Protein AF-A0A498NYD7-F1 (afdb_monomer)

Nearest PDB structures (foldseek):
  9dqj-assembly1_A  TM=1.536E-01  e=1.660E+00  Homo sapiens

Solvent-accessible surface area (backbone atoms only — not comparable to full-atom values): 26035 Å² total; per-residue (Å²): 131,69,58,81,93,43,33,71,67,59,47,40,77,42,44,59,56,51,53,52,45,30,70,83,37,55,90,82,40,60,78,91,73,49,70,63,73,83,49,68,58,65,73,76,46,81,80,92,63,90,85,57,71,67,76,84,52,48,73,56,52,55,50,49,50,56,46,47,40,54,52,35,29,76,72,56,74,42,72,78,81,83,88,51,86,92,75,64,90,75,55,72,66,58,54,51,51,53,50,51,54,41,60,75,67,68,57,80,79,76,69,75,89,50,48,66,60,58,53,52,70,76,56,69,80,72,85,79,73,87,43,41,68,51,48,43,56,56,59,66,32,77,77,60,71,60,75,90,81,54,81,94,45,27,56,60,43,43,55,49,47,52,50,54,36,51,56,37,42,52,57,60,56,70,71,72,80,83,75,97,68,96,72,81,64,73,69,63,54,51,78,49,68,67,58,50,47,49,46,48,50,51,48,43,27,53,53,39,43,50,50,27,53,51,18,62,72,72,66,35,53,68,53,29,52,55,32,61,65,34,75,59,61,67,60,76,82,86,54,79,94,44,38,68,55,49,50,54,52,52,50,55,52,47,56,53,42,28,73,76,68,34,92,82,56,73,80,48,70,71,53,51,46,50,52,48,50,53,47,51,52,50,54,51,48,52,49,45,21,54,53,33,44,53,49,28,46,51,27,33,73,71,68,44,27,67,55,22,40,55,40,59,62,35,73,59,46,71,52,57,76,74,57,79,90,40,17,61,59,52,34,54,52,54,36,53,50,44,70,70,43,90,52,95,85,51,67,50,69,68,57,46,33,55,50,43,43,44,51,40,52,40,46,52,49,48,57,40,40,73,69,64,42,52,65,59,33,36,51,50,68,73,74,44,91,68,74,66,79,87,77,48,85,92,45,39,70,61,47,26,56,49,48,35,49,50,49,56,54,38,46,75,72,70,42,93,71,70,50,70,67,55,53,47,52,50,46,53,52,52,51,53,51,53,50,52,55,54,58,63,71,77,110

Secondary structure (DSSP, 8-state):
---HHHHHHHHTTSHHHHHHHHHH-TTT--GGGSTTTT--STTT-----S-S--GGGHHHHHHHHHHHHHHHHHTTSSPPPPP-TTTS---HHHHHHHHHHHHHTTPPPP-GGGHHHHHHHH----SS--SHHHHHHHHT-GGG---S--GGGHHHHHHHHHHHHHHHHHHHHHT-SS-------TTSSSPPHHHHHHHHHHHHHHHHHHHHHHHHHTT-HHHHHHHHT-GGG------GGGHHHHHHHHHHHHHHHHHHH-TT-PPPHHHHHHHHHHHHHHHHHHHHHHHHHHHHHHHHHHT-HHHHHHHHT-GGG--S---GGGHHHHHHHHHHHHHH-SSTT---HHHHHHHHHHHHHHHHHHHHHHHT-HHHHHHHHHHSTT--TT--GGGHHHHHHHHHHHHHHHHHTT-----HHHHHHHHHHHHHHHHHHHHHT--

Mean predicted aligned error: 16.2 Å

Foldseek 3Di:
DDPPLCVLVVCLLVLVVLVVCCQQPVPVHDPVPRPCNVCPVCVPDVDPDDDSDDSLCSLVVVLVVQLVQVVCVVVLSHDHDDDCVVVDDDDPVSVVVVVVVCVVNVRDHDDSQCSVVVCVVVPPPPDDCPDLVNQLVVQPPVSLVAPDADPVCSVVLVVLLVVLLVVQVVVVVVVPDDDPDDHPPVVSNDDDSVNSNVSRLVSLLVVLLVQLVVCLVVLPLVSNLVSQPRVSLVAPQRDPVLSVLLSVLVNVVVVVCCVVPNDPDGDHSVNSNVSNVVSVVVVVLVVLLVVLQQQLQVQLVVLDLQSNLVSVPPVSVVAPDGDNLCSNQCSVVLNVVQVVDPDPSGDDSVRRNVSRLLSVLQVVLLVQLVVVDLVSNLVSVVVGPNPAPPDDPVCSSVLSNQVSVVSVVCVVVVHPGDDSVNSNVSNVVSVVVVVVVVVVVVD

Structure (mmCIF, N/CA/C/O backbone):
data_AF-A0A498NYD7-F1
#
_entry.id   AF-A0A498NYD7-F1
#
loop_
_atom_site.group_PDB
_atom_site.id
_atom_site.type_symbol
_atom_site.label_atom_id
_atom_site.label_alt_id
_atom_site.label_comp_id
_atom_site.label_asym_id
_atom_site.label_entity_id
_atom_site.label_seq_id
_atom_site.pdbx_PDB_ins_code
_atom_site.Cartn_x
_atom_site.Cartn_y
_atom_site.Cartn_z
_atom_site.occupancy
_atom_site.B_iso_or_equiv
_atom_site.auth_seq_id
_atom_site.auth_comp_id
_atom_site.auth_asym_id
_atom_site.auth_atom_id
_atom_site.pdbx_PDB_model_num
ATOM 1 N N . MET A 1 1 ? 30.790 -24.670 -44.087 1.00 66.44 1 MET A N 1
ATOM 2 C CA . MET A 1 1 ? 32.115 -24.109 -44.421 1.00 66.44 1 MET A CA 1
ATOM 3 C C . MET A 1 1 ? 33.121 -25.248 -44.375 1.00 66.44 1 MET A C 1
ATOM 5 O O . MET A 1 1 ? 32.882 -26.163 -43.594 1.00 66.44 1 MET A O 1
ATOM 9 N N . PRO A 1 2 ? 34.159 -25.248 -45.223 1.00 77.50 2 PRO A N 1
ATOM 10 C CA . PRO A 1 2 ? 35.254 -26.218 -45.126 1.00 77.50 2 PRO A CA 1
ATOM 11 C C . PRO A 1 2 ? 36.060 -26.026 -43.822 1.00 77.50 2 PRO A C 1
ATOM 13 O O . PRO A 1 2 ? 35.958 -24.952 -43.216 1.00 77.50 2 PRO A O 1
ATOM 16 N N . PRO A 1 3 ? 36.856 -27.025 -43.396 1.00 81.00 3 PRO A N 1
ATOM 17 C CA . PRO A 1 3 ? 37.833 -26.876 -42.313 1.00 81.00 3 PRO A CA 1
ATOM 18 C C . PRO A 1 3 ? 38.822 -25.728 -42.570 1.00 81.00 3 PRO A C 1
ATOM 20 O O . PRO A 1 3 ? 39.082 -25.387 -43.724 1.00 81.00 3 PRO A O 1
ATOM 23 N N . THR A 1 4 ? 39.413 -25.152 -41.517 1.00 81.81 4 THR A N 1
ATOM 24 C CA . THR A 1 4 ? 40.335 -23.999 -41.615 1.00 81.81 4 THR A CA 1
ATOM 25 C C . THR A 1 4 ? 41.512 -24.252 -42.563 1.00 81.81 4 THR A C 1
ATOM 27 O O . THR A 1 4 ? 41.863 -23.374 -43.347 1.00 81.81 4 THR A O 1
ATOM 30 N N . THR A 1 5 ? 42.066 -25.466 -42.566 1.00 79.94 5 THR A N 1
ATOM 31 C CA . THR A 1 5 ? 43.173 -25.888 -43.445 1.00 79.94 5 THR A CA 1
ATOM 32 C C . THR A 1 5 ? 42.789 -25.994 -44.924 1.00 79.94 5 THR A C 1
ATOM 34 O O . THR A 1 5 ? 43.644 -25.897 -45.801 1.00 79.94 5 THR A O 1
ATOM 37 N N . GLU A 1 6 ? 41.497 -26.132 -45.223 1.00 78.69 6 GLU A N 1
ATOM 38 C CA . GLU A 1 6 ? 40.952 -26.219 -46.582 1.00 78.69 6 GLU A CA 1
ATOM 39 C C . GLU A 1 6 ? 40.206 -24.944 -47.003 1.00 78.69 6 GLU A C 1
ATOM 41 O O . GLU A 1 6 ? 39.764 -24.824 -48.150 1.00 78.69 6 GLU A O 1
ATOM 46 N N . LEU A 1 7 ? 40.066 -23.973 -46.095 1.00 81.31 7 LEU A N 1
ATOM 47 C CA . LEU A 1 7 ? 39.272 -22.765 -46.299 1.00 81.31 7 LEU A CA 1
ATOM 48 C C . LEU A 1 7 ? 39.763 -21.948 -47.488 1.00 81.31 7 LEU A C 1
ATOM 50 O O . LEU A 1 7 ? 38.960 -21.557 -48.333 1.00 81.31 7 LEU A O 1
ATOM 54 N N . GLU A 1 8 ? 41.075 -21.763 -47.601 1.00 76.44 8 GLU A N 1
ATOM 55 C CA . GLU A 1 8 ? 41.697 -21.091 -48.740 1.00 76.44 8 GLU A CA 1
ATOM 56 C C . GLU A 1 8 ? 41.290 -21.723 -50.073 1.00 76.44 8 GLU A C 1
ATOM 58 O O . GLU A 1 8 ? 40.949 -21.022 -51.022 1.00 76.44 8 GLU A O 1
ATOM 63 N N . ASN A 1 9 ? 41.277 -23.056 -50.143 1.00 74.88 9 ASN A N 1
ATOM 64 C CA . ASN A 1 9 ? 40.891 -23.790 -51.344 1.00 74.88 9 ASN A CA 1
ATOM 65 C C . ASN A 1 9 ? 39.391 -23.650 -51.620 1.00 74.88 9 ASN A C 1
ATOM 67 O O . ASN A 1 9 ? 38.998 -23.446 -52.768 1.00 74.88 9 ASN A O 1
ATOM 71 N N . GLY A 1 10 ? 38.564 -23.676 -50.573 1.00 74.88 10 GLY A N 1
ATOM 72 C CA . GLY A 1 10 ? 37.123 -23.465 -50.678 1.00 74.88 10 GLY A CA 1
ATOM 73 C C . GLY A 1 10 ? 36.734 -22.062 -51.150 1.00 74.88 10 GLY A C 1
ATOM 74 O O . GLY A 1 10 ? 35.711 -21.914 -51.811 1.00 74.88 10 GLY A O 1
ATOM 75 N N . LEU A 1 11 ? 37.540 -21.034 -50.861 1.00 76.50 11 LEU A N 1
ATOM 76 C CA . LEU A 1 11 ? 37.292 -19.661 -51.316 1.00 76.50 11 LEU A CA 1
ATOM 77 C C . LEU A 1 11 ? 37.622 -19.440 -52.803 1.00 76.50 11 LEU A C 1
ATOM 79 O O . LEU A 1 11 ? 37.082 -18.508 -53.402 1.00 76.50 11 LEU A O 1
ATOM 83 N N . ARG A 1 12 ? 38.456 -20.292 -53.421 1.00 74.12 12 ARG A N 1
ATOM 84 C CA . ARG A 1 12 ? 38.936 -20.102 -54.807 1.00 74.12 12 ARG A CA 1
ATOM 85 C C . ARG A 1 12 ? 37.834 -20.127 -55.851 1.00 74.12 12 ARG A C 1
ATOM 87 O O . ARG A 1 12 ? 37.909 -19.407 -56.833 1.00 74.12 12 ARG A O 1
ATOM 94 N N . ASN A 1 13 ? 36.790 -20.923 -55.641 1.00 71.00 13 ASN A N 1
ATOM 95 C CA . ASN A 1 13 ? 35.677 -20.995 -56.588 1.00 71.00 13 ASN A CA 1
ATOM 96 C C . ASN A 1 13 ? 34.757 -19.758 -56.544 1.00 71.00 13 ASN A C 1
ATOM 98 O O . ASN A 1 13 ? 33.788 -19.692 -57.296 1.00 71.00 13 ASN A O 1
ATOM 102 N N . GLY A 1 14 ? 35.019 -18.792 -55.652 1.00 73.56 14 GLY A N 1
ATOM 103 C CA . GLY A 1 14 ? 34.272 -17.539 -55.542 1.00 73.56 14 GLY A CA 1
ATOM 104 C C . GLY A 1 14 ? 32.844 -17.683 -55.006 1.00 73.56 14 GLY A C 1
ATOM 105 O O . GLY A 1 14 ? 32.184 -16.672 -54.764 1.00 73.56 14 GLY A O 1
ATOM 106 N N . VAL A 1 15 ? 32.356 -18.903 -54.755 1.00 80.00 15 VAL A N 1
ATOM 107 C CA . VAL A 1 15 ? 30.970 -19.155 -54.331 1.00 80.00 15 VAL A CA 1
ATOM 108 C C . VAL A 1 15 ? 30.703 -18.557 -52.950 1.00 80.00 15 VAL A C 1
ATOM 110 O O . VAL A 1 15 ? 29.685 -17.895 -52.749 1.00 80.00 15 VAL A O 1
ATOM 113 N N . TYR A 1 16 ? 31.618 -18.743 -51.993 1.00 81.88 16 TYR A N 1
ATOM 114 C CA . TYR A 1 16 ? 31.479 -18.167 -50.650 1.00 81.88 16 TYR A CA 1
ATOM 115 C C . TYR A 1 16 ? 31.574 -16.637 -50.654 1.00 81.88 16 TYR A C 1
ATOM 117 O O . TYR A 1 16 ? 30.798 -15.988 -49.957 1.00 81.88 16 TYR A O 1
ATOM 125 N N . LEU A 1 17 ? 32.450 -16.057 -51.481 1.00 80.06 17 LEU A N 1
ATOM 126 C CA . LEU A 1 17 ? 32.551 -14.603 -51.646 1.00 80.06 17 LEU A CA 1
ATOM 127 C C . LEU A 1 17 ? 31.280 -14.023 -52.282 1.00 80.06 17 LEU A C 1
ATOM 129 O O . LEU A 1 17 ? 30.781 -12.998 -51.827 1.00 80.06 17 LEU A O 1
ATOM 133 N N . GLY A 1 18 ? 30.697 -14.711 -53.268 1.00 78.19 18 GLY A N 1
ATOM 134 C CA . GLY A 1 18 ? 29.413 -14.335 -53.864 1.00 78.19 18 GLY A CA 1
ATOM 135 C C . GLY A 1 18 ? 28.249 -14.406 -52.870 1.00 78.19 18 GLY A C 1
ATOM 136 O O . GLY A 1 18 ? 27.398 -13.515 -52.851 1.00 78.19 18 GLY A O 1
ATOM 137 N N . LYS A 1 19 ? 28.229 -15.423 -51.997 1.00 81.81 19 LYS A N 1
ATOM 138 C CA . LYS A 1 19 ? 27.251 -15.529 -50.898 1.00 81.81 19 LYS A CA 1
ATOM 139 C C . LYS A 1 19 ? 27.431 -14.415 -49.863 1.00 81.81 19 LYS A C 1
ATOM 141 O O . LYS A 1 19 ? 26.439 -13.835 -49.432 1.00 81.81 19 LYS A O 1
ATOM 146 N N . LEU A 1 20 ? 28.672 -14.074 -49.512 1.00 82.25 20 LEU A N 1
ATOM 147 C CA . LEU A 1 20 ? 28.972 -12.953 -48.619 1.00 82.25 20 LEU A CA 1
ATOM 148 C C . LEU A 1 20 ? 28.537 -11.613 -49.235 1.00 82.25 20 LEU A C 1
ATOM 150 O O . LEU A 1 20 ? 27.878 -10.824 -48.569 1.00 82.25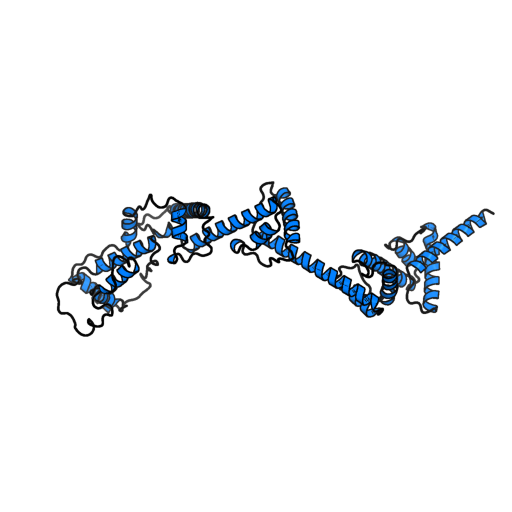 20 LEU A O 1
ATOM 154 N N . ALA A 1 21 ? 28.810 -11.383 -50.521 1.00 78.94 21 ALA A N 1
ATOM 155 C CA . ALA A 1 21 ? 28.357 -10.189 -51.237 1.00 78.94 21 ALA A CA 1
ATOM 156 C C . ALA A 1 21 ? 26.824 -10.083 -51.299 1.00 78.94 21 ALA A C 1
ATOM 158 O O . ALA A 1 21 ? 26.266 -9.001 -51.128 1.00 78.94 21 ALA A O 1
ATOM 159 N N . LYS A 1 22 ? 26.124 -11.213 -51.470 1.00 79.94 22 LYS A N 1
ATOM 160 C CA . LYS A 1 22 ? 24.659 -11.263 -51.389 1.00 79.94 22 LYS A CA 1
ATOM 161 C C . LYS A 1 22 ? 24.136 -10.874 -50.002 1.00 79.94 22 LYS A C 1
ATOM 163 O O . LYS A 1 22 ? 23.091 -10.234 -49.933 1.00 79.94 22 LYS A O 1
ATOM 168 N N . PHE A 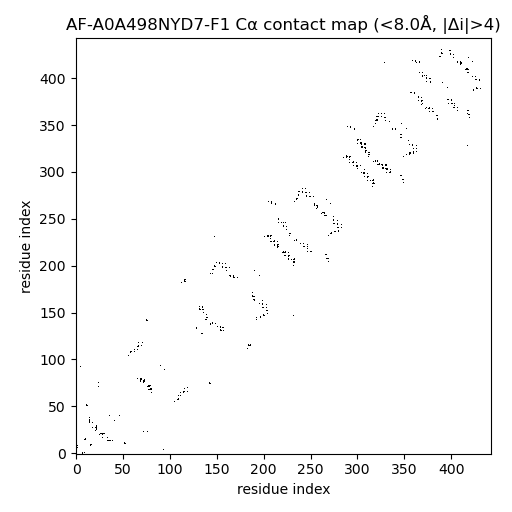1 23 ? 24.837 -11.258 -48.935 1.00 81.62 23 PHE A N 1
ATOM 169 C CA . PHE A 1 23 ? 24.434 -10.979 -47.556 1.00 81.62 23 PHE A CA 1
ATOM 170 C C . PHE A 1 23 ? 24.388 -9.474 -47.256 1.00 81.62 23 PHE A C 1
ATOM 172 O O . PHE A 1 23 ? 23.372 -9.001 -46.758 1.00 81.62 23 PHE A O 1
ATOM 179 N N . PHE A 1 24 ? 25.433 -8.713 -47.598 1.00 74.50 24 PHE A N 1
ATOM 180 C CA . PHE A 1 24 ? 25.478 -7.276 -47.279 1.00 74.50 24 PHE A CA 1
ATOM 181 C C . PHE A 1 24 ? 25.011 -6.352 -48.418 1.00 74.50 24 PHE A C 1
ATOM 183 O O . PHE A 1 24 ? 24.702 -5.191 -48.165 1.00 74.50 24 PHE A O 1
ATOM 190 N N . ALA A 1 25 ? 24.940 -6.834 -49.665 1.00 74.19 25 ALA A N 1
ATOM 191 C CA . ALA A 1 25 ? 24.497 -6.050 -50.822 1.00 74.19 25 ALA A CA 1
ATOM 192 C C . ALA A 1 25 ? 23.564 -6.852 -51.760 1.00 74.19 25 ALA A C 1
ATOM 194 O O . ALA A 1 25 ? 23.886 -7.092 -52.934 1.00 74.19 25 ALA A O 1
ATOM 195 N N . PRO A 1 26 ? 22.373 -7.264 -51.283 1.00 78.44 26 PRO A N 1
ATOM 196 C CA . PRO A 1 26 ? 21.473 -8.148 -52.021 1.00 78.44 26 PRO A CA 1
ATOM 197 C C . PRO A 1 26 ? 20.947 -7.574 -53.343 1.00 78.44 26 PRO A C 1
ATOM 199 O O . PRO A 1 26 ? 20.507 -8.355 -54.190 1.00 78.44 26 PRO A O 1
ATOM 202 N N . GLN A 1 27 ? 20.995 -6.253 -53.524 1.00 74.94 27 GLN A N 1
ATOM 203 C CA . GLN A 1 27 ? 20.608 -5.533 -54.740 1.00 74.94 27 GLN A CA 1
ATOM 204 C C . GLN A 1 27 ? 21.676 -5.558 -55.847 1.00 74.94 27 GLN A C 1
ATOM 206 O O . GLN A 1 27 ? 21.335 -5.442 -57.021 1.00 74.94 27 GLN A O 1
ATOM 211 N N . LEU A 1 28 ? 22.956 -5.740 -55.497 1.00 71.62 28 LEU A N 1
ATOM 212 C CA . LEU A 1 28 ? 24.067 -5.776 -56.460 1.00 71.62 28 LEU A CA 1
ATOM 213 C C . LEU A 1 28 ? 24.330 -7.193 -56.987 1.00 71.62 28 LEU A C 1
ATOM 215 O O . LEU A 1 28 ? 24.789 -7.364 -58.117 1.00 71.62 28 LEU A O 1
ATOM 219 N N . VAL A 1 29 ? 24.006 -8.221 -56.193 1.00 74.19 29 VAL A N 1
ATOM 220 C CA . VAL A 1 29 ? 24.267 -9.627 -56.528 1.00 74.19 29 VAL A CA 1
ATOM 221 C C . VAL A 1 29 ? 22.962 -10.424 -56.593 1.00 74.19 29 VAL A C 1
ATOM 223 O O . VAL A 1 29 ? 22.251 -10.604 -55.603 1.00 74.19 29 VAL A O 1
ATOM 226 N N . SER A 1 30 ? 22.648 -10.947 -57.781 1.00 73.75 30 SER A N 1
ATOM 227 C CA . SER A 1 30 ? 21.518 -11.861 -57.983 1.00 73.75 30 SER A CA 1
ATOM 228 C C . SER A 1 30 ? 21.935 -13.300 -57.691 1.00 73.75 30 SER A C 1
ATOM 230 O O . SER A 1 30 ? 22.936 -13.774 -58.223 1.00 73.75 30 SER A O 1
ATOM 232 N N . GLU A 1 31 ? 21.129 -14.029 -56.917 1.00 66.38 31 GLU A N 1
ATOM 233 C CA . GLU A 1 31 ? 21.402 -15.433 -56.572 1.00 66.38 31 GLU A CA 1
ATOM 234 C C . GLU A 1 31 ? 21.508 -16.344 -57.797 1.00 66.38 31 GLU A C 1
ATOM 236 O O . GLU A 1 31 ? 22.276 -17.301 -57.790 1.00 66.38 31 GLU A O 1
ATOM 241 N N . LYS A 1 32 ? 20.791 -16.013 -58.878 1.00 69.25 32 LYS A N 1
ATOM 242 C CA . LYS A 1 32 ? 20.821 -16.764 -60.143 1.00 69.25 32 LYS A CA 1
ATOM 243 C C . LYS A 1 32 ? 22.129 -16.586 -60.924 1.00 69.25 32 LYS A C 1
ATOM 245 O O . LYS A 1 32 ? 22.359 -17.321 -61.876 1.00 69.25 32 LYS A O 1
ATOM 250 N N . LYS A 1 33 ? 22.962 -15.606 -60.551 1.00 71.56 33 LYS A N 1
ATOM 251 C CA . LYS A 1 33 ? 24.253 -15.315 -61.196 1.00 71.56 33 LYS A CA 1
ATOM 252 C C . LYS A 1 33 ? 25.446 -15.959 -60.478 1.00 71.56 33 LYS A C 1
ATOM 254 O O . LYS A 1 33 ? 26.561 -15.856 -60.977 1.00 71.56 33 LYS A O 1
ATOM 259 N N . ILE A 1 34 ? 25.235 -16.624 -59.337 1.00 73.50 34 ILE A N 1
ATOM 260 C CA . ILE A 1 34 ? 26.288 -17.383 -58.649 1.00 73.50 34 ILE A CA 1
ATOM 261 C C . ILE A 1 34 ? 26.374 -18.770 -59.295 1.00 73.50 34 ILE A C 1
ATOM 263 O O . ILE A 1 34 ? 25.475 -19.596 -59.135 1.00 73.50 34 ILE A O 1
ATOM 267 N N . TYR A 1 35 ? 27.450 -19.014 -60.042 1.00 68.75 35 TYR A N 1
ATOM 268 C CA . TYR A 1 35 ? 27.706 -20.305 -60.680 1.00 68.75 35 TYR A CA 1
ATOM 269 C C . TYR A 1 35 ? 27.913 -21.413 -59.634 1.00 68.75 35 TYR A C 1
ATOM 271 O O . TYR A 1 35 ? 28.592 -21.196 -58.635 1.00 68.75 35 TYR A O 1
ATOM 279 N N . ASP A 1 36 ? 27.299 -22.583 -59.857 1.00 68.00 36 ASP A N 1
ATOM 280 C CA . ASP A 1 36 ? 27.328 -23.761 -58.968 1.00 68.00 36 ASP A CA 1
ATOM 281 C C . ASP A 1 36 ? 27.202 -23.422 -57.466 1.00 68.00 36 ASP A C 1
ATOM 283 O O . ASP A 1 36 ? 28.006 -23.832 -56.630 1.00 68.00 36 ASP A O 1
ATOM 287 N N . ARG A 1 37 ? 26.161 -22.651 -57.118 1.00 67.31 37 ARG A N 1
ATOM 288 C CA . ARG A 1 37 ? 25.872 -22.158 -55.755 1.00 67.31 37 ARG A CA 1
ATOM 289 C C . ARG A 1 37 ? 25.937 -23.238 -54.668 1.00 67.31 37 ARG A C 1
ATOM 291 O O . ARG A 1 37 ? 26.371 -22.965 -53.542 1.00 67.31 37 ARG A O 1
ATOM 298 N N . ASP A 1 38 ? 25.480 -24.440 -54.997 1.00 71.00 38 ASP A N 1
ATOM 299 C CA . ASP A 1 38 ? 25.387 -25.569 -54.069 1.00 71.00 38 ASP A CA 1
ATOM 300 C C . ASP A 1 38 ? 26.640 -26.468 -54.133 1.00 71.00 38 ASP A C 1
ATOM 302 O O . ASP A 1 38 ? 26.719 -27.478 -53.438 1.00 71.00 38 ASP A O 1
ATOM 306 N N . GLN A 1 39 ? 27.646 -26.066 -54.925 1.00 66.19 39 GLN A N 1
ATOM 307 C CA . GLN A 1 39 ? 28.927 -26.754 -55.134 1.00 66.19 39 GLN A CA 1
ATOM 308 C C . GLN A 1 39 ? 28.747 -28.230 -55.529 1.00 66.19 39 GLN A C 1
ATOM 310 O O . GLN A 1 39 ? 29.537 -29.103 -55.170 1.00 66.19 39 GLN A O 1
ATOM 315 N N . SER A 1 40 ? 27.659 -28.512 -56.247 1.00 64.88 40 SER A N 1
ATOM 316 C CA . SER A 1 40 ? 27.235 -29.856 -56.645 1.00 64.88 40 SER A CA 1
ATOM 317 C C . SER A 1 40 ? 27.996 -30.365 -57.869 1.00 64.88 40 SER A C 1
ATOM 319 O O . SER A 1 40 ? 28.219 -31.566 -57.998 1.00 64.88 40 SER A O 1
ATOM 321 N N . ARG A 1 41 ? 28.436 -29.453 -58.746 1.00 57.62 41 ARG A N 1
ATOM 322 C CA . ARG A 1 41 ? 29.173 -29.762 -59.978 1.00 57.62 41 ARG A CA 1
ATOM 323 C C . ARG A 1 41 ? 30.682 -29.788 -59.736 1.00 57.62 41 ARG A C 1
ATOM 325 O O . ARG A 1 41 ? 31.353 -30.667 -60.270 1.00 57.62 41 ARG A O 1
ATOM 332 N N . TYR A 1 42 ? 31.193 -28.925 -58.854 1.00 56.78 42 TYR A N 1
ATOM 333 C CA . TYR A 1 42 ? 32.591 -28.937 -58.396 1.00 56.78 42 TYR A CA 1
ATOM 334 C C . TYR A 1 42 ? 32.986 -30.215 -57.636 1.00 56.78 42 TYR A C 1
ATOM 336 O O . TYR A 1 42 ? 34.166 -30.544 -57.576 1.00 56.78 42 TYR A O 1
ATOM 344 N N . LYS A 1 43 ? 32.021 -30.961 -57.077 1.00 51.56 43 LYS A N 1
ATOM 345 C CA . LYS A 1 43 ? 32.269 -32.267 -56.438 1.00 51.56 43 LYS A CA 1
ATOM 346 C C . LYS A 1 43 ? 32.489 -33.422 -57.426 1.00 51.56 43 LYS A C 1
ATOM 348 O O . LYS A 1 43 ? 32.982 -34.462 -57.006 1.00 51.56 43 LYS A O 1
ATOM 353 N N . ILE A 1 44 ? 32.088 -33.273 -58.693 1.00 45.88 44 ILE A N 1
ATOM 354 C CA . ILE A 1 44 ? 32.054 -34.369 -59.685 1.00 45.88 44 ILE A CA 1
ATOM 355 C C . ILE A 1 44 ? 33.130 -34.190 -60.765 1.00 45.88 44 ILE A C 1
ATOM 357 O O . ILE A 1 44 ? 33.688 -35.174 -61.239 1.00 45.88 44 ILE A O 1
ATOM 361 N N . PHE A 1 45 ? 33.463 -32.950 -61.124 1.00 39.56 45 PHE A N 1
ATOM 362 C CA . PHE A 1 45 ? 34.557 -32.635 -62.039 1.00 39.56 45 PHE A CA 1
ATOM 363 C C . PHE A 1 45 ? 35.522 -31.670 -61.352 1.00 39.56 45 PHE A C 1
ATOM 365 O O . PHE A 1 45 ? 35.138 -30.544 -61.036 1.00 39.56 45 PHE A O 1
ATOM 372 N N . TYR A 1 46 ? 36.770 -32.099 -61.143 1.00 42.84 46 TYR A N 1
ATOM 373 C CA . TYR A 1 46 ? 37.867 -31.183 -60.834 1.00 42.84 46 TYR A CA 1
ATOM 374 C C . TYR A 1 46 ? 38.143 -30.367 -62.102 1.00 42.84 46 TYR A C 1
ATOM 376 O O . TYR A 1 46 ? 38.557 -30.953 -63.103 1.00 42.84 46 TYR A O 1
ATOM 384 N N . PRO A 1 47 ? 37.885 -29.050 -62.131 1.00 42.41 47 PRO A N 1
ATOM 385 C CA . PRO A 1 47 ? 38.178 -28.267 -63.316 1.00 42.41 47 PRO A CA 1
ATOM 386 C C . PRO A 1 47 ? 39.694 -28.111 -63.446 1.00 42.41 47 PRO A C 1
ATOM 388 O O . PRO A 1 47 ? 40.328 -27.423 -62.647 1.00 42.41 47 PRO A O 1
ATOM 391 N N . GLU A 1 48 ? 40.268 -28.711 -64.484 1.00 44.12 48 GLU A N 1
ATOM 392 C CA . GLU A 1 48 ? 41.534 -28.270 -65.068 1.00 44.12 48 GLU A CA 1
ATOM 393 C C . GLU A 1 48 ? 41.256 -27.047 -65.954 1.00 44.12 48 GLU A C 1
ATOM 395 O O . GLU A 1 48 ? 41.196 -27.140 -67.175 1.00 44.12 48 GLU A O 1
ATOM 400 N N . THR A 1 49 ? 41.025 -25.884 -65.347 1.00 40.25 49 THR A N 1
ATOM 401 C CA . THR A 1 49 ? 40.962 -24.612 -66.083 1.00 40.25 49 THR A CA 1
ATOM 402 C C . THR A 1 49 ? 41.564 -23.499 -65.239 1.00 40.25 49 THR A C 1
ATOM 404 O O . THR A 1 49 ? 40.957 -23.007 -64.290 1.00 40.25 49 THR A O 1
ATOM 407 N N . THR A 1 50 ? 42.808 -23.191 -65.587 1.00 46.34 50 THR A N 1
ATOM 408 C CA . THR A 1 50 ? 43.431 -21.866 -65.690 1.00 46.34 50 THR A CA 1
ATOM 409 C C . THR A 1 50 ? 42.573 -20.671 -65.227 1.00 46.34 50 THR A C 1
ATOM 411 O O . THR A 1 50 ? 41.509 -20.403 -65.777 1.00 46.34 50 THR A O 1
ATOM 414 N N . ASP A 1 51 ? 43.117 -19.932 -64.251 1.00 46.59 51 ASP A N 1
ATOM 415 C CA . ASP A 1 51 ? 42.764 -18.570 -63.806 1.00 46.59 51 ASP A CA 1
ATOM 416 C C . ASP A 1 51 ? 41.444 -18.313 -63.053 1.00 46.59 51 ASP A C 1
ATOM 418 O O . ASP A 1 51 ? 40.645 -17.457 -63.429 1.00 46.59 51 ASP A O 1
ATOM 422 N N . VAL A 1 52 ? 41.280 -18.921 -61.869 1.00 50.12 52 VAL A N 1
ATOM 423 C CA . VAL A 1 52 ? 40.315 -18.440 -60.850 1.00 50.12 52 VAL A CA 1
ATOM 424 C C . VAL A 1 52 ? 40.992 -18.284 -59.476 1.00 50.12 52 VAL A C 1
ATOM 426 O O . VAL A 1 52 ? 40.634 -18.918 -58.496 1.00 50.12 52 VAL A O 1
ATOM 429 N N . TYR A 1 53 ? 41.993 -17.399 -59.415 1.00 54.66 53 TYR A N 1
ATOM 430 C CA . TYR A 1 53 ? 42.912 -17.124 -58.293 1.00 54.66 53 TYR A CA 1
ATOM 431 C C . TYR A 1 53 ? 44.029 -18.156 -58.094 1.00 54.66 53 TYR A C 1
ATOM 433 O O . TYR A 1 53 ? 43.944 -19.093 -57.298 1.00 54.66 53 TYR A O 1
ATOM 441 N N . ASP A 1 54 ? 45.153 -17.892 -58.763 1.00 57.94 54 ASP A N 1
ATOM 442 C CA . ASP A 1 54 ? 46.470 -18.382 -58.365 1.00 57.94 54 ASP A CA 1
ATOM 443 C C . ASP A 1 54 ? 46.640 -18.194 -56.842 1.00 57.94 54 ASP A C 1
ATOM 445 O O . ASP A 1 54 ? 46.534 -17.072 -56.332 1.00 57.94 54 ASP A O 1
ATOM 449 N N . ARG A 1 55 ? 46.924 -19.280 -56.103 1.00 61.56 55 ARG A N 1
ATOM 450 C CA . ARG A 1 55 ? 47.087 -19.308 -54.624 1.00 61.56 55 ARG A CA 1
ATOM 451 C C . ARG A 1 55 ? 48.052 -18.235 -54.085 1.00 61.56 55 ARG A C 1
ATOM 453 O O . ARG A 1 55 ? 48.026 -17.903 -52.907 1.00 61.56 55 ARG A O 1
ATOM 460 N N . LYS A 1 56 ? 48.852 -17.646 -54.977 1.00 61.50 56 LYS A N 1
ATOM 461 C CA . LYS A 1 56 ? 49.779 -16.525 -54.778 1.00 61.50 56 LYS A CA 1
ATOM 462 C C . LYS A 1 56 ? 49.181 -15.312 -54.050 1.00 61.50 56 LYS A C 1
ATOM 464 O O . LYS A 1 56 ? 49.923 -14.612 -53.376 1.00 61.50 56 LYS A O 1
ATOM 469 N N . ASN A 1 57 ? 47.874 -15.046 -54.170 1.00 63.25 57 ASN A N 1
ATOM 470 C CA . ASN A 1 57 ? 47.232 -13.868 -53.558 1.00 63.25 57 ASN A CA 1
ATOM 471 C C . ASN A 1 57 ? 46.256 -14.192 -52.412 1.00 63.25 57 ASN A C 1
ATOM 473 O O . ASN A 1 57 ? 45.562 -13.291 -51.939 1.00 63.25 57 ASN A O 1
ATOM 477 N N . MET A 1 58 ? 46.193 -15.440 -51.940 1.00 73.12 58 MET A N 1
ATOM 478 C CA . MET A 1 58 ? 45.219 -15.832 -50.914 1.00 73.12 58 MET A CA 1
ATOM 479 C C . MET A 1 58 ? 45.361 -15.055 -49.589 1.00 73.12 58 MET A C 1
ATOM 481 O O . MET A 1 58 ? 44.341 -14.571 -49.096 1.00 73.12 58 MET A O 1
ATOM 485 N N . PRO A 1 59 ? 46.576 -14.775 -49.068 1.00 73.19 59 PRO A N 1
ATOM 486 C CA . PRO A 1 59 ? 46.721 -13.951 -47.864 1.00 73.19 59 PRO A CA 1
ATOM 487 C C . PRO A 1 59 ? 46.125 -12.541 -48.002 1.00 73.19 59 PRO A C 1
ATOM 489 O O . PRO A 1 59 ? 45.604 -11.992 -47.034 1.00 73.19 59 PRO A O 1
ATOM 492 N N . LYS A 1 60 ? 46.128 -11.961 -49.214 1.00 69.06 60 LYS A N 1
ATOM 493 C CA . LYS A 1 60 ? 45.470 -10.671 -49.488 1.00 69.06 60 LYS A CA 1
ATOM 494 C C . LYS A 1 60 ? 43.946 -10.789 -49.496 1.00 69.06 60 LYS A C 1
ATOM 496 O O . LYS A 1 60 ? 43.276 -9.873 -49.040 1.00 69.06 60 LYS A O 1
ATOM 501 N N . VAL A 1 61 ? 43.393 -11.902 -49.981 1.00 73.25 61 VAL A N 1
ATOM 502 C CA . VAL A 1 61 ? 41.942 -12.156 -49.940 1.00 73.25 61 VAL A CA 1
ATOM 503 C C . VAL A 1 61 ? 41.471 -12.285 -48.494 1.00 73.25 61 VAL A C 1
ATOM 505 O O . VAL A 1 61 ? 40.498 -11.635 -48.120 1.00 73.25 61 VAL A O 1
ATOM 508 N N . ILE A 1 62 ? 42.196 -13.041 -47.663 1.00 77.06 62 ILE A N 1
ATOM 509 C CA . ILE A 1 62 ? 41.914 -13.135 -46.224 1.00 77.06 62 ILE A CA 1
ATOM 510 C C . ILE A 1 62 ? 42.011 -11.747 -45.574 1.00 77.06 62 ILE A C 1
ATOM 512 O O . ILE A 1 62 ? 41.080 -11.327 -44.892 1.00 77.06 62 ILE A O 1
ATOM 516 N N . TYR A 1 63 ? 43.054 -10.971 -45.876 1.00 71.19 63 TYR A N 1
ATOM 517 C CA . TYR A 1 63 ? 43.182 -9.582 -45.419 1.00 71.19 63 TYR A CA 1
ATOM 518 C C . TYR A 1 63 ? 41.985 -8.696 -45.811 1.00 71.19 63 TYR A C 1
ATOM 520 O O . TYR A 1 63 ? 41.438 -7.984 -44.969 1.00 71.19 63 TYR A O 1
ATOM 528 N N . CYS A 1 64 ? 41.513 -8.776 -47.058 1.00 70.69 64 CYS A N 1
ATOM 529 C CA . CYS A 1 64 ? 40.326 -8.050 -47.516 1.00 70.69 64 CYS A CA 1
ATOM 530 C C . CYS A 1 64 ? 39.040 -8.502 -46.809 1.00 70.69 64 CYS A C 1
ATOM 532 O O . CYS A 1 64 ? 38.181 -7.666 -46.546 1.00 70.69 64 CYS A O 1
ATOM 534 N N . ILE A 1 65 ? 38.899 -9.788 -46.470 1.00 79.81 65 ILE A N 1
ATOM 535 C CA . ILE A 1 65 ? 37.758 -10.289 -45.687 1.00 79.81 65 ILE A CA 1
ATOM 536 C C . ILE A 1 65 ? 37.791 -9.714 -44.266 1.00 79.81 65 ILE A C 1
ATOM 538 O O . ILE A 1 65 ? 36.756 -9.269 -43.776 1.00 79.81 65 ILE A O 1
ATOM 542 N N . HIS A 1 66 ? 38.963 -9.649 -43.625 1.00 74.00 66 HIS A N 1
ATOM 543 C CA . HIS A 1 66 ? 39.118 -9.004 -42.315 1.00 74.00 66 HIS A CA 1
ATOM 544 C C . HIS A 1 66 ? 38.772 -7.504 -42.373 1.00 74.00 66 HIS A C 1
ATOM 546 O O . HIS A 1 66 ? 38.024 -7.008 -41.529 1.00 74.00 66 HIS A O 1
ATOM 552 N N . ALA A 1 67 ? 39.244 -6.791 -43.401 1.00 69.75 67 ALA A N 1
ATOM 553 C CA . ALA A 1 67 ? 38.909 -5.385 -43.638 1.00 69.75 67 ALA A CA 1
ATOM 554 C C . ALA A 1 67 ? 37.405 -5.166 -43.883 1.00 69.75 67 ALA A C 1
ATOM 556 O O . ALA A 1 67 ? 36.797 -4.272 -43.292 1.00 69.75 67 ALA A O 1
ATOM 557 N N . LEU A 1 68 ? 36.785 -6.018 -44.703 1.00 73.44 68 LEU A N 1
ATOM 558 C CA . LEU A 1 68 ? 35.349 -5.990 -44.972 1.00 73.44 68 LEU A CA 1
ATOM 559 C C . LEU A 1 68 ? 34.533 -6.293 -43.711 1.00 73.44 68 LEU A C 1
ATOM 561 O O . LEU A 1 68 ? 33.532 -5.628 -43.464 1.00 73.44 68 LEU A O 1
ATOM 565 N N . SER A 1 69 ? 34.964 -7.253 -42.892 1.00 75.88 69 SER A N 1
ATOM 566 C CA . SER A 1 69 ? 34.306 -7.562 -41.621 1.00 75.88 69 SER A CA 1
ATOM 567 C C . SER A 1 69 ? 34.292 -6.351 -40.692 1.00 75.88 69 SER A C 1
ATOM 569 O O . SER A 1 69 ? 33.258 -6.064 -40.093 1.00 75.88 69 SER A O 1
ATOM 571 N N . LEU A 1 70 ? 35.406 -5.616 -40.601 1.00 68.12 70 LEU A N 1
ATOM 572 C CA . LEU A 1 70 ? 35.480 -4.388 -39.809 1.00 68.12 70 LEU A CA 1
ATOM 573 C C . LEU A 1 70 ? 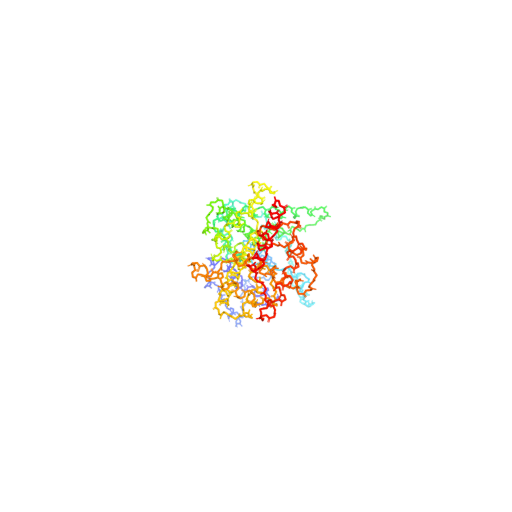34.540 -3.305 -40.357 1.00 68.12 70 LEU A C 1
ATOM 575 O O . LEU A 1 70 ? 33.840 -2.643 -39.592 1.00 68.12 70 LEU A O 1
ATOM 579 N N . TYR A 1 71 ? 34.508 -3.132 -41.679 1.00 67.75 71 TYR A N 1
ATOM 580 C CA . TYR A 1 71 ? 33.628 -2.168 -42.337 1.00 67.75 71 TYR A CA 1
ATOM 581 C C . TYR A 1 71 ? 32.144 -2.468 -42.080 1.00 67.75 71 TYR A C 1
ATOM 583 O O . TYR A 1 71 ? 31.393 -1.592 -41.654 1.00 67.75 71 TYR A O 1
ATOM 591 N N . LEU A 1 72 ? 31.726 -3.721 -42.272 1.00 69.25 72 LEU A N 1
ATOM 592 C CA . LEU A 1 72 ? 30.342 -4.148 -42.054 1.00 69.25 72 LEU A CA 1
ATOM 593 C C . LEU A 1 72 ? 29.932 -4.080 -40.580 1.00 69.25 72 LEU A C 1
ATOM 595 O O . LEU A 1 72 ? 28.775 -3.774 -40.290 1.00 69.25 72 LEU A O 1
ATOM 599 N N . TYR A 1 73 ? 30.868 -4.317 -39.659 1.00 71.75 73 TYR A N 1
ATOM 600 C CA . TYR A 1 73 ? 30.641 -4.111 -38.232 1.00 71.75 73 TYR A CA 1
ATOM 601 C C . TYR A 1 73 ? 30.414 -2.634 -37.892 1.00 71.75 73 TYR A C 1
ATOM 603 O O . TYR A 1 73 ? 29.435 -2.311 -37.224 1.00 71.75 73 TYR A O 1
ATOM 611 N N . LYS A 1 74 ? 31.247 -1.719 -38.414 1.00 59.31 74 LYS A N 1
ATOM 612 C CA . LYS A 1 74 ? 31.064 -0.267 -38.214 1.00 59.31 74 LYS A CA 1
ATOM 613 C C . LYS A 1 74 ? 29.712 0.242 -38.722 1.00 59.31 74 LYS A C 1
ATOM 615 O O . LYS A 1 74 ? 29.158 1.167 -38.141 1.00 59.31 74 LYS A O 1
ATOM 620 N N . LEU A 1 75 ? 29.176 -0.364 -39.782 1.00 60.56 75 LEU A N 1
ATOM 621 C CA . LEU A 1 75 ? 27.850 -0.041 -40.317 1.00 60.56 75 LEU A CA 1
ATOM 622 C C . LEU A 1 75 ? 26.688 -0.742 -39.583 1.00 60.56 75 LEU A C 1
ATOM 624 O O . LEU A 1 75 ? 25.532 -0.528 -39.941 1.00 60.56 75 LEU A O 1
ATOM 628 N N . GLY A 1 76 ? 26.961 -1.598 -38.591 1.00 65.56 76 GLY A N 1
ATOM 629 C CA . GLY A 1 76 ? 25.934 -2.365 -37.874 1.00 65.56 76 GLY A CA 1
ATOM 630 C C . GLY A 1 76 ? 25.248 -3.445 -38.724 1.00 65.56 76 GLY A C 1
ATOM 631 O O . GLY A 1 76 ? 24.111 -3.827 -38.444 1.00 65.56 76 GLY A O 1
ATOM 632 N N . ILE A 1 77 ? 25.906 -3.911 -39.791 1.00 71.12 77 ILE A N 1
ATOM 633 C CA . ILE A 1 77 ? 25.377 -4.915 -40.731 1.00 71.12 77 ILE A CA 1
ATOM 634 C C . ILE A 1 77 ? 25.813 -6.333 -40.333 1.00 71.12 77 ILE A C 1
ATOM 636 O O . ILE A 1 77 ? 25.069 -7.288 -40.552 1.00 71.12 77 ILE A O 1
ATOM 640 N N . ALA A 1 78 ? 27.007 -6.486 -39.752 1.00 73.00 78 ALA A N 1
ATOM 641 C CA . ALA A 1 78 ? 27.584 -7.778 -39.376 1.00 73.00 78 ALA A CA 1
ATOM 642 C C . ALA A 1 78 ? 28.187 -7.745 -37.956 1.00 73.00 78 ALA A C 1
ATOM 644 O O . ALA A 1 78 ? 28.613 -6.682 -37.508 1.00 73.00 78 ALA A O 1
ATOM 645 N N . PRO A 1 79 ? 28.253 -8.887 -37.244 1.00 74.00 79 PRO A N 1
ATOM 646 C CA . PRO A 1 79 ? 28.917 -8.974 -35.943 1.00 74.00 79 PRO A CA 1
ATOM 647 C C . PRO A 1 79 ? 30.444 -8.813 -36.055 1.00 74.00 79 PRO A C 1
ATOM 649 O O . PRO A 1 79 ? 31.027 -8.975 -37.128 1.00 74.00 79 PRO A O 1
ATOM 652 N N . GLN A 1 80 ? 31.096 -8.520 -34.927 1.00 74.06 80 GLN A N 1
ATOM 653 C CA . GLN A 1 80 ? 32.552 -8.386 -34.845 1.00 74.06 80 GLN A CA 1
ATOM 654 C C . GLN A 1 80 ? 33.241 -9.744 -35.054 1.00 74.06 80 GLN A C 1
ATOM 656 O O . GLN A 1 80 ? 32.831 -10.754 -34.476 1.00 74.06 80 GLN A O 1
ATOM 661 N N . ILE A 1 81 ? 34.311 -9.767 -35.853 1.00 78.12 81 ILE A N 1
ATOM 662 C CA . ILE A 1 81 ? 35.175 -10.945 -35.988 1.00 78.12 81 ILE A CA 1
ATOM 663 C C . ILE A 1 81 ? 35.962 -11.176 -34.692 1.00 78.12 81 ILE A C 1
ATOM 665 O O . ILE A 1 81 ? 36.460 -10.230 -34.085 1.00 78.12 81 ILE A O 1
ATOM 669 N N . GLN A 1 82 ? 36.060 -12.431 -34.258 1.00 74.38 82 GLN A N 1
ATOM 670 C CA . GLN A 1 82 ? 36.767 -12.796 -33.030 1.00 74.38 82 GLN A CA 1
ATOM 671 C C . GLN A 1 82 ? 38.280 -12.857 -33.257 1.00 74.38 82 GLN A C 1
ATOM 673 O O . GLN A 1 82 ? 38.731 -13.358 -34.288 1.00 74.38 82 GLN A O 1
ATOM 678 N N . ASP A 1 83 ? 39.053 -12.422 -32.261 1.00 76.00 83 ASP A N 1
ATOM 679 C CA . ASP A 1 83 ? 40.490 -12.686 -32.203 1.00 76.00 83 ASP A CA 1
ATOM 680 C C . ASP A 1 83 ? 40.759 -14.041 -31.534 1.00 76.00 83 ASP A C 1
ATOM 682 O O . ASP A 1 83 ? 40.421 -14.266 -30.360 1.00 76.00 83 ASP A O 1
ATOM 686 N N . LEU A 1 84 ? 41.344 -14.946 -32.317 1.00 78.31 84 LEU A N 1
ATOM 687 C CA . LEU A 1 84 ? 41.652 -16.325 -31.949 1.00 78.31 84 LEU A CA 1
ATOM 688 C C . LEU A 1 84 ? 43.161 -16.582 -31.808 1.00 78.31 84 LEU A C 1
ATOM 690 O O . LEU A 1 84 ? 43.560 -17.735 -31.635 1.00 78.31 84 LEU A O 1
ATOM 694 N N . LEU A 1 85 ? 44.003 -15.541 -31.855 1.00 72.75 85 LEU A N 1
ATOM 695 C CA . LEU A 1 85 ? 45.442 -15.682 -31.645 1.00 72.75 85 LEU A CA 1
ATOM 696 C C . LEU A 1 85 ? 45.720 -16.303 -30.263 1.00 72.75 85 LEU A C 1
ATOM 698 O O . LEU A 1 85 ? 45.285 -15.783 -29.237 1.00 72.75 85 LEU A O 1
ATOM 702 N N . GLY A 1 86 ? 46.404 -17.452 -30.239 1.00 69.50 86 GLY A N 1
ATOM 703 C CA . GLY A 1 86 ? 46.722 -18.187 -29.005 1.00 69.50 86 GLY A CA 1
ATOM 704 C C . GLY A 1 86 ? 45.539 -18.897 -28.330 1.00 69.50 86 GLY A C 1
ATOM 705 O O . GLY A 1 86 ? 45.700 -19.409 -27.227 1.00 69.50 86 GLY A O 1
ATOM 706 N N . LYS A 1 87 ? 44.356 -18.925 -28.961 1.00 75.81 87 LYS A N 1
ATOM 707 C CA . LYS A 1 87 ? 43.157 -19.641 -28.473 1.00 75.81 87 LYS A CA 1
ATOM 708 C C . LYS A 1 87 ? 42.823 -20.890 -29.293 1.00 75.81 87 LYS A C 1
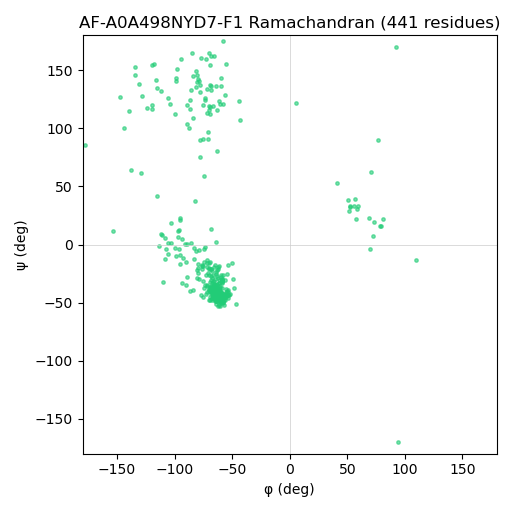ATOM 710 O O . LYS A 1 87 ? 41.952 -21.660 -28.898 1.00 75.81 87 LYS A O 1
ATOM 715 N N . VAL A 1 88 ? 43.461 -21.048 -30.452 1.00 82.00 88 VAL A N 1
ATOM 716 C CA . VAL A 1 88 ? 43.297 -22.180 -31.368 1.00 82.00 88 VAL A CA 1
ATOM 717 C C . VAL A 1 88 ? 44.674 -22.742 -31.683 1.00 82.00 88 VAL A C 1
ATOM 719 O O . VAL A 1 88 ? 45.557 -21.998 -32.113 1.00 82.00 88 VAL A O 1
ATOM 722 N N . ASP A 1 89 ? 44.819 -24.051 -31.504 1.00 78.81 89 ASP A N 1
ATOM 723 C CA . ASP A 1 89 ? 46.045 -24.786 -31.797 1.00 78.81 89 ASP A CA 1
ATOM 724 C C . ASP A 1 89 ? 45.953 -25.473 -33.167 1.00 78.81 89 ASP A C 1
ATOM 726 O O . ASP A 1 89 ? 44.895 -25.969 -33.563 1.00 78.81 89 ASP A O 1
ATOM 730 N N . PHE A 1 90 ? 47.077 -25.512 -33.882 1.00 84.44 90 PHE A N 1
ATOM 731 C CA . PHE A 1 90 ? 47.262 -26.240 -35.142 1.00 84.44 90 PHE A CA 1
ATOM 732 C C . PHE A 1 90 ? 48.370 -27.276 -34.962 1.00 84.44 90 PHE A C 1
ATOM 734 O O . PHE A 1 90 ? 49.254 -27.087 -34.121 1.00 84.44 90 PHE A O 1
ATOM 741 N N . THR A 1 91 ? 48.362 -28.357 -35.745 1.00 86.62 91 THR A N 1
ATOM 742 C CA . THR A 1 91 ? 49.445 -29.347 -35.650 1.00 86.62 91 THR A CA 1
ATOM 743 C C . THR A 1 91 ? 50.761 -28.776 -36.183 1.00 86.62 91 THR A C 1
ATOM 745 O O . THR A 1 91 ? 50.786 -27.882 -37.037 1.00 86.62 91 THR A O 1
ATOM 748 N N . GLU A 1 92 ? 51.891 -29.307 -35.709 1.00 80.75 92 GLU A N 1
ATOM 749 C CA . GLU A 1 92 ? 53.208 -28.899 -36.214 1.00 80.75 92 GLU A CA 1
ATOM 750 C C . GLU A 1 92 ? 53.345 -29.147 -37.725 1.00 80.75 92 GLU A C 1
ATOM 752 O O . GLU A 1 92 ? 53.981 -28.355 -38.428 1.00 80.75 92 GLU A O 1
ATOM 757 N N . GLU A 1 93 ? 52.708 -30.200 -38.254 1.00 81.44 93 GLU A N 1
ATOM 758 C CA . GLU A 1 93 ? 52.693 -30.466 -39.693 1.00 81.44 93 GLU A CA 1
ATOM 759 C C . GLU A 1 93 ? 51.905 -29.406 -40.470 1.00 81.44 93 GLU A C 1
ATOM 761 O O . GLU A 1 93 ? 52.366 -28.963 -41.522 1.00 81.44 93 GLU A O 1
ATOM 766 N N . GLU A 1 94 ? 50.754 -28.957 -39.965 1.00 81.25 94 GLU A N 1
ATOM 767 C CA . GLU A 1 94 ? 49.937 -27.908 -40.591 1.00 81.25 94 GLU A CA 1
ATOM 768 C C . GLU A 1 94 ? 50.688 -26.572 -40.650 1.00 81.25 94 GLU A C 1
ATOM 770 O O . GLU A 1 94 ? 50.748 -25.932 -41.706 1.00 81.25 94 GLU A O 1
ATOM 775 N N . ILE A 1 95 ? 51.335 -26.187 -39.546 1.00 81.38 95 ILE A N 1
ATOM 776 C CA . ILE A 1 95 ? 52.141 -24.963 -39.453 1.00 81.38 95 ILE A CA 1
ATOM 777 C C . ILE A 1 95 ? 53.360 -25.046 -40.385 1.00 81.38 95 ILE A C 1
ATOM 779 O O . ILE A 1 95 ? 53.657 -24.097 -41.118 1.00 81.38 95 ILE A O 1
ATOM 783 N N . SER A 1 96 ? 54.058 -26.186 -40.393 1.00 79.06 96 SER A N 1
ATOM 784 C CA . SER A 1 96 ? 55.226 -26.428 -41.250 1.00 79.06 96 SER A CA 1
ATOM 785 C C . SER A 1 96 ? 54.861 -26.400 -42.735 1.00 79.06 96 SER A C 1
ATOM 787 O O . SER A 1 96 ? 55.566 -25.782 -43.538 1.00 79.06 96 SER A O 1
ATOM 789 N N . ASN A 1 97 ? 53.733 -27.010 -43.107 1.00 80.88 97 ASN A N 1
ATOM 790 C CA . ASN A 1 97 ? 53.230 -27.003 -44.477 1.00 80.88 97 ASN A CA 1
ATOM 791 C C . ASN A 1 97 ? 52.841 -25.589 -44.922 1.00 80.88 97 ASN A C 1
ATOM 793 O O . ASN A 1 97 ? 53.276 -25.157 -45.988 1.00 80.88 97 ASN A O 1
ATOM 797 N N . MET A 1 98 ? 52.114 -24.835 -44.092 1.00 78.19 98 MET A N 1
ATOM 798 C CA . MET A 1 98 ? 51.734 -23.454 -44.403 1.00 78.19 98 MET A CA 1
ATOM 799 C C . MET A 1 98 ? 52.960 -22.541 -44.559 1.00 78.19 98 MET A C 1
ATOM 801 O O . MET A 1 98 ? 53.048 -21.769 -45.514 1.00 78.19 98 MET A O 1
ATOM 805 N N . ARG A 1 99 ? 53.961 -22.668 -43.676 1.00 76.75 99 ARG A N 1
ATOM 806 C CA . ARG A 1 99 ? 55.216 -21.901 -43.761 1.00 76.75 99 ARG A CA 1
ATOM 807 C C . ARG A 1 99 ? 55.983 -22.206 -45.052 1.00 76.75 99 ARG A C 1
ATOM 809 O O . ARG A 1 99 ? 56.368 -21.279 -45.758 1.00 76.75 99 ARG A O 1
ATOM 816 N N . LYS A 1 100 ? 56.129 -23.487 -45.413 1.00 77.44 100 LYS A N 1
ATOM 817 C CA . LYS A 1 100 ? 56.759 -23.900 -46.682 1.00 77.44 100 LYS A CA 1
ATOM 818 C C . LYS A 1 100 ? 56.017 -23.363 -47.904 1.00 77.44 100 LYS A C 1
ATOM 820 O O . LYS A 1 100 ? 56.657 -23.017 -48.895 1.00 77.44 100 LYS A O 1
ATOM 825 N N . GLU A 1 101 ? 54.687 -23.301 -47.862 1.00 74.75 101 GLU A N 1
ATOM 826 C CA . GLU A 1 101 ? 53.896 -22.732 -48.956 1.00 74.75 101 GLU A CA 1
ATOM 827 C C . GLU A 1 101 ? 54.095 -21.220 -49.088 1.00 74.75 101 GLU A C 1
ATOM 829 O O . GLU A 1 101 ? 54.290 -20.739 -50.204 1.00 74.75 101 GLU A O 1
ATOM 834 N N . LEU A 1 102 ? 54.130 -20.477 -47.981 1.00 73.44 102 LEU A N 1
ATOM 835 C CA . LEU A 1 102 ? 54.425 -19.039 -47.993 1.00 73.44 102 LEU A CA 1
ATOM 836 C C . LEU A 1 102 ? 55.836 -18.749 -48.537 1.00 73.44 102 LEU A C 1
ATOM 838 O O . LEU A 1 102 ? 55.995 -17.865 -49.386 1.00 73.44 102 LEU A O 1
ATOM 842 N N . ASP A 1 103 ? 56.828 -19.544 -48.121 1.00 74.12 103 ASP A N 1
ATOM 843 C CA . ASP A 1 103 ? 58.225 -19.421 -48.555 1.00 74.12 103 ASP A CA 1
ATOM 844 C C . ASP A 1 103 ? 58.398 -19.763 -50.047 1.00 74.12 103 ASP A C 1
ATOM 846 O O . ASP A 1 103 ? 59.093 -19.053 -50.776 1.00 74.12 103 ASP A O 1
ATOM 850 N N . LYS A 1 104 ? 57.709 -20.804 -50.544 1.00 71.56 104 LYS A N 1
ATOM 851 C CA . LYS A 1 104 ? 57.756 -21.245 -51.954 1.00 71.56 104 LYS A CA 1
ATOM 852 C C . LYS A 1 104 ? 57.328 -20.157 -52.942 1.00 71.56 104 LYS A C 1
ATOM 854 O O . LYS A 1 104 ? 57.806 -20.139 -54.075 1.00 71.56 104 LYS A O 1
ATOM 859 N N . TYR A 1 105 ? 56.413 -19.280 -52.536 1.00 66.69 105 TYR A N 1
ATOM 860 C CA . TYR A 1 105 ? 55.872 -18.217 -53.384 1.00 66.69 105 TYR A CA 1
ATOM 861 C C . TYR A 1 105 ? 56.411 -16.820 -53.031 1.00 66.69 105 TYR A C 1
ATOM 863 O O . TYR A 1 105 ? 56.008 -15.851 -53.673 1.00 66.69 105 TYR A O 1
ATOM 871 N N . GLY A 1 106 ? 57.315 -16.701 -52.047 1.00 63.59 106 GLY A N 1
ATOM 872 C CA . GLY A 1 106 ? 57.906 -15.424 -51.631 1.00 63.59 106 GLY A CA 1
ATOM 873 C C . GLY A 1 106 ? 56.873 -14.384 -51.179 1.00 63.59 106 GLY A C 1
ATOM 874 O O . GLY A 1 106 ? 57.064 -13.185 -51.393 1.00 63.59 106 GLY A O 1
ATOM 875 N N . ILE A 1 107 ? 55.743 -14.829 -50.618 1.00 63.91 107 ILE A N 1
ATOM 876 C CA . ILE A 1 107 ? 54.598 -13.959 -50.328 1.00 63.91 107 ILE A CA 1
ATOM 877 C C . ILE A 1 107 ? 54.902 -13.107 -49.092 1.00 63.91 107 ILE A C 1
ATOM 879 O O . ILE A 1 107 ? 55.102 -13.627 -47.998 1.00 63.91 107 ILE A O 1
ATOM 883 N N . GLN A 1 108 ? 54.889 -11.782 -49.251 1.00 58.81 108 GLN A N 1
ATOM 884 C CA . GLN A 1 108 ? 54.946 -10.851 -48.123 1.00 58.81 108 GLN A CA 1
ATOM 885 C C . GLN A 1 108 ? 53.603 -10.840 -47.388 1.00 58.81 108 GLN A C 1
ATOM 887 O O . GLN A 1 108 ? 52.552 -10.628 -48.001 1.00 58.81 108 GLN A O 1
ATOM 892 N N . MET A 1 109 ? 53.638 -11.068 -46.076 1.00 62.03 109 MET A N 1
ATOM 893 C CA . MET A 1 109 ? 52.438 -11.136 -45.247 1.00 62.03 109 MET A CA 1
ATOM 894 C C . MET A 1 109 ? 51.856 -9.724 -45.042 1.00 62.03 109 MET A C 1
ATOM 896 O O . MET A 1 109 ? 52.577 -8.837 -44.578 1.00 62.03 109 MET A O 1
ATOM 900 N N . PRO A 1 110 ? 50.576 -9.475 -45.383 1.00 62.81 110 PRO A N 1
ATOM 901 C CA . PRO A 1 110 ? 49.925 -8.205 -45.078 1.00 62.81 110 PRO A CA 1
ATOM 902 C C . PRO A 1 110 ? 49.905 -7.945 -43.567 1.00 62.81 110 PRO A C 1
ATOM 904 O O . PRO A 1 110 ? 49.708 -8.866 -42.778 1.00 62.81 110 PRO A O 1
ATOM 907 N N . ALA A 1 111 ? 50.069 -6.691 -43.147 1.00 60.78 111 ALA A N 1
ATOM 908 C CA . ALA A 1 111 ? 50.009 -6.330 -41.732 1.00 60.78 111 ALA A CA 1
ATOM 909 C C . ALA A 1 111 ? 48.551 -6.265 -41.244 1.00 60.78 111 ALA A C 1
ATOM 911 O O . ALA A 1 111 ? 47.917 -5.212 -41.300 1.00 60.78 111 ALA A O 1
ATOM 912 N N . PHE A 1 112 ? 48.015 -7.385 -40.752 1.00 57.50 112 PHE A N 1
ATOM 913 C CA . PHE A 1 112 ? 46.637 -7.484 -40.243 1.00 57.50 112 PHE A CA 1
ATOM 914 C C . PHE A 1 112 ? 46.345 -6.532 -39.068 1.00 57.50 112 PHE A C 1
ATOM 916 O O . PHE A 1 112 ? 45.213 -6.078 -38.919 1.00 57.50 112 PHE A O 1
ATOM 923 N N . SER A 1 113 ? 47.369 -6.141 -38.303 1.00 53.56 113 SER A N 1
ATOM 924 C CA . SER A 1 113 ? 47.269 -5.186 -37.190 1.00 53.56 113 SER A CA 1
ATOM 925 C C . SER A 1 113 ? 46.983 -3.736 -37.616 1.00 53.56 113 SER A C 1
ATOM 927 O O . SER A 1 113 ? 46.568 -2.926 -36.794 1.00 53.56 113 SER A O 1
ATOM 929 N N . LYS A 1 114 ? 47.155 -3.378 -38.900 1.00 52.41 114 LYS A N 1
ATOM 930 C CA . LYS A 1 114 ? 46.983 -1.994 -39.401 1.00 52.41 114 LYS A CA 1
ATOM 931 C C . LYS A 1 114 ? 45.638 -1.729 -40.090 1.00 52.41 114 LYS A C 1
ATOM 933 O O . LYS A 1 114 ? 45.358 -0.588 -40.461 1.00 52.41 114 LYS A O 1
ATOM 938 N N . ILE A 1 115 ? 44.787 -2.751 -40.229 1.00 54.75 115 ILE A N 1
ATOM 939 C CA . ILE A 1 115 ? 43.497 -2.675 -40.942 1.00 54.75 115 ILE A CA 1
ATOM 940 C C . ILE A 1 115 ? 42.577 -1.605 -40.333 1.00 54.75 115 ILE A C 1
ATOM 942 O O . ILE A 1 115 ? 41.970 -0.819 -41.061 1.00 54.75 115 ILE A O 1
ATOM 946 N N . GLY A 1 116 ? 42.510 -1.534 -39.000 1.00 50.47 116 GLY A N 1
ATOM 947 C CA . GLY A 1 116 ? 41.632 -0.602 -38.289 1.00 50.47 116 GLY A CA 1
ATOM 948 C C . GLY A 1 116 ? 41.977 0.873 -38.487 1.00 50.47 116 GLY A C 1
ATOM 949 O O . GLY A 1 116 ? 41.074 1.693 -38.655 1.00 50.47 116 GLY A O 1
ATOM 950 N N . GLY A 1 117 ? 43.272 1.201 -38.526 1.00 50.94 117 GLY A N 1
ATOM 951 C CA . GLY A 1 117 ? 43.757 2.576 -38.677 1.00 50.94 117 GLY A CA 1
ATOM 952 C C . GLY A 1 117 ? 43.609 3.126 -40.097 1.00 50.94 117 GLY A C 1
ATOM 953 O O . GLY A 1 117 ? 43.254 4.289 -40.265 1.00 50.94 117 GLY A O 1
ATOM 954 N N . ILE A 1 118 ? 43.818 2.287 -41.117 1.00 49.59 118 ILE A N 1
ATOM 955 C CA . ILE A 1 118 ? 43.687 2.689 -42.528 1.00 49.59 118 ILE A CA 1
ATOM 956 C C . ILE A 1 118 ? 42.213 2.948 -42.871 1.00 49.59 118 ILE A C 1
ATOM 958 O O . ILE A 1 118 ? 41.880 3.989 -43.431 1.00 49.59 118 ILE A O 1
ATOM 962 N N . LEU A 1 119 ? 41.311 2.058 -42.442 1.00 45.75 119 LEU A N 1
ATOM 963 C CA . LEU A 1 119 ? 39.870 2.226 -42.648 1.00 45.75 119 LEU A CA 1
ATOM 964 C C . LEU A 1 119 ? 39.283 3.397 -41.849 1.00 45.75 119 LEU A C 1
ATOM 966 O O . LEU A 1 119 ? 38.287 3.966 -42.268 1.00 45.75 119 LEU A O 1
ATOM 970 N N . ALA A 1 120 ? 39.852 3.765 -40.697 1.00 48.50 120 ALA A N 1
ATOM 971 C CA . ALA A 1 120 ? 39.392 4.927 -39.932 1.00 48.50 120 ALA A CA 1
ATOM 972 C C . ALA A 1 120 ? 39.749 6.268 -40.600 1.00 48.50 120 ALA A C 1
ATOM 974 O O . ALA A 1 120 ? 38.951 7.195 -40.527 1.00 48.50 120 ALA A O 1
ATOM 975 N N . ASN A 1 121 ? 40.903 6.356 -41.272 1.00 43.78 121 ASN A N 1
ATOM 976 C CA . ASN A 1 121 ? 41.339 7.581 -41.950 1.00 43.78 121 ASN A CA 1
ATOM 977 C C . ASN A 1 121 ? 40.649 7.813 -43.309 1.00 43.78 121 ASN A C 1
ATOM 979 O O . ASN A 1 121 ? 40.478 8.963 -43.693 1.00 43.78 121 ASN A O 1
ATOM 983 N N . GLU A 1 122 ? 40.249 6.761 -44.037 1.00 45.81 122 GLU A N 1
ATOM 984 C CA . GLU A 1 122 ? 39.556 6.899 -45.338 1.00 45.81 122 GLU A CA 1
ATOM 985 C C . GLU A 1 122 ? 38.020 6.963 -45.231 1.00 45.81 122 GLU A C 1
ATOM 987 O O . GLU A 1 122 ? 37.350 7.366 -46.178 1.00 45.81 122 GLU A O 1
ATOM 992 N N . LEU A 1 123 ? 37.450 6.586 -44.082 1.00 40.97 123 LEU A N 1
ATOM 993 C CA . LEU A 1 123 ? 36.007 6.609 -43.812 1.00 40.97 123 LEU A CA 1
ATOM 994 C C . LEU A 1 123 ? 35.660 7.612 -42.710 1.00 40.97 123 LEU A C 1
ATOM 996 O O . LEU A 1 123 ? 34.833 7.298 -41.851 1.00 40.97 123 LEU A O 1
ATOM 1000 N N . SER A 1 124 ? 36.254 8.810 -42.702 1.00 42.81 124 SER A N 1
ATOM 1001 C CA . SER A 1 124 ? 35.659 9.924 -41.957 1.00 42.81 124 SER A CA 1
ATOM 1002 C C . SER A 1 124 ? 34.300 10.237 -42.592 1.00 42.81 124 SER A C 1
ATOM 1004 O O . SER A 1 124 ? 34.165 11.125 -43.430 1.00 42.81 124 SER A O 1
ATOM 1006 N N . VAL A 1 125 ? 33.284 9.449 -42.233 1.00 42.66 125 VAL A N 1
ATOM 1007 C CA . VAL A 1 125 ? 31.872 9.724 -42.485 1.00 42.66 125 VAL A CA 1
ATOM 1008 C C . VAL A 1 125 ? 31.467 10.811 -41.492 1.00 42.66 125 VAL A C 1
ATOM 1010 O O . VAL A 1 125 ? 30.630 10.611 -40.616 1.00 42.66 125 VAL A O 1
ATOM 1013 N N . ASP A 1 126 ? 32.150 11.945 -41.586 1.00 43.25 126 ASP A N 1
ATOM 1014 C CA . ASP A 1 126 ? 31.666 13.199 -41.053 1.00 43.25 126 ASP A CA 1
ATOM 1015 C C . ASP A 1 126 ? 30.672 13.763 -42.075 1.00 43.25 126 ASP A C 1
ATOM 1017 O O . ASP A 1 126 ? 30.879 13.659 -43.281 1.00 43.25 126 ASP A O 1
ATOM 1021 N N . GLU A 1 127 ? 29.580 14.321 -41.548 1.00 38.69 127 GLU A N 1
ATOM 1022 C CA . GLU A 1 127 ? 28.578 15.198 -42.188 1.00 38.69 127 GLU A CA 1
ATOM 1023 C C . GLU A 1 127 ? 27.158 14.670 -42.470 1.00 38.69 127 GLU A C 1
ATOM 1025 O O . GLU A 1 127 ? 26.268 15.501 -42.622 1.00 38.69 127 GLU A O 1
ATOM 1030 N N . ALA A 1 128 ? 26.840 13.368 -42.407 1.00 37.06 128 ALA A N 1
ATOM 1031 C CA . ALA A 1 128 ? 25.446 12.915 -42.649 1.00 37.06 128 ALA A CA 1
ATOM 1032 C C . ALA A 1 128 ? 24.640 12.472 -41.405 1.00 37.06 128 ALA A C 1
ATOM 1034 O O . ALA A 1 128 ? 23.434 12.251 -41.502 1.00 37.06 128 ALA A O 1
ATOM 1035 N N . ALA A 1 129 ? 25.256 12.356 -40.223 1.00 39.09 129 ALA A N 1
ATOM 1036 C CA . ALA A 1 129 ? 24.615 11.797 -39.020 1.00 39.09 129 ALA A CA 1
ATOM 1037 C C . ALA A 1 129 ? 24.166 12.848 -37.978 1.00 39.09 129 ALA A C 1
ATOM 1039 O O . ALA A 1 129 ? 23.955 12.518 -36.812 1.00 39.09 129 ALA A O 1
ATOM 1040 N N . CYS A 1 130 ? 24.028 14.119 -38.372 1.00 43.41 130 CYS A N 1
ATOM 1041 C CA . CYS A 1 130 ? 23.757 15.236 -37.454 1.00 43.41 130 CYS A CA 1
ATOM 1042 C C . CYS A 1 130 ? 22.260 15.602 -37.320 1.00 43.41 130 CYS A C 1
ATOM 1044 O O . CYS A 1 130 ? 21.916 16.724 -36.955 1.00 43.41 130 CYS A O 1
ATOM 1046 N N . HIS A 1 131 ? 21.346 14.673 -37.618 1.00 51.75 131 HIS A N 1
ATOM 1047 C CA . HIS A 1 131 ? 19.902 14.891 -37.482 1.00 51.75 131 HIS A CA 1
ATOM 1048 C C . HIS A 1 131 ? 19.249 13.734 -36.717 1.00 51.75 131 HIS A C 1
ATOM 1050 O O . HIS A 1 131 ? 19.553 12.571 -36.978 1.00 51.75 131 HIS A O 1
ATOM 1056 N N . ALA A 1 132 ? 18.320 14.049 -35.803 1.00 53.03 132 ALA A N 1
ATOM 1057 C CA . ALA A 1 132 ? 17.603 13.071 -34.971 1.00 53.03 132 ALA A CA 1
ATOM 1058 C C . ALA A 1 132 ? 16.898 11.964 -35.780 1.00 53.03 132 ALA A C 1
ATOM 1060 O O . ALA A 1 132 ? 16.700 10.851 -35.291 1.00 53.03 132 ALA A O 1
ATOM 1061 N N . GLU A 1 133 ? 16.547 12.251 -37.034 1.00 53.91 133 GLU A N 1
ATOM 1062 C CA . GLU A 1 133 ? 15.962 11.285 -37.963 1.00 53.91 133 GLU A CA 1
ATOM 1063 C C . GLU A 1 133 ? 16.947 10.157 -38.323 1.00 53.91 133 GLU A C 1
ATOM 1065 O O . GLU A 1 133 ? 16.570 8.985 -38.307 1.00 53.91 133 GLU A O 1
ATOM 1070 N N . GLY A 1 134 ? 18.232 10.476 -38.522 1.00 64.62 134 GLY A N 1
ATOM 1071 C CA . GLY A 1 134 ? 19.283 9.482 -38.766 1.00 64.62 134 GLY A CA 1
ATOM 1072 C C . GLY A 1 134 ? 19.528 8.577 -37.555 1.00 64.62 134 GLY A C 1
ATOM 1073 O O . GLY A 1 134 ? 19.693 7.364 -37.698 1.00 64.62 134 GLY A O 1
ATOM 1074 N N . THR A 1 135 ? 19.458 9.143 -36.348 1.00 74.69 135 THR A N 1
ATOM 1075 C CA . THR A 1 135 ? 19.568 8.400 -35.084 1.00 74.69 135 THR A CA 1
ATOM 1076 C C . THR A 1 135 ? 18.454 7.376 -34.943 1.00 74.69 135 THR A C 1
ATOM 1078 O O . THR A 1 135 ? 18.707 6.225 -34.595 1.00 74.69 135 THR A O 1
ATOM 1081 N N . MET A 1 136 ? 17.214 7.761 -35.248 1.00 80.44 136 MET A N 1
ATOM 1082 C CA . MET A 1 136 ? 16.078 6.847 -35.140 1.00 80.44 136 MET A CA 1
ATOM 1083 C C . MET A 1 136 ? 16.134 5.710 -36.148 1.00 80.44 136 MET A C 1
ATOM 1085 O O . MET A 1 136 ? 15.798 4.584 -35.789 1.00 80.44 136 MET A O 1
ATOM 1089 N N . VAL A 1 137 ? 16.587 5.971 -37.376 1.00 73.19 137 VAL A N 1
ATOM 1090 C CA . VAL A 1 137 ? 16.794 4.917 -38.379 1.00 73.19 137 VAL A CA 1
ATOM 1091 C C . VAL A 1 137 ? 17.810 3.886 -37.875 1.00 73.19 137 VAL A C 1
ATOM 1093 O O . VAL A 1 137 ? 17.570 2.685 -37.989 1.00 73.19 137 VAL A O 1
ATOM 1096 N N . ALA A 1 138 ? 18.898 4.335 -37.243 1.00 73.69 138 ALA A N 1
ATOM 1097 C CA . ALA A 1 138 ? 19.886 3.443 -36.640 1.00 73.69 138 ALA A CA 1
ATOM 1098 C C . ALA A 1 138 ? 19.322 2.666 -35.435 1.00 73.69 138 ALA A C 1
ATOM 1100 O O . ALA A 1 138 ? 19.536 1.459 -35.327 1.00 73.69 138 ALA A O 1
ATOM 1101 N N . LEU A 1 139 ? 18.557 3.324 -34.556 1.00 79.88 139 LEU A N 1
ATOM 1102 C CA . LEU A 1 139 ? 17.949 2.693 -33.378 1.00 79.88 139 LEU A CA 1
ATOM 1103 C C . LEU A 1 139 ? 16.839 1.688 -33.727 1.00 79.88 139 LEU A C 1
ATOM 1105 O O . LEU A 1 139 ? 16.589 0.760 -32.961 1.00 79.88 139 LEU A O 1
ATOM 1109 N N . GLN A 1 140 ? 16.165 1.864 -34.865 1.00 77.69 140 GLN A N 1
ATOM 1110 C CA . GLN A 1 140 ? 15.130 0.952 -35.366 1.00 77.69 140 GLN A CA 1
ATOM 1111 C C . GLN A 1 140 ? 15.686 -0.163 -36.259 1.00 77.69 140 GLN A C 1
ATOM 1113 O O . GLN A 1 140 ? 14.915 -0.999 -36.731 1.00 77.69 140 GLN A O 1
ATOM 1118 N N . ASN A 1 141 ? 17.004 -0.207 -36.483 1.00 72.81 141 ASN A N 1
ATOM 1119 C CA . ASN A 1 141 ? 17.636 -1.270 -37.251 1.00 72.81 141 ASN A CA 1
ATOM 1120 C C . ASN A 1 141 ? 17.393 -2.633 -36.565 1.00 72.81 141 ASN A C 1
ATOM 1122 O O . ASN A 1 141 ? 17.841 -2.827 -35.431 1.00 72.81 141 ASN A O 1
ATOM 1126 N N . PRO A 1 142 ? 16.748 -3.609 -37.237 1.00 66.81 142 PRO A N 1
ATOM 1127 C CA . PRO A 1 142 ? 16.498 -4.936 -36.671 1.00 66.81 142 PRO A CA 1
ATOM 1128 C C . PRO A 1 142 ? 17.773 -5.650 -36.200 1.00 66.81 142 PRO A C 1
ATOM 1130 O O . PRO A 1 142 ? 17.739 -6.393 -35.221 1.00 66.81 142 PRO A O 1
ATOM 1133 N N . ASN A 1 143 ? 18.908 -5.380 -36.850 1.00 59.22 143 ASN A N 1
ATOM 1134 C CA . ASN A 1 143 ? 20.202 -5.969 -36.505 1.00 59.22 143 ASN A CA 1
ATOM 1135 C C . ASN A 1 143 ? 20.835 -5.339 -35.255 1.00 59.22 143 ASN A C 1
ATOM 1137 O O . ASN A 1 143 ? 21.715 -5.947 -34.653 1.00 59.22 143 ASN A O 1
ATOM 1141 N N . ALA A 1 144 ? 20.378 -4.152 -34.833 1.00 67.31 144 ALA A N 1
ATOM 1142 C CA . ALA A 1 144 ? 20.813 -3.531 -33.583 1.00 67.31 144 ALA A CA 1
ATOM 1143 C C . ALA A 1 144 ? 20.191 -4.212 -32.350 1.00 67.31 144 ALA A C 1
ATOM 1145 O O . ALA A 1 144 ? 20.671 -4.012 -31.234 1.00 67.31 144 ALA A O 1
ATOM 1146 N N . LEU A 1 145 ? 19.137 -5.026 -32.541 1.00 72.62 145 LEU A N 1
ATOM 1147 C CA . LEU A 1 145 ? 18.470 -5.815 -31.495 1.00 72.62 145 LEU A CA 1
ATOM 1148 C C . LEU A 1 145 ? 18.060 -4.974 -30.264 1.00 72.62 145 LEU A C 1
ATOM 1150 O O . LEU A 1 145 ? 17.995 -5.480 -29.141 1.00 72.62 145 LEU A O 1
ATOM 1154 N N . LEU A 1 146 ? 17.795 -3.683 -30.476 1.00 78.94 146 LEU A N 1
ATOM 1155 C CA . LEU A 1 146 ? 17.377 -2.744 -29.441 1.00 78.94 146 LEU A CA 1
ATOM 1156 C C . LEU A 1 146 ? 15.877 -2.879 -29.166 1.00 78.94 146 LEU A C 1
ATOM 1158 O O . LEU A 1 146 ? 15.082 -3.202 -30.049 1.00 78.94 146 LEU A O 1
ATOM 1162 N N . ARG A 1 147 ? 15.481 -2.618 -27.922 1.00 82.19 147 ARG A N 1
ATOM 1163 C CA . ARG A 1 147 ? 14.098 -2.715 -27.442 1.00 82.19 147 ARG A CA 1
ATOM 1164 C C . ARG A 1 147 ? 13.593 -1.358 -26.966 1.00 82.19 147 ARG A C 1
ATOM 1166 O O . ARG A 1 147 ? 14.374 -0.518 -26.522 1.00 82.19 147 ARG A O 1
ATOM 1173 N N . ASN A 1 148 ? 12.271 -1.187 -26.996 1.00 83.31 148 ASN A N 1
ATOM 1174 C CA . ASN A 1 148 ? 11.560 -0.034 -26.431 1.00 83.31 148 ASN A CA 1
ATOM 1175 C C . ASN A 1 148 ? 11.964 1.327 -27.031 1.00 83.31 148 ASN A C 1
ATOM 1177 O O . ASN A 1 148 ? 11.965 2.336 -26.331 1.00 83.31 148 ASN A O 1
ATOM 1181 N N . THR A 1 149 ? 12.313 1.385 -28.317 1.00 85.25 149 THR A N 1
ATOM 1182 C CA . THR A 1 149 ? 12.637 2.650 -28.993 1.00 85.25 149 THR A CA 1
ATOM 1183 C C . THR A 1 149 ? 11.361 3.421 -29.347 1.00 85.25 149 THR A C 1
ATOM 1185 O O . THR A 1 149 ? 10.420 2.868 -29.917 1.00 85.25 149 THR A O 1
ATOM 1188 N N . GLN A 1 150 ? 11.310 4.714 -29.015 1.00 85.88 150 GLN A N 1
ATOM 1189 C CA . GLN A 1 150 ? 10.128 5.562 -29.205 1.00 85.88 150 GLN A CA 1
ATOM 1190 C C . GLN A 1 150 ? 10.437 6.739 -30.135 1.00 85.88 150 GLN A C 1
ATOM 1192 O O . GLN A 1 150 ? 11.272 7.585 -29.824 1.00 85.88 150 GLN A O 1
ATOM 1197 N N . LYS A 1 151 ? 9.729 6.841 -31.268 1.00 86.44 151 LYS A N 1
ATOM 1198 C CA . LYS A 1 151 ? 9.932 7.928 -32.250 1.00 86.44 151 LYS A CA 1
ATOM 1199 C C . LYS A 1 151 ? 9.834 9.347 -31.660 1.00 86.44 151 LYS A C 1
ATOM 1201 O O . LYS A 1 151 ? 10.666 10.167 -32.034 1.00 86.44 151 LYS A O 1
ATOM 1206 N N . PRO A 1 152 ? 8.898 9.657 -30.738 1.00 88.88 152 PRO A N 1
ATOM 1207 C CA . PRO A 1 152 ? 8.803 11.000 -30.160 1.00 88.88 152 PRO A CA 1
ATOM 1208 C C . PRO A 1 152 ? 10.044 11.438 -29.366 1.00 88.88 152 PRO A C 1
ATOM 1210 O O . PRO A 1 152 ? 10.266 12.630 -29.196 1.00 88.88 152 PRO A O 1
ATOM 1213 N N . LEU A 1 153 ? 10.868 10.491 -28.902 1.00 89.06 153 LEU A N 1
ATOM 1214 C CA . LEU A 1 153 ? 12.052 10.752 -28.075 1.00 89.06 15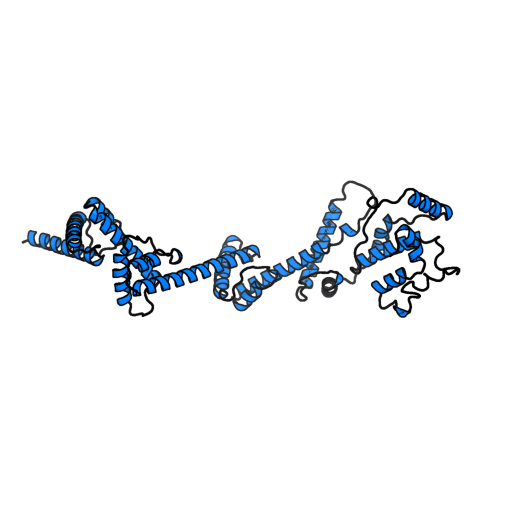3 LEU A CA 1
ATOM 1215 C C . LEU A 1 153 ? 13.358 10.796 -28.887 1.00 89.06 153 LEU A C 1
ATOM 1217 O O . LEU A 1 153 ? 14.441 10.827 -28.308 1.00 89.06 153 LEU A O 1
ATOM 1221 N N . ALA A 1 154 ? 13.266 10.838 -30.221 1.00 86.94 154 ALA A N 1
ATOM 1222 C CA . ALA A 1 154 ? 14.396 10.827 -31.151 1.00 86.94 154 ALA A CA 1
ATOM 1223 C C . ALA A 1 154 ? 15.528 11.793 -30.773 1.00 86.94 154 ALA A C 1
ATOM 1225 O O . ALA A 1 154 ? 16.690 11.395 -30.682 1.00 86.94 154 ALA A O 1
ATOM 1226 N N . GLN A 1 155 ? 15.178 13.057 -30.520 1.00 87.12 155 GLN A N 1
ATOM 1227 C CA . GLN A 1 155 ? 16.150 14.090 -30.169 1.00 87.12 155 GLN A CA 1
ATOM 1228 C C . GLN A 1 155 ? 16.810 13.804 -28.814 1.00 87.12 155 GLN A C 1
ATOM 1230 O O . GLN A 1 155 ? 18.029 13.876 -28.690 1.00 87.12 155 GLN A O 1
ATOM 1235 N N . ALA A 1 156 ? 16.024 13.395 -27.815 1.00 88.12 156 ALA A N 1
ATOM 1236 C CA . ALA A 1 156 ? 16.534 13.083 -26.483 1.00 88.12 156 ALA A CA 1
ATOM 1237 C C . ALA A 1 156 ? 17.469 11.860 -26.484 1.00 88.12 156 ALA A C 1
ATOM 1239 O O . ALA A 1 156 ? 18.468 11.840 -25.756 1.00 88.12 156 ALA A O 1
ATOM 1240 N N . TYR A 1 157 ? 17.198 10.857 -27.330 1.00 88.88 157 TYR A N 1
ATOM 1241 C CA . TYR A 1 157 ? 18.137 9.757 -27.552 1.00 88.88 157 TYR A CA 1
ATOM 1242 C C . TYR A 1 157 ? 19.429 10.250 -28.188 1.00 88.88 157 TYR A C 1
ATOM 1244 O O . TYR A 1 157 ? 20.500 9.896 -27.703 1.00 88.88 157 TYR A O 1
ATOM 1252 N N . GLN A 1 158 ? 19.343 11.076 -29.234 1.00 87.06 158 GLN A N 1
ATOM 1253 C CA . GLN A 1 158 ? 20.521 11.611 -29.913 1.00 87.06 158 GLN A CA 1
ATOM 1254 C C . GLN A 1 158 ? 21.420 12.391 -28.951 1.00 87.06 158 GLN A C 1
ATOM 1256 O O . GLN A 1 158 ? 22.629 12.156 -28.913 1.00 87.06 158 GLN A O 1
ATOM 1261 N N . ASP A 1 159 ? 20.839 13.264 -28.132 1.00 87.19 159 ASP A N 1
ATOM 1262 C CA . ASP A 1 159 ? 21.585 14.080 -27.176 1.00 87.19 159 ASP A CA 1
ATOM 1263 C C . ASP A 1 159 ? 22.263 13.210 -26.107 1.00 87.19 159 ASP A C 1
ATOM 1265 O O . ASP A 1 159 ? 23.442 13.397 -25.790 1.00 87.19 159 ASP A O 1
ATOM 1269 N N . THR A 1 160 ? 21.540 12.221 -25.573 1.00 89.62 160 THR A N 1
ATOM 1270 C CA . THR A 1 160 ? 22.057 11.296 -24.550 1.00 89.62 160 THR A CA 1
ATOM 1271 C C . THR A 1 160 ? 23.156 10.391 -25.099 1.00 89.62 160 THR A C 1
ATOM 1273 O O . THR A 1 160 ? 24.211 10.264 -24.479 1.00 89.62 160 THR A O 1
ATOM 1276 N N . LEU A 1 161 ? 22.954 9.805 -26.281 1.00 86.75 161 LEU A N 1
ATOM 1277 C CA . LEU A 1 161 ? 23.940 8.946 -26.941 1.00 86.75 161 LEU A CA 1
ATOM 1278 C C . LEU A 1 161 ? 25.198 9.729 -27.324 1.00 86.75 161 LEU A C 1
ATOM 1280 O O . LEU A 1 161 ? 26.306 9.233 -27.131 1.00 86.75 161 LEU A O 1
ATOM 1284 N N . SER A 1 162 ? 25.049 10.974 -27.782 1.00 84.50 162 SER A N 1
ATOM 1285 C CA . SER A 1 162 ? 26.183 11.857 -28.082 1.00 84.50 162 SER A CA 1
ATOM 1286 C C . SER A 1 162 ? 27.011 12.160 -26.830 1.00 84.50 162 SER A C 1
ATOM 1288 O O . SER A 1 162 ? 28.241 12.115 -26.872 1.00 84.50 162 SER A O 1
ATOM 1290 N N . LYS A 1 163 ? 26.354 12.420 -25.691 1.00 86.50 163 LYS A N 1
ATOM 1291 C CA . LYS A 1 163 ? 27.029 12.606 -24.395 1.00 86.50 163 LYS A CA 1
ATOM 1292 C C . LYS A 1 163 ? 27.720 11.326 -23.924 1.00 86.50 163 LYS A C 1
ATOM 1294 O O . LYS A 1 163 ? 28.862 11.390 -23.478 1.00 86.50 163 LYS A O 1
ATOM 1299 N N . ALA A 1 164 ? 27.057 10.174 -24.040 1.00 85.50 164 ALA A N 1
ATOM 1300 C CA . ALA A 1 164 ? 27.626 8.881 -23.664 1.00 85.50 164 ALA A CA 1
ATOM 1301 C C . ALA A 1 164 ? 28.869 8.547 -24.502 1.00 85.50 164 ALA A C 1
ATOM 1303 O O . ALA A 1 164 ? 29.878 8.110 -23.950 1.00 85.50 164 ALA A O 1
ATOM 1304 N N . LYS A 1 165 ? 28.820 8.827 -25.812 1.00 83.12 165 LYS A N 1
ATOM 1305 C CA . LYS A 1 165 ? 29.945 8.651 -26.732 1.00 83.12 165 LYS A CA 1
ATOM 1306 C C . LYS A 1 165 ? 31.143 9.515 -26.327 1.00 83.12 165 LYS A C 1
ATOM 1308 O O . LYS A 1 165 ? 32.209 8.967 -26.078 1.00 83.12 165 LYS A O 1
ATOM 1313 N N . ARG A 1 166 ? 30.945 10.828 -26.140 1.00 83.38 166 ARG A N 1
ATOM 1314 C CA . ARG A 1 166 ? 32.010 11.747 -25.681 1.00 83.38 166 ARG A CA 1
ATOM 1315 C C . ARG A 1 166 ? 32.629 11.295 -24.360 1.00 83.38 166 ARG A C 1
ATOM 1317 O O . ARG A 1 166 ? 33.840 11.207 -24.230 1.00 83.38 166 ARG A O 1
ATOM 1324 N N . LYS A 1 167 ? 31.790 10.905 -23.395 1.00 84.50 167 LYS A N 1
ATOM 1325 C CA . LYS A 1 167 ? 32.249 10.418 -22.088 1.00 84.50 167 LYS A CA 1
ATOM 1326 C C . LYS A 1 167 ? 33.111 9.150 -22.200 1.00 84.50 167 LYS A C 1
ATOM 1328 O O . LYS A 1 167 ? 33.972 8.928 -21.347 1.00 84.50 167 LYS A O 1
ATOM 1333 N N . LYS A 1 168 ? 32.870 8.304 -23.204 1.00 81.50 168 LYS A N 1
ATOM 1334 C CA . LYS A 1 168 ? 33.668 7.102 -23.477 1.00 81.50 168 LYS A CA 1
ATOM 1335 C C . LYS A 1 168 ? 34.995 7.449 -24.158 1.00 81.50 168 LYS A C 1
ATOM 1337 O O . LYS A 1 168 ? 36.035 6.964 -23.720 1.00 81.50 168 LYS A O 1
ATOM 1342 N N . GLU A 1 169 ? 34.965 8.350 -25.138 1.00 76.56 169 GLU A N 1
ATOM 1343 C CA . GLU A 1 169 ? 36.157 8.905 -25.803 1.00 76.56 169 GLU A CA 1
ATOM 1344 C C . GLU A 1 169 ? 37.113 9.575 -24.791 1.00 76.56 169 GLU A C 1
ATOM 1346 O O . GLU A 1 169 ? 38.326 9.344 -24.820 1.00 76.56 169 GLU A O 1
ATOM 1351 N N . ASP A 1 170 ? 36.570 10.331 -23.832 1.00 79.44 170 ASP A N 1
ATOM 1352 C CA . ASP A 1 170 ? 37.339 10.983 -22.764 1.00 79.44 170 ASP A CA 1
ATOM 1353 C C . ASP A 1 170 ? 37.995 9.963 -21.813 1.00 79.44 170 ASP A C 1
ATOM 1355 O O . ASP A 1 170 ? 39.161 10.105 -21.435 1.00 79.44 170 ASP A O 1
ATOM 1359 N N . GLN A 1 171 ? 37.277 8.893 -21.451 1.00 77.06 171 GLN A N 1
ATOM 1360 C CA . GLN A 1 171 ? 37.801 7.818 -20.595 1.00 77.06 171 GLN A CA 1
ATOM 1361 C C . GLN A 1 171 ? 38.910 7.010 -21.277 1.00 77.06 171 GLN A C 1
ATOM 1363 O O . GLN A 1 171 ? 39.897 6.658 -20.627 1.00 77.06 171 GLN A O 1
ATOM 1368 N N . ALA A 1 172 ? 38.770 6.746 -22.578 1.00 68.69 172 ALA A N 1
ATOM 1369 C CA . ALA A 1 172 ? 39.808 6.107 -23.384 1.00 68.69 172 ALA A CA 1
ATOM 1370 C C . ALA A 1 172 ? 41.051 7.009 -23.513 1.00 68.69 172 ALA A C 1
ATOM 1372 O O . ALA A 1 172 ? 42.188 6.540 -23.457 1.00 68.69 172 ALA A O 1
ATOM 1373 N N . SER A 1 173 ? 40.851 8.327 -23.596 1.00 66.88 173 SER A N 1
ATOM 1374 C CA . SER A 1 173 ? 41.937 9.307 -23.701 1.00 66.88 173 SER A CA 1
ATOM 1375 C C . SER A 1 173 ? 42.698 9.519 -22.383 1.00 66.88 173 SER A C 1
ATOM 1377 O O . SER A 1 173 ? 43.916 9.682 -22.408 1.00 66.88 173 SER A O 1
ATOM 1379 N N . GLY A 1 174 ? 42.025 9.461 -21.227 1.00 61.62 174 GLY A N 1
ATOM 1380 C CA . GLY A 1 174 ? 42.634 9.662 -19.901 1.00 61.62 174 GLY A CA 1
ATOM 1381 C C . GLY A 1 174 ? 43.573 8.541 -19.425 1.00 61.62 174 GLY A C 1
ATOM 1382 O O . GLY A 1 174 ? 44.436 8.780 -18.583 1.00 61.62 174 GLY A O 1
ATOM 1383 N N . ARG A 1 175 ? 43.468 7.327 -19.983 1.00 57.28 175 ARG A N 1
ATOM 1384 C CA . ARG A 1 175 ? 44.377 6.197 -19.687 1.00 57.28 175 ARG A CA 1
ATOM 1385 C C . ARG A 1 175 ? 45.735 6.283 -20.415 1.00 57.28 175 ARG A C 1
ATOM 1387 O O . ARG A 1 175 ? 46.617 5.470 -20.151 1.00 57.28 175 ARG A O 1
ATOM 1394 N N . ARG A 1 176 ? 45.946 7.276 -21.293 1.00 53.66 176 ARG A N 1
ATOM 1395 C CA . ARG A 1 176 ? 47.103 7.412 -22.212 1.00 53.66 176 ARG A CA 1
ATOM 1396 C C . ARG A 1 176 ? 48.386 8.019 -21.601 1.00 53.66 176 ARG A C 1
ATOM 1398 O O . ARG A 1 176 ? 49.075 8.773 -22.282 1.00 53.66 176 ARG A O 1
ATOM 1405 N N . SER A 1 177 ? 48.750 7.726 -20.346 1.00 48.94 177 SER A N 1
ATOM 1406 C CA . SER A 1 177 ? 49.918 8.386 -19.717 1.00 48.94 177 SER A CA 1
ATOM 1407 C C . SER A 1 177 ? 51.265 7.643 -19.776 1.00 48.94 177 SER A C 1
ATOM 1409 O O . SER A 1 177 ? 52.255 8.269 -19.397 1.00 48.94 177 SER A O 1
ATOM 1411 N N . SER A 1 178 ? 51.402 6.374 -20.194 1.00 48.84 178 SER A N 1
ATOM 1412 C CA . SER A 1 178 ? 52.719 5.726 -19.975 1.00 48.84 178 SER A CA 1
ATOM 1413 C C . SER A 1 178 ? 53.207 4.591 -20.874 1.00 48.84 178 SER A C 1
ATOM 1415 O O . SER A 1 178 ? 54.247 4.028 -20.542 1.00 48.84 178 SER A O 1
ATOM 1417 N N . VAL A 1 179 ? 52.605 4.276 -22.026 1.00 40.47 179 VAL A N 1
ATOM 1418 C CA . VAL A 1 179 ? 53.281 3.368 -22.975 1.00 40.47 179 VAL A CA 1
ATOM 1419 C C . VAL A 1 179 ? 53.090 3.832 -24.413 1.00 40.47 179 VAL A C 1
ATOM 1421 O O . VAL A 1 179 ? 51.985 3.861 -24.947 1.00 40.47 179 VAL A O 1
ATOM 1424 N N . ALA A 1 180 ? 54.207 4.201 -25.034 1.00 49.06 180 ALA A N 1
ATOM 1425 C CA . ALA A 1 180 ? 54.330 4.318 -26.472 1.00 49.06 180 ALA A CA 1
ATOM 1426 C C . ALA A 1 180 ? 54.316 2.911 -27.079 1.00 49.06 180 ALA A C 1
ATOM 1428 O O . ALA A 1 180 ? 55.371 2.305 -27.216 1.00 49.06 180 ALA A O 1
ATOM 1429 N N . THR A 1 181 ? 53.146 2.395 -27.443 1.00 39.19 181 THR A N 1
ATOM 1430 C CA . THR A 1 181 ? 53.041 1.304 -28.417 1.00 39.19 181 THR A CA 1
ATOM 1431 C C . THR A 1 181 ? 51.754 1.435 -29.215 1.00 39.19 181 THR A C 1
ATOM 1433 O O . THR A 1 181 ? 50.660 1.611 -28.687 1.00 39.19 181 THR A O 1
ATOM 1436 N N . GLU A 1 182 ? 51.960 1.412 -30.521 1.00 49.47 182 GLU A N 1
ATOM 1437 C CA . GLU A 1 182 ? 51.006 1.315 -31.609 1.00 49.47 182 GLU A CA 1
ATOM 1438 C C . GLU A 1 182 ? 49.918 0.272 -31.327 1.00 49.47 182 GLU A C 1
ATOM 1440 O O . GLU A 1 182 ? 50.210 -0.907 -31.392 1.00 49.47 182 GLU A O 1
ATOM 1445 N N . GLU A 1 183 ? 48.685 0.693 -31.040 1.00 47.66 183 GLU A N 1
ATOM 1446 C CA . GLU A 1 183 ? 47.461 -0.119 -31.160 1.00 47.66 183 GLU A CA 1
ATOM 1447 C C . GLU A 1 183 ? 46.266 0.775 -30.790 1.00 47.66 183 GLU A C 1
ATOM 1449 O O . GLU A 1 183 ? 45.837 0.875 -29.645 1.00 47.66 183 GLU A O 1
ATOM 1454 N N . ARG A 1 184 ? 45.751 1.529 -31.770 1.00 49.47 184 ARG A N 1
ATOM 1455 C CA . ARG A 1 184 ? 44.443 2.184 -31.629 1.00 49.47 184 ARG A CA 1
ATOM 1456 C C . ARG A 1 184 ? 43.383 1.090 -31.691 1.00 49.47 184 ARG A C 1
ATOM 1458 O O . ARG A 1 184 ? 43.005 0.693 -32.794 1.00 49.47 184 ARG A O 1
ATOM 1465 N N . ASP A 1 185 ? 42.913 0.604 -30.550 1.00 49.84 185 ASP A N 1
ATOM 1466 C CA . ASP A 1 185 ? 41.783 -0.315 -30.533 1.00 49.84 185 ASP A CA 1
ATOM 1467 C C . ASP A 1 185 ? 40.496 0.486 -30.792 1.00 49.84 185 ASP A C 1
ATOM 1469 O O . ASP A 1 185 ? 39.890 1.069 -29.898 1.00 49.84 185 ASP A O 1
ATOM 1473 N N . VAL A 1 186 ? 40.115 0.599 -32.070 1.00 46.88 186 VAL A N 1
ATOM 1474 C CA . VAL A 1 186 ? 38.981 1.409 -32.575 1.00 46.88 186 VAL A CA 1
ATOM 1475 C C . VAL A 1 186 ? 37.656 1.078 -31.862 1.00 46.88 186 VAL A C 1
ATOM 1477 O O . VAL A 1 186 ? 36.704 1.857 -31.902 1.00 46.88 186 VAL A O 1
ATOM 1480 N N . TYR A 1 187 ? 37.586 -0.073 -31.197 1.00 47.84 187 TYR A N 1
ATOM 1481 C CA . TYR A 1 187 ? 36.435 -0.532 -30.431 1.00 47.84 187 TYR A CA 1
ATOM 1482 C C . TYR A 1 187 ? 36.316 0.105 -29.033 1.00 47.84 187 TYR A C 1
ATOM 1484 O O . TYR A 1 187 ? 35.223 0.082 -28.468 1.00 47.84 187 TYR A O 1
ATOM 1492 N N . GLU A 1 188 ? 37.372 0.724 -28.490 1.00 55.88 188 GLU A N 1
ATOM 1493 C CA . GLU A 1 188 ? 37.300 1.454 -27.214 1.00 55.88 188 GLU A CA 1
ATOM 1494 C C . GLU A 1 188 ? 36.512 2.770 -27.329 1.00 55.88 188 GLU A C 1
ATOM 1496 O O . GLU A 1 188 ? 35.924 3.226 -26.350 1.00 55.88 188 GLU A O 1
ATOM 1501 N N . GLU A 1 189 ? 36.437 3.355 -28.527 1.00 59.25 189 GLU A N 1
ATOM 1502 C CA . GLU A 1 189 ? 35.806 4.662 -28.776 1.00 59.25 189 GLU A CA 1
ATOM 1503 C C . GLU A 1 189 ? 34.319 4.549 -29.189 1.00 59.25 189 GLU A C 1
ATOM 1505 O O . GLU A 1 189 ? 33.588 5.540 -29.201 1.00 59.25 189 GLU A O 1
ATOM 1510 N N . LEU A 1 190 ? 33.827 3.341 -29.499 1.00 66.06 190 LEU A N 1
ATOM 1511 C CA . LEU A 1 190 ? 32.442 3.103 -29.927 1.00 66.06 190 LEU A CA 1
ATOM 1512 C C . LEU A 1 190 ? 31.563 2.608 -28.774 1.00 66.06 190 LEU A C 1
ATOM 1514 O O . LEU A 1 190 ? 31.972 1.772 -27.970 1.00 66.06 190 LEU A O 1
ATOM 1518 N N . LEU A 1 191 ? 30.315 3.082 -28.710 1.00 72.44 191 LEU A N 1
ATOM 1519 C CA . LEU A 1 191 ? 29.329 2.555 -27.764 1.00 72.44 191 LEU A CA 1
ATOM 1520 C C . LEU A 1 191 ? 28.944 1.119 -28.139 1.00 72.44 191 LEU A C 1
ATOM 1522 O O . LEU A 1 191 ? 28.632 0.815 -29.289 1.00 72.44 191 LEU A O 1
ATO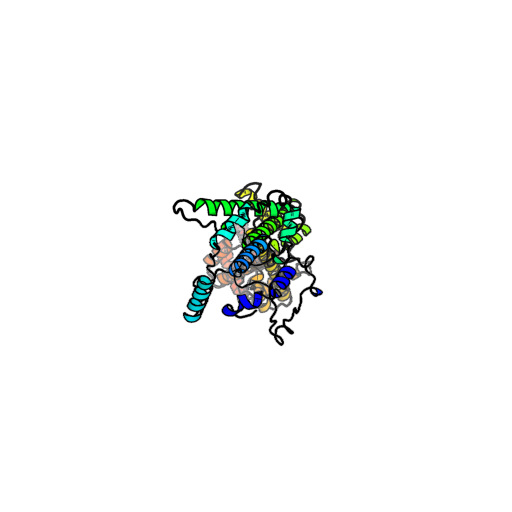M 1526 N N . THR A 1 192 ? 28.935 0.244 -27.144 1.00 76.12 192 THR A N 1
ATOM 1527 C CA . THR A 1 192 ? 28.419 -1.119 -27.252 1.00 76.12 192 THR A CA 1
ATOM 1528 C C . THR A 1 192 ? 26.895 -1.103 -27.322 1.00 76.12 192 THR A C 1
ATOM 1530 O O . THR A 1 192 ? 26.232 -0.174 -26.856 1.00 76.12 192 THR A O 1
ATOM 1533 N N . GLN A 1 193 ? 26.312 -2.184 -27.837 1.00 76.62 193 GLN A N 1
ATOM 1534 C CA . GLN A 1 193 ? 24.861 -2.366 -27.856 1.00 76.62 193 GLN A CA 1
ATOM 1535 C C . GLN A 1 193 ? 24.230 -2.214 -26.458 1.00 76.62 193 GLN A C 1
ATOM 1537 O O . GLN A 1 193 ? 23.166 -1.611 -26.323 1.00 76.62 193 GLN A O 1
ATOM 1542 N N . GLN A 1 194 ? 24.890 -2.721 -25.411 1.00 75.75 194 GLN A N 1
ATOM 1543 C CA . GLN A 1 194 ? 24.406 -2.619 -24.033 1.00 75.75 194 GLN A CA 1
ATOM 1544 C C . GLN A 1 194 ? 24.387 -1.166 -23.538 1.00 75.75 194 GLN A C 1
ATOM 1546 O O . GLN A 1 194 ? 23.418 -0.745 -22.908 1.00 75.75 194 GLN A O 1
ATOM 1551 N N . GLU A 1 195 ? 25.420 -0.380 -23.851 1.00 81.88 195 GLU A N 1
ATOM 1552 C CA . GLU A 1 195 ? 25.486 1.049 -23.511 1.00 81.88 195 GLU A CA 1
ATOM 1553 C C . GLU A 1 195 ? 24.423 1.863 -24.264 1.00 81.88 195 GLU A C 1
ATOM 1555 O O . GLU A 1 195 ? 23.785 2.744 -23.680 1.00 81.88 195 GLU A O 1
ATOM 1560 N N . ILE A 1 196 ? 24.173 1.534 -25.536 1.00 81.44 196 ILE A N 1
ATOM 1561 C CA . ILE A 1 196 ? 23.098 2.146 -26.329 1.00 81.44 196 ILE A CA 1
ATOM 1562 C C . ILE A 1 196 ? 21.731 1.800 -25.726 1.00 81.44 196 ILE A C 1
ATOM 1564 O O . ILE A 1 196 ? 20.927 2.699 -25.482 1.00 81.44 196 ILE A O 1
ATOM 1568 N N . GLN A 1 197 ? 21.473 0.527 -25.412 1.00 84.50 197 GLN A N 1
ATOM 1569 C CA . GLN A 1 197 ? 20.212 0.106 -24.795 1.00 84.50 197 GLN A CA 1
ATOM 1570 C C . GLN A 1 197 ? 19.998 0.750 -23.420 1.00 84.50 197 GLN A C 1
ATOM 1572 O O . GLN A 1 197 ? 18.883 1.163 -23.106 1.00 84.50 197 GLN A O 1
ATOM 1577 N N . SER A 1 198 ? 21.054 0.866 -22.611 1.00 87.19 198 SER A N 1
ATOM 1578 C CA . SER A 1 198 ? 21.009 1.555 -21.317 1.00 87.19 198 SER A CA 1
ATOM 1579 C C . SER A 1 198 ? 20.651 3.034 -21.482 1.00 87.19 198 SER A C 1
ATOM 1581 O O . SER A 1 198 ? 19.773 3.540 -20.787 1.00 87.19 198 SER A O 1
ATOM 1583 N N . SER A 1 199 ? 21.243 3.706 -22.473 1.00 88.00 199 SER A N 1
ATOM 1584 C CA . SER A 1 199 ? 20.940 5.107 -22.795 1.00 88.00 199 SER A CA 1
ATOM 1585 C C . SER A 1 199 ? 19.487 5.295 -23.246 1.00 88.00 199 SER A C 1
ATOM 1587 O O . SER A 1 199 ? 18.811 6.216 -22.790 1.00 88.00 199 SER A O 1
ATOM 1589 N N . VAL A 1 200 ? 18.976 4.400 -24.099 1.00 89.12 200 VAL A N 1
ATOM 1590 C CA . VAL A 1 200 ? 17.568 4.404 -24.536 1.00 89.12 200 VAL A CA 1
ATOM 1591 C C . VAL A 1 200 ? 16.632 4.191 -23.347 1.00 89.12 200 VAL A C 1
ATOM 1593 O O . VAL A 1 200 ? 15.667 4.938 -23.187 1.00 89.12 200 VAL A O 1
ATOM 1596 N N . ASN A 1 201 ? 16.925 3.211 -22.488 1.00 90.06 201 ASN A N 1
ATOM 1597 C CA . ASN A 1 201 ? 16.135 2.954 -21.286 1.00 90.06 201 ASN A CA 1
ATOM 1598 C C . ASN A 1 201 ? 16.130 4.172 -20.358 1.00 90.06 201 ASN A C 1
ATOM 1600 O O . ASN A 1 201 ? 15.065 4.572 -19.903 1.00 90.06 201 ASN A O 1
ATOM 1604 N N . HIS A 1 202 ? 17.285 4.803 -20.139 1.00 90.69 202 HIS A N 1
ATOM 1605 C CA . HIS A 1 202 ? 17.397 5.995 -19.304 1.00 90.69 202 HIS A CA 1
ATOM 1606 C C . HIS A 1 202 ? 16.533 7.153 -19.822 1.00 90.69 202 HIS A C 1
ATOM 1608 O O . HIS A 1 202 ? 15.769 7.738 -19.054 1.00 90.69 202 HIS A O 1
ATOM 1614 N N . VAL A 1 203 ? 16.587 7.445 -21.126 1.00 92.62 203 VAL A N 1
ATOM 1615 C CA . VAL A 1 203 ? 15.747 8.487 -21.741 1.00 92.62 203 VAL A CA 1
ATOM 1616 C C . VAL A 1 203 ? 14.264 8.143 -21.627 1.00 92.62 203 VAL A C 1
ATOM 1618 O O . VAL A 1 203 ? 13.461 9.009 -21.291 1.00 92.62 203 VAL A O 1
ATOM 1621 N N . ASN A 1 204 ? 13.892 6.880 -21.848 1.00 92.75 204 ASN A N 1
ATOM 1622 C CA . ASN A 1 204 ? 12.511 6.428 -21.693 1.00 92.75 204 ASN A CA 1
ATOM 1623 C C . ASN A 1 204 ? 11.997 6.608 -20.264 1.00 92.75 204 ASN A C 1
ATOM 1625 O O . ASN A 1 204 ? 10.889 7.104 -20.073 1.00 92.75 204 ASN A O 1
ATOM 1629 N N . THR A 1 205 ? 12.785 6.199 -19.268 1.00 91.50 205 THR A N 1
ATOM 1630 C CA . THR A 1 205 ? 12.421 6.333 -17.856 1.00 91.50 205 THR A CA 1
ATOM 1631 C C . THR A 1 205 ? 12.311 7.805 -17.471 1.00 91.50 205 THR A C 1
ATOM 1633 O O . THR A 1 205 ? 11.321 8.191 -16.861 1.00 91.50 205 THR A O 1
ATOM 1636 N N . SER A 1 206 ? 13.259 8.647 -17.893 1.00 91.12 206 SER A N 1
ATOM 1637 C CA . SER A 1 206 ? 13.219 10.090 -17.632 1.00 91.12 206 SER A CA 1
ATOM 1638 C C . SER A 1 206 ? 11.991 10.758 -18.262 1.00 91.12 206 SER A C 1
ATOM 1640 O O . SER A 1 206 ? 11.283 11.498 -17.582 1.00 91.12 206 SER A O 1
ATOM 1642 N N . ALA A 1 207 ? 11.668 10.433 -19.517 1.00 92.69 207 ALA A N 1
ATOM 1643 C CA . ALA A 1 207 ? 10.481 10.959 -20.187 1.00 92.69 207 ALA A CA 1
ATOM 1644 C C . ALA A 1 207 ? 9.176 10.506 -19.512 1.00 92.69 207 ALA A C 1
ATOM 1646 O O . ALA A 1 207 ? 8.242 11.296 -19.387 1.00 92.69 207 ALA A O 1
ATOM 1647 N N . ALA A 1 208 ? 9.106 9.254 -19.054 1.00 93.56 208 ALA A N 1
ATOM 1648 C CA . ALA A 1 208 ? 7.939 8.732 -18.351 1.00 93.56 208 ALA A CA 1
ATOM 1649 C C . ALA A 1 208 ? 7.754 9.379 -16.966 1.00 93.56 208 ALA A C 1
ATOM 1651 O O . ALA A 1 208 ? 6.636 9.738 -16.602 1.00 93.56 208 ALA A O 1
ATOM 1652 N N . ILE A 1 209 ? 8.845 9.598 -16.224 1.00 90.94 209 ILE A N 1
ATOM 1653 C CA . ILE A 1 209 ? 8.831 10.351 -14.960 1.00 90.94 209 ILE A CA 1
ATOM 1654 C C . ILE A 1 209 ? 8.359 11.788 -15.202 1.00 90.94 209 ILE A C 1
ATOM 1656 O O . ILE A 1 209 ? 7.559 12.318 -14.433 1.00 90.94 209 ILE A O 1
ATOM 1660 N N . GLN A 1 210 ? 8.819 12.430 -16.276 1.00 90.69 210 GLN A N 1
ATOM 1661 C CA . GLN A 1 210 ? 8.393 13.783 -16.615 1.00 90.69 210 GLN A CA 1
ATOM 1662 C C . GLN A 1 210 ? 6.891 13.845 -16.935 1.00 90.69 210 GLN A C 1
ATOM 1664 O O . GLN A 1 210 ? 6.212 14.732 -16.427 1.00 90.69 210 GLN A O 1
ATOM 1669 N N . GLN A 1 211 ? 6.364 12.899 -17.722 1.00 91.75 211 GLN A N 1
ATOM 1670 C CA . GLN A 1 211 ? 4.922 12.804 -18.003 1.00 91.75 211 GLN A CA 1
ATOM 1671 C C . GLN A 1 211 ? 4.105 12.613 -16.723 1.00 91.75 211 GLN A C 1
ATOM 1673 O O . GLN A 1 211 ? 3.083 13.269 -16.540 1.00 91.75 211 GLN A O 1
ATOM 1678 N N . LEU A 1 212 ? 4.593 11.775 -15.807 1.00 93.12 212 LEU A N 1
ATOM 1679 C CA . LEU A 1 212 ? 3.952 11.556 -14.517 1.00 93.12 212 LEU A CA 1
ATOM 1680 C C . LEU A 1 212 ? 3.921 12.833 -13.671 1.00 93.12 212 LEU A C 1
ATOM 1682 O O . LEU A 1 212 ? 2.867 13.197 -13.157 1.00 93.12 212 LEU A O 1
ATOM 1686 N N . ASN A 1 213 ? 5.049 13.538 -13.547 1.00 89.06 213 ASN A N 1
ATOM 1687 C CA . ASN A 1 213 ? 5.101 14.791 -12.790 1.00 89.06 213 ASN A CA 1
ATOM 1688 C C . ASN A 1 213 ? 4.186 15.862 -13.409 1.00 89.06 213 ASN A C 1
ATOM 1690 O O . ASN A 1 213 ? 3.493 16.556 -12.674 1.00 89.06 213 ASN A O 1
ATOM 1694 N N . GLN A 1 214 ? 4.108 15.939 -14.742 1.00 90.38 214 GLN A N 1
ATOM 1695 C CA . GLN A 1 214 ? 3.171 16.831 -15.431 1.00 90.38 214 GLN A CA 1
ATOM 1696 C C . GLN A 1 214 ? 1.712 16.474 -15.132 1.00 90.38 214 GLN A C 1
ATOM 1698 O O . GLN A 1 214 ? 0.916 17.369 -14.870 1.00 90.38 214 GLN A O 1
ATOM 1703 N N . ALA A 1 215 ? 1.361 15.184 -15.126 1.00 92.06 215 ALA A N 1
ATOM 1704 C CA . ALA A 1 215 ? 0.022 14.734 -14.748 1.00 92.06 215 ALA A CA 1
ATOM 1705 C C . ALA A 1 215 ? -0.323 15.105 -13.294 1.00 92.06 215 ALA A C 1
ATOM 1707 O O . ALA A 1 215 ? -1.454 15.497 -13.017 1.00 92.06 215 ALA A O 1
ATOM 1708 N N . LEU A 1 216 ? 0.655 15.050 -12.382 1.00 89.62 216 LEU A N 1
ATOM 1709 C CA . LEU A 1 216 ? 0.498 15.513 -10.999 1.00 89.62 216 LEU A CA 1
ATOM 1710 C C . LEU A 1 216 ? 0.359 17.038 -10.884 1.00 89.62 216 LEU A C 1
ATOM 1712 O O . LEU A 1 216 ? -0.313 17.511 -9.971 1.00 89.62 216 LEU A O 1
ATOM 1716 N N . ASP A 1 217 ? 0.988 17.818 -11.765 1.00 87.31 217 ASP A N 1
ATOM 1717 C CA . ASP A 1 217 ? 0.848 19.283 -11.790 1.00 87.31 217 ASP A CA 1
ATOM 1718 C C . ASP A 1 217 ? -0.560 19.718 -12.205 1.00 87.31 217 ASP A C 1
ATOM 1720 O O . ASP A 1 217 ? -1.108 20.656 -11.631 1.00 87.31 217 ASP A O 1
ATOM 1724 N N . VAL A 1 218 ? -1.150 19.033 -13.189 1.00 91.00 218 VAL A N 1
ATOM 1725 C CA . VAL A 1 218 ? -2.507 19.330 -13.687 1.00 91.00 218 VAL A CA 1
ATOM 1726 C C . VAL A 1 218 ? -3.608 18.545 -12.969 1.00 91.00 218 VAL A C 1
ATOM 1728 O O . VAL A 1 218 ? -4.779 18.695 -13.304 1.00 91.00 218 VAL A O 1
ATOM 1731 N N . GLU A 1 219 ? -3.230 17.716 -11.996 1.00 90.88 219 GLU A N 1
ATOM 1732 C CA . GLU A 1 219 ? -4.120 16.859 -11.208 1.00 90.88 219 GLU A CA 1
ATOM 1733 C C . GLU A 1 219 ? -4.990 15.903 -12.047 1.00 90.88 219 GLU A C 1
ATOM 1735 O O . GLU A 1 219 ? -6.118 15.571 -11.681 1.00 90.88 219 GLU A O 1
ATOM 1740 N N . ASP A 1 220 ? -4.462 15.438 -13.180 1.00 92.12 220 ASP A N 1
ATOM 1741 C CA . ASP A 1 220 ? -5.171 14.527 -14.079 1.00 92.12 220 ASP A CA 1
ATOM 1742 C C . ASP A 1 220 ? -4.946 13.071 -13.652 1.00 92.12 220 ASP A C 1
ATOM 1744 O O . ASP A 1 220 ? -3.927 12.448 -13.961 1.00 92.12 220 ASP A O 1
ATOM 1748 N N . GLU A 1 221 ? -5.940 12.517 -12.960 1.00 91.94 221 GLU A N 1
ATOM 1749 C CA . GLU A 1 221 ? -5.968 11.129 -12.491 1.00 91.94 221 GLU A CA 1
ATOM 1750 C C . GLU A 1 221 ? -5.765 10.107 -13.623 1.00 91.94 221 GLU A C 1
ATOM 1752 O O . GLU A 1 221 ? -5.030 9.126 -13.472 1.00 91.94 221 GLU A O 1
ATOM 1757 N N . LYS A 1 222 ? -6.375 10.336 -14.793 1.00 92.06 222 LYS A N 1
ATOM 1758 C CA . LYS A 1 222 ? -6.298 9.398 -15.922 1.00 92.06 222 LYS A CA 1
ATOM 1759 C C . LYS A 1 222 ? -4.918 9.434 -16.560 1.00 92.06 222 LYS A C 1
ATOM 1761 O O . LYS A 1 222 ? -4.367 8.378 -16.881 1.00 92.06 222 LYS A O 1
ATOM 1766 N N . ALA A 1 223 ? -4.353 10.628 -16.735 1.00 92.50 223 ALA A N 1
ATOM 1767 C CA . ALA A 1 223 ? -2.998 10.794 -17.250 1.00 92.50 223 ALA A CA 1
ATOM 1768 C C . ALA A 1 223 ? -1.943 10.261 -16.268 1.00 92.50 223 ALA A C 1
ATOM 1770 O O . ALA A 1 223 ? -0.963 9.646 -16.700 1.00 92.50 223 ALA A O 1
ATOM 1771 N N . LEU A 1 224 ? -2.161 10.425 -14.958 1.00 93.56 224 LEU A N 1
ATOM 1772 C CA . LEU A 1 224 ? -1.303 9.864 -13.916 1.00 93.56 224 LEU A CA 1
ATOM 1773 C C . LEU A 1 224 ? -1.281 8.336 -14.004 1.00 93.56 224 LEU A C 1
ATOM 1775 O O . LEU A 1 224 ? -0.211 7.738 -14.117 1.00 93.56 224 LEU A O 1
ATOM 1779 N N . LEU A 1 225 ? -2.456 7.706 -14.033 1.00 93.12 225 LEU A N 1
ATOM 1780 C CA . LEU A 1 225 ? -2.576 6.253 -14.127 1.00 93.12 225 LEU A CA 1
ATOM 1781 C C . LEU A 1 225 ? -1.982 5.707 -15.433 1.00 93.12 225 LEU A C 1
ATOM 1783 O O . LEU A 1 225 ? -1.279 4.695 -15.426 1.00 93.12 225 LEU A O 1
ATOM 1787 N N . ALA A 1 226 ? -2.204 6.394 -16.558 1.00 92.94 226 ALA A N 1
ATOM 1788 C CA . ALA A 1 226 ? -1.578 6.045 -17.831 1.00 92.94 226 ALA A CA 1
ATOM 1789 C C . ALA A 1 226 ? -0.043 6.115 -17.754 1.00 92.94 226 ALA A C 1
ATOM 1791 O O . ALA A 1 226 ? 0.635 5.217 -18.257 1.00 92.94 226 ALA A O 1
ATOM 1792 N N . SER A 1 227 ? 0.496 7.133 -17.077 1.00 93.12 227 SER A N 1
ATOM 1793 C CA . SER A 1 227 ? 1.938 7.305 -16.877 1.00 93.12 227 SER A CA 1
ATOM 1794 C C . SER A 1 227 ? 2.524 6.205 -15.989 1.00 93.12 227 SER A C 1
ATOM 1796 O O . SER A 1 227 ? 3.541 5.618 -16.348 1.00 93.12 227 SER A O 1
ATOM 1798 N N . LEU A 1 228 ? 1.856 5.853 -14.883 1.00 93.31 228 LEU A N 1
ATOM 1799 C CA . LEU A 1 228 ? 2.266 4.774 -13.970 1.00 93.31 228 LEU A CA 1
ATOM 1800 C C . LEU A 1 228 ? 2.366 3.405 -14.664 1.00 93.31 228 LEU A C 1
ATOM 1802 O O . LEU A 1 228 ? 3.199 2.579 -14.295 1.00 93.31 228 LEU A O 1
ATOM 1806 N N . ARG A 1 229 ? 1.553 3.170 -15.701 1.00 92.62 229 ARG A N 1
ATOM 1807 C CA . ARG A 1 229 ? 1.560 1.930 -16.497 1.00 92.62 229 ARG A CA 1
ATOM 1808 C C . ARG A 1 229 ? 2.638 1.878 -17.574 1.00 92.62 229 ARG A C 1
ATOM 1810 O O . ARG A 1 229 ? 2.774 0.847 -18.236 1.00 92.62 229 ARG A O 1
ATOM 1817 N N . LEU A 1 230 ? 3.388 2.958 -17.797 1.00 92.31 230 LEU A N 1
ATOM 1818 C CA . LEU A 1 230 ? 4.412 2.975 -18.836 1.00 92.31 230 LEU A CA 1
ATOM 1819 C C . LEU A 1 230 ? 5.474 1.899 -18.543 1.00 92.31 230 LEU A C 1
ATOM 1821 O O . LEU A 1 230 ? 6.136 1.963 -17.504 1.00 92.31 230 LEU A O 1
ATOM 1825 N N . PRO A 1 231 ? 5.734 0.953 -19.472 1.00 88.69 231 PRO A N 1
ATOM 1826 C CA . PRO A 1 231 ? 6.715 -0.115 -19.254 1.00 88.69 231 PRO A CA 1
ATOM 1827 C C . PRO A 1 231 ? 8.125 0.405 -18.943 1.00 88.69 231 PRO A C 1
ATOM 1829 O O . PRO A 1 231 ? 8.904 -0.264 -18.272 1.00 88.69 231 PRO A O 1
ATOM 1832 N N . ALA A 1 232 ? 8.441 1.618 -19.407 1.00 90.00 232 ALA A N 1
ATOM 1833 C CA . ALA A 1 232 ? 9.690 2.322 -19.136 1.00 90.00 232 ALA A CA 1
ATOM 1834 C C . ALA A 1 232 ? 9.922 2.632 -17.650 1.00 90.00 232 ALA A C 1
ATOM 1836 O O . ALA A 1 232 ? 11.074 2.735 -17.225 1.00 90.00 232 ALA A O 1
ATOM 1837 N N . LEU A 1 233 ? 8.848 2.796 -16.871 1.00 90.06 233 LEU A N 1
ATOM 1838 C CA . LEU A 1 233 ? 8.945 2.984 -15.429 1.00 90.06 233 LEU A CA 1
ATOM 1839 C C . LEU A 1 233 ? 9.127 1.667 -14.700 1.00 90.06 233 LEU A C 1
ATOM 1841 O O . LEU A 1 233 ? 9.626 1.715 -13.587 1.00 90.06 233 LEU A O 1
ATOM 1845 N N . GLY A 1 234 ? 8.756 0.524 -15.295 1.00 89.56 234 GLY A N 1
ATOM 1846 C CA . GLY A 1 234 ? 8.919 -0.811 -14.713 1.00 89.56 234 GLY A CA 1
ATOM 1847 C C . GLY A 1 234 ? 8.369 -0.925 -13.289 1.00 89.56 234 GLY A C 1
ATOM 1848 O O . GLY A 1 234 ? 9.041 -1.513 -12.436 1.00 89.56 234 GLY A O 1
ATOM 1849 N N . LEU A 1 235 ? 7.237 -0.269 -13.024 1.00 92.38 235 LEU A N 1
ATOM 1850 C CA . LEU A 1 235 ? 6.563 -0.259 -11.729 1.00 92.38 235 LEU A CA 1
ATOM 1851 C C . LEU A 1 235 ? 5.736 -1.534 -11.570 1.00 92.38 235 LEU A C 1
ATOM 1853 O O . LEU A 1 235 ? 5.184 -2.058 -12.539 1.00 92.38 235 LEU A O 1
ATOM 1857 N N . VAL A 1 236 ? 5.660 -2.032 -10.343 1.00 91.44 236 VAL A N 1
ATOM 1858 C CA . VAL A 1 236 ? 4.932 -3.254 -9.993 1.00 91.44 236 VAL A CA 1
ATOM 1859 C C . VAL A 1 236 ? 3.783 -2.902 -9.057 1.00 91.44 236 VAL A C 1
ATOM 1861 O O . VAL A 1 236 ? 3.936 -2.058 -8.176 1.00 91.44 236 VAL A O 1
ATOM 1864 N N . GLY A 1 237 ? 2.641 -3.569 -9.240 1.00 91.12 237 GLY A N 1
ATOM 1865 C CA . GLY A 1 237 ? 1.487 -3.436 -8.351 1.00 91.12 237 GLY A CA 1
ATOM 1866 C C . GLY A 1 237 ? 0.614 -2.209 -8.610 1.00 91.12 237 GLY A C 1
ATOM 1867 O O . GLY A 1 237 ? -0.093 -1.789 -7.713 1.00 91.12 237 GLY A O 1
ATOM 1868 N N . VAL A 1 238 ? 0.639 -1.614 -9.802 1.00 93.06 238 VAL A N 1
ATOM 1869 C CA . VAL A 1 238 ? -0.303 -0.532 -10.137 1.00 93.06 238 VAL A CA 1
ATOM 1870 C C . VAL A 1 238 ? -1.712 -1.121 -10.281 1.00 93.06 238 VAL A C 1
ATOM 1872 O O . VAL A 1 238 ? -1.923 -1.977 -11.140 1.00 93.06 238 VAL A O 1
ATOM 1875 N N . LEU A 1 239 ? -2.648 -0.669 -9.443 1.00 92.50 239 LEU A N 1
ATOM 1876 C CA . LEU A 1 239 ? -4.044 -1.112 -9.400 1.00 92.50 239 LEU A CA 1
ATOM 1877 C C . LEU A 1 239 ? -4.986 -0.000 -9.863 1.00 92.50 239 LEU A C 1
ATOM 1879 O O . LEU A 1 239 ? -4.903 1.134 -9.401 1.00 92.50 239 LEU A O 1
ATOM 1883 N N . ASP A 1 240 ? -5.905 -0.345 -10.759 1.00 90.44 240 ASP A N 1
ATOM 1884 C CA . ASP A 1 240 ? -6.848 0.594 -11.376 1.00 90.44 240 ASP A CA 1
ATOM 1885 C C . ASP A 1 240 ? -7.806 1.205 -10.356 1.00 90.44 240 ASP A C 1
ATOM 1887 O O . ASP A 1 240 ? -8.043 2.408 -10.382 1.00 90.44 240 ASP A O 1
ATOM 1891 N N . ASP A 1 241 ? -8.299 0.380 -9.434 1.00 89.12 241 ASP A N 1
ATOM 1892 C CA . ASP A 1 241 ? -9.268 0.781 -8.412 1.00 89.12 241 ASP A CA 1
ATOM 1893 C C . ASP A 1 241 ? -8.681 1.796 -7.411 1.00 89.12 241 ASP A C 1
ATOM 1895 O O . ASP A 1 241 ? -9.426 2.528 -6.763 1.00 89.12 241 ASP A O 1
ATOM 1899 N N . ASN A 1 242 ? -7.347 1.886 -7.324 1.00 90.56 242 ASN A N 1
ATOM 1900 C CA . ASN A 1 242 ? -6.627 2.786 -6.418 1.00 90.56 242 ASN A CA 1
ATOM 1901 C C . ASN A 1 242 ? -6.208 4.106 -7.092 1.00 90.56 242 ASN A C 1
ATOM 1903 O O . ASN A 1 242 ? -5.397 4.849 -6.538 1.00 90.56 242 ASN A O 1
ATOM 1907 N N . SER A 1 243 ? -6.725 4.420 -8.284 1.00 88.44 243 SER A N 1
ATOM 1908 C CA . SER A 1 243 ? -6.316 5.596 -9.063 1.00 88.44 243 SER A CA 1
ATOM 1909 C C . SER A 1 243 ? -6.468 6.919 -8.305 1.00 88.44 243 SER A C 1
ATOM 1911 O O . SER A 1 243 ? -5.548 7.741 -8.316 1.00 88.44 243 SER A O 1
ATOM 1913 N N . CYS A 1 244 ? -7.582 7.097 -7.592 1.00 86.56 244 CYS A N 1
ATOM 1914 C CA . CYS A 1 244 ? -7.839 8.283 -6.779 1.00 86.56 244 CYS A CA 1
ATOM 1915 C C . CYS A 1 244 ? -6.883 8.379 -5.576 1.00 86.56 244 CYS A C 1
ATOM 1917 O O . CYS A 1 244 ? -6.315 9.444 -5.333 1.00 86.56 244 CYS A O 1
ATOM 1919 N N . PHE A 1 245 ? -6.623 7.256 -4.894 1.00 88.44 245 PHE A N 1
ATOM 1920 C CA . PHE A 1 245 ? -5.661 7.171 -3.791 1.00 88.44 245 PHE A CA 1
ATOM 1921 C C . PHE A 1 245 ? -4.249 7.534 -4.253 1.00 88.44 245 PHE A C 1
ATOM 1923 O O . PHE A 1 245 ? -3.563 8.316 -3.596 1.00 88.44 245 PHE A O 1
ATOM 1930 N N . TYR A 1 246 ? -3.813 7.029 -5.411 1.00 92.88 246 TYR A N 1
ATOM 1931 C CA . TYR A 1 246 ? -2.496 7.377 -5.938 1.00 92.88 246 TYR A CA 1
ATOM 1932 C C . TYR A 1 246 ? -2.348 8.883 -6.131 1.00 92.88 246 TYR A C 1
ATOM 1934 O O . TYR A 1 246 ? -1.335 9.440 -5.715 1.00 92.88 246 TYR A O 1
ATOM 1942 N N . LEU A 1 247 ? -3.337 9.556 -6.725 1.00 90.75 247 LEU A N 1
ATOM 1943 C CA . LEU A 1 247 ? -3.259 10.997 -6.961 1.00 90.75 247 LEU A CA 1
ATOM 1944 C C . LEU A 1 247 ? -3.076 11.783 -5.654 1.00 90.75 247 LEU A C 1
ATOM 1946 O O . LEU A 1 247 ? -2.194 12.638 -5.578 1.00 90.75 247 LEU A O 1
ATOM 1950 N N . GLU A 1 248 ? -3.868 11.482 -4.626 1.00 90.12 248 GLU A N 1
ATOM 1951 C CA . GLU A 1 248 ? -3.797 12.168 -3.332 1.00 90.12 248 GLU A CA 1
ATOM 1952 C C . GLU A 1 248 ? -2.451 11.940 -2.628 1.00 90.12 248 GLU A C 1
ATOM 1954 O O . GLU A 1 248 ? -1.770 12.890 -2.231 1.00 90.12 248 GLU A O 1
ATOM 1959 N N . HIS A 1 249 ? -2.008 10.687 -2.546 1.00 90.44 249 HIS A N 1
ATOM 1960 C CA . HIS A 1 249 ? -0.755 10.343 -1.882 1.00 90.44 249 HIS A CA 1
ATOM 1961 C C . HIS A 1 249 ? 0.476 10.851 -2.643 1.00 90.44 249 HIS A C 1
ATOM 1963 O O . HIS A 1 249 ? 1.436 11.304 -2.018 1.00 90.44 249 HIS A O 1
ATOM 1969 N N . PHE A 1 250 ? 0.462 10.841 -3.981 1.00 91.81 250 PHE A N 1
ATOM 1970 C CA . PHE A 1 250 ? 1.541 11.433 -4.773 1.00 91.81 250 PHE A CA 1
ATOM 1971 C C . PHE A 1 250 ? 1.628 12.948 -4.588 1.00 91.81 250 PHE A C 1
ATOM 1973 O O . PHE A 1 250 ? 2.739 13.480 -4.513 1.00 91.81 250 PHE A O 1
ATOM 1980 N N . LYS A 1 251 ? 0.490 13.645 -4.470 1.00 88.75 251 LYS A N 1
ATOM 1981 C CA . LYS A 1 251 ? 0.471 15.076 -4.136 1.00 88.75 251 LYS A CA 1
ATOM 1982 C C . LYS A 1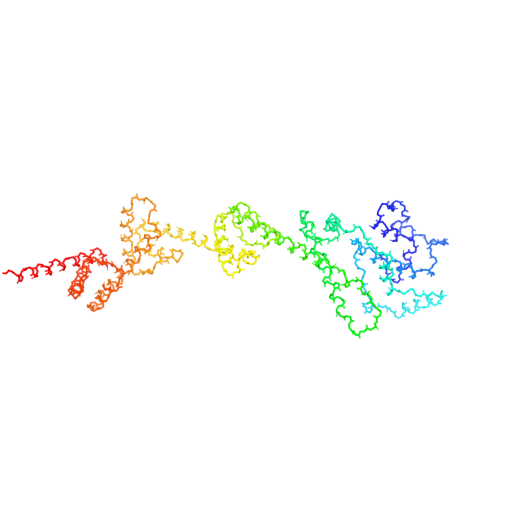 251 ? 1.081 15.325 -2.764 1.00 88.75 251 LYS A C 1
ATOM 1984 O O . LYS A 1 251 ? 2.031 16.098 -2.671 1.00 88.75 251 LYS A O 1
ATOM 1989 N N . SER A 1 252 ? 0.605 14.620 -1.738 1.00 88.81 252 SER A N 1
ATOM 1990 C CA . SER A 1 252 ? 1.122 14.751 -0.372 1.00 88.81 252 SER A CA 1
ATOM 1991 C C . SER A 1 252 ? 2.631 14.480 -0.313 1.00 88.81 252 SER A C 1
ATOM 1993 O O . SER A 1 252 ? 3.402 15.298 0.193 1.00 88.81 252 SER A O 1
ATOM 1995 N N . TYR A 1 253 ? 3.093 13.389 -0.932 1.00 88.56 253 TYR A N 1
ATOM 1996 C CA . TYR A 1 253 ? 4.517 13.053 -0.978 1.00 88.56 253 TYR A CA 1
ATOM 1997 C C . TYR A 1 253 ? 5.342 14.139 -1.689 1.00 88.56 253 TYR A C 1
ATOM 1999 O O . TYR A 1 253 ? 6.420 14.515 -1.223 1.00 88.56 253 TYR A O 1
ATOM 2007 N N . ARG A 1 254 ? 4.837 14.695 -2.799 1.00 85.19 254 ARG A N 1
ATOM 2008 C CA . ARG A 1 254 ? 5.509 15.777 -3.530 1.00 85.19 254 ARG A CA 1
ATOM 2009 C C . ARG A 1 254 ? 5.566 17.073 -2.725 1.00 85.19 254 ARG A C 1
ATOM 2011 O O . ARG A 1 254 ? 6.599 17.735 -2.740 1.00 85.19 254 ARG A O 1
ATOM 2018 N N . GLU A 1 255 ? 4.505 17.431 -2.009 1.00 85.69 255 GLU A N 1
ATOM 2019 C CA . GLU A 1 255 ? 4.489 18.608 -1.131 1.00 85.69 255 GLU A CA 1
ATOM 2020 C C . GLU A 1 255 ? 5.539 18.504 -0.023 1.00 85.69 255 GLU A C 1
ATOM 2022 O O . GLU A 1 255 ? 6.241 19.476 0.260 1.00 85.69 255 GLU A O 1
ATOM 2027 N N . HIS A 1 256 ? 5.688 17.320 0.572 1.00 85.12 256 HIS A N 1
ATOM 2028 C CA . HIS A 1 256 ? 6.762 17.048 1.523 1.00 85.12 256 HIS A CA 1
ATOM 2029 C C . HIS A 1 256 ? 8.142 17.163 0.866 1.00 85.12 256 HIS A C 1
ATOM 2031 O O . HIS A 1 256 ? 9.011 17.865 1.380 1.00 85.12 256 HIS A O 1
ATOM 2037 N N . LYS A 1 257 ? 8.330 16.574 -0.320 1.00 84.38 257 LYS A N 1
ATOM 2038 C CA . LYS A 1 257 ? 9.609 16.637 -1.039 1.00 84.38 257 LYS A CA 1
ATOM 2039 C C . LYS A 1 257 ? 10.006 18.064 -1.428 1.00 84.38 257 LYS A C 1
ATOM 2041 O O . LYS A 1 257 ? 11.177 18.422 -1.340 1.00 84.38 257 LYS A O 1
ATOM 2046 N N . VAL A 1 258 ? 9.048 18.894 -1.831 1.00 84.19 258 VAL A N 1
ATOM 2047 C CA . VAL A 1 258 ? 9.280 20.305 -2.176 1.00 84.19 258 VAL A CA 1
ATOM 2048 C C . VAL A 1 258 ? 9.755 21.109 -0.962 1.00 84.19 258 VAL A C 1
ATOM 2050 O O . VAL A 1 258 ? 10.594 21.998 -1.119 1.00 84.19 258 VAL A O 1
ATOM 2053 N N . LYS A 1 259 ? 9.267 20.789 0.245 1.00 83.44 259 LYS A N 1
ATOM 2054 C CA . LYS A 1 259 ? 9.730 21.423 1.490 1.00 83.44 259 LYS A CA 1
ATOM 2055 C C . LYS A 1 259 ? 11.190 21.075 1.802 1.00 83.44 259 LYS A C 1
ATOM 2057 O O . LYS A 1 259 ? 11.929 21.962 2.217 1.00 83.44 259 LYS A O 1
ATOM 2062 N N . ASP A 1 260 ? 11.607 19.835 1.544 1.00 80.19 260 ASP A N 1
ATOM 2063 C CA . ASP A 1 260 ? 12.950 19.349 1.890 1.00 80.19 260 ASP A CA 1
ATOM 2064 C C . ASP A 1 260 ? 14.011 19.636 0.810 1.00 80.19 260 ASP A C 1
ATOM 2066 O O . ASP A 1 260 ? 15.145 19.994 1.123 1.00 80.19 260 ASP A O 1
ATOM 2070 N N . ALA A 1 261 ? 13.657 19.485 -0.471 1.00 79.12 261 ALA A N 1
ATOM 2071 C CA . ALA A 1 261 ? 14.582 19.537 -1.610 1.00 79.12 261 ALA A CA 1
ATOM 2072 C C . ALA A 1 261 ? 14.361 20.743 -2.549 1.00 79.12 261 ALA A C 1
ATOM 2074 O O . ALA A 1 261 ? 15.103 20.921 -3.518 1.00 79.12 261 ALA A O 1
ATOM 2075 N N . GLY A 1 262 ? 13.369 21.592 -2.261 1.00 79.44 262 GLY A N 1
ATOM 2076 C CA . GLY A 1 262 ? 13.055 22.807 -3.015 1.00 79.44 262 GLY A CA 1
ATOM 2077 C C . GLY A 1 262 ? 12.019 22.622 -4.131 1.00 79.44 262 GLY A C 1
ATOM 2078 O O . GLY A 1 262 ? 11.639 21.515 -4.505 1.00 79.44 262 GLY A O 1
ATOM 2079 N N . ALA A 1 263 ? 11.566 23.746 -4.700 1.00 68.50 263 ALA A N 1
ATOM 2080 C CA . ALA A 1 263 ? 10.433 23.818 -5.636 1.00 68.50 263 ALA A CA 1
ATOM 2081 C C . ALA A 1 263 ? 10.601 23.032 -6.950 1.00 68.50 263 ALA A C 1
ATOM 2083 O O . ALA A 1 263 ? 9.616 22.763 -7.629 1.00 68.50 263 ALA A O 1
ATOM 2084 N N . SER A 1 264 ? 11.829 22.664 -7.323 1.00 69.75 264 SER A N 1
ATOM 2085 C CA . SER A 1 264 ? 12.125 21.900 -8.542 1.00 69.75 264 SER A CA 1
ATOM 2086 C C . SER A 1 264 ? 12.273 20.394 -8.307 1.00 69.75 264 SER A C 1
ATOM 2088 O O . SER A 1 264 ? 12.700 19.681 -9.214 1.00 69.75 264 SER A O 1
ATOM 2090 N N . ALA A 1 265 ? 12.002 19.903 -7.096 1.00 76.12 265 ALA A N 1
ATOM 2091 C CA . ALA A 1 265 ? 12.190 18.500 -6.763 1.00 76.12 265 ALA A CA 1
ATOM 2092 C C . ALA A 1 265 ? 11.157 17.614 -7.483 1.00 76.12 265 ALA A C 1
ATOM 2094 O O . ALA A 1 265 ? 9.956 17.708 -7.239 1.00 76.12 265 ALA A O 1
ATOM 2095 N N . GLN A 1 266 ? 11.635 16.741 -8.372 1.00 80.44 266 GLN A N 1
ATOM 2096 C CA . GLN A 1 266 ? 10.811 15.773 -9.101 1.00 80.44 266 GLN A CA 1
ATOM 2097 C C . GLN A 1 266 ? 10.855 14.404 -8.428 1.00 80.44 266 GLN A C 1
ATOM 2099 O O . GLN A 1 266 ? 11.852 14.058 -7.795 1.00 80.44 266 GLN A O 1
ATOM 2104 N N . LEU A 1 267 ? 9.786 13.621 -8.573 1.00 83.75 267 LEU A N 1
ATOM 2105 C CA . LEU A 1 267 ? 9.752 12.248 -8.069 1.00 83.75 267 LEU A CA 1
ATOM 2106 C C . LEU A 1 267 ? 10.642 11.331 -8.913 1.00 83.75 267 LEU A C 1
ATOM 2108 O O . LEU A 1 267 ? 10.580 11.357 -10.140 1.00 83.75 267 LEU A O 1
ATOM 2112 N N . GLU A 1 268 ? 11.445 10.506 -8.253 1.00 87.25 268 GLU A N 1
ATOM 2113 C CA . GLU A 1 268 ? 12.310 9.497 -8.863 1.00 87.25 268 GLU A CA 1
ATOM 2114 C C . GLU A 1 268 ? 11.618 8.129 -8.900 1.00 87.25 268 GLU A C 1
ATOM 2116 O O . GLU A 1 268 ? 10.695 7.862 -8.132 1.00 87.25 268 GLU A O 1
ATOM 2121 N N . ARG A 1 269 ? 12.076 7.221 -9.771 1.00 89.06 269 ARG A N 1
ATOM 2122 C CA . ARG A 1 269 ? 11.454 5.898 -9.977 1.00 89.06 269 ARG A CA 1
ATOM 2123 C C . ARG A 1 269 ? 11.273 5.120 -8.667 1.00 89.06 269 ARG A C 1
ATOM 2125 O O . ARG A 1 269 ? 10.231 4.504 -8.451 1.00 89.06 269 ARG A O 1
ATOM 2132 N N . GLU A 1 270 ? 12.281 5.127 -7.805 1.00 89.06 270 GLU A N 1
ATOM 2133 C CA . GLU A 1 270 ? 12.280 4.413 -6.528 1.00 89.06 270 GLU A CA 1
ATOM 2134 C C . GLU A 1 270 ? 11.234 4.986 -5.567 1.00 89.06 270 GLU A C 1
ATOM 2136 O O . GLU A 1 270 ? 10.581 4.237 -4.842 1.00 89.06 270 GLU A O 1
ATOM 2141 N N . GLU A 1 271 ? 11.042 6.303 -5.580 1.00 90.69 271 GLU A N 1
ATOM 2142 C CA . GLU A 1 271 ? 10.011 6.976 -4.791 1.00 90.69 271 GLU A CA 1
ATOM 2143 C C . GLU A 1 271 ? 8.622 6.665 -5.338 1.00 90.69 271 GLU A C 1
ATOM 2145 O O . GLU A 1 271 ? 7.719 6.370 -4.559 1.00 90.69 271 GLU A O 1
ATOM 2150 N N . LEU A 1 272 ? 8.466 6.630 -6.667 1.00 92.06 272 LEU A N 1
ATOM 2151 C CA . LEU A 1 272 ? 7.214 6.220 -7.301 1.00 92.06 272 LEU A CA 1
ATOM 2152 C C . LEU A 1 272 ? 6.789 4.825 -6.841 1.00 92.06 272 LEU A C 1
ATOM 2154 O O . LEU A 1 272 ? 5.647 4.634 -6.430 1.00 92.06 272 LEU A O 1
ATOM 2158 N N . GLN A 1 273 ? 7.715 3.863 -6.851 1.00 94.19 273 GLN A N 1
ATOM 2159 C CA . GLN A 1 273 ? 7.420 2.508 -6.394 1.00 94.19 273 GLN A CA 1
ATOM 2160 C C . GLN A 1 273 ? 7.041 2.470 -4.907 1.00 94.19 273 GLN A C 1
ATOM 2162 O O . GLN A 1 273 ? 6.104 1.759 -4.551 1.00 94.19 273 GLN A O 1
ATOM 2167 N N . LYS A 1 274 ? 7.731 3.235 -4.048 1.00 91.69 274 LYS A N 1
ATOM 2168 C CA . LYS A 1 274 ? 7.410 3.319 -2.612 1.00 91.69 274 LYS A CA 1
ATOM 2169 C C . LYS A 1 274 ? 6.006 3.865 -2.373 1.00 91.69 274 LYS A C 1
ATOM 2171 O O . LYS A 1 274 ? 5.269 3.284 -1.582 1.00 91.69 274 LYS A O 1
ATOM 2176 N N . VAL A 1 275 ? 5.636 4.945 -3.063 1.00 92.50 275 VAL A N 1
ATOM 2177 C CA . VAL A 1 275 ? 4.302 5.541 -2.932 1.00 92.50 275 VAL A CA 1
ATOM 2178 C C . VAL A 1 275 ? 3.234 4.546 -3.377 1.00 92.50 275 VAL A C 1
ATOM 2180 O O . VAL A 1 275 ? 2.290 4.330 -2.631 1.00 92.50 275 VAL A O 1
ATOM 2183 N N . ILE A 1 276 ? 3.404 3.868 -4.518 1.00 94.38 276 ILE A N 1
ATOM 2184 C CA . ILE A 1 276 ? 2.441 2.859 -5.003 1.00 94.38 276 ILE A CA 1
ATOM 2185 C C . ILE A 1 276 ? 2.266 1.728 -3.992 1.00 94.38 276 ILE A C 1
ATOM 2187 O O . ILE A 1 276 ? 1.137 1.382 -3.654 1.00 94.38 276 ILE A O 1
ATOM 2191 N N . THR A 1 277 ? 3.373 1.163 -3.499 1.00 94.00 277 THR A N 1
ATOM 2192 C CA . THR A 1 277 ? 3.334 0.078 -2.513 1.00 94.00 277 THR A CA 1
ATOM 2193 C C . THR A 1 277 ? 2.608 0.524 -1.246 1.00 94.00 277 THR A C 1
ATOM 2195 O O . THR A 1 277 ? 1.663 -0.141 -0.835 1.00 94.00 277 THR A O 1
ATOM 2198 N N . SER A 1 278 ? 2.969 1.685 -0.692 1.00 92.56 278 SER A N 1
ATOM 2199 C CA . SER A 1 278 ? 2.329 2.224 0.511 1.00 92.56 278 SER A CA 1
ATOM 2200 C C . SER A 1 278 ? 0.843 2.531 0.298 1.00 92.56 278 SER A C 1
ATOM 2202 O O . SER A 1 278 ? 0.026 2.171 1.139 1.00 92.56 278 SER A O 1
ATOM 2204 N N . CYS A 1 279 ? 0.465 3.123 -0.840 1.00 93.19 279 CYS A N 1
ATOM 2205 C CA . CYS A 1 279 ? -0.939 3.386 -1.172 1.00 93.19 279 CYS A CA 1
ATOM 2206 C C . CYS A 1 279 ? -1.753 2.097 -1.227 1.00 93.19 279 CYS A C 1
ATOM 2208 O O . CYS A 1 279 ? -2.859 2.039 -0.702 1.00 93.19 279 CYS A O 1
ATOM 2210 N N . ASN A 1 280 ? -1.207 1.056 -1.857 1.00 94.44 280 ASN A N 1
ATOM 2211 C CA . ASN A 1 280 ? -1.889 -0.227 -1.959 1.00 94.44 280 ASN A CA 1
ATOM 2212 C C . ASN A 1 280 ? -2.042 -0.907 -0.604 1.00 94.44 280 ASN A C 1
ATOM 2214 O O . ASN A 1 280 ? -3.095 -1.471 -0.336 1.00 94.44 280 ASN A O 1
ATOM 2218 N N . GLU A 1 281 ? -1.008 -0.860 0.237 1.00 92.56 281 GLU A N 1
ATOM 2219 C CA . GLU A 1 281 ? -1.060 -1.402 1.595 1.00 92.56 281 GLU A CA 1
ATOM 2220 C C . GLU A 1 281 ? -2.123 -0.689 2.436 1.00 92.56 281 GLU A C 1
ATOM 2222 O O . GLU A 1 281 ? -2.912 -1.358 3.096 1.00 92.56 281 GLU A O 1
ATOM 2227 N N . ILE A 1 282 ? -2.196 0.644 2.357 1.00 90.44 282 ILE A N 1
ATOM 2228 C CA . ILE A 1 282 ? -3.205 1.449 3.061 1.00 90.44 282 ILE A CA 1
ATOM 2229 C C . ILE A 1 282 ? -4.612 1.141 2.541 1.00 90.44 282 ILE A C 1
ATOM 2231 O O . ILE A 1 282 ? -5.506 0.873 3.338 1.00 90.44 282 ILE A O 1
ATOM 2235 N N . ALA A 1 283 ? -4.814 1.140 1.220 1.00 90.75 283 ALA A N 1
ATOM 2236 C CA . ALA A 1 283 ? -6.119 0.869 0.617 1.00 90.75 283 ALA A CA 1
ATOM 2237 C C . ALA A 1 283 ? -6.627 -0.539 0.969 1.00 90.75 283 ALA A C 1
ATOM 2239 O O . ALA A 1 283 ? -7.793 -0.731 1.313 1.00 90.75 283 ALA A O 1
ATOM 2240 N N . GLU A 1 284 ? -5.739 -1.530 0.924 1.00 92.00 284 GLU A N 1
ATOM 2241 C CA . GLU A 1 284 ? -6.067 -2.906 1.276 1.00 92.00 284 GLU A CA 1
ATOM 2242 C C . GLU A 1 284 ? -6.310 -3.070 2.788 1.00 92.00 284 GLU A C 1
ATOM 2244 O O . GLU A 1 284 ? -7.232 -3.785 3.178 1.00 92.00 284 GLU A O 1
ATOM 2249 N N . ALA A 1 285 ? -5.544 -2.389 3.648 1.00 92.50 285 ALA A N 1
ATOM 2250 C CA . ALA A 1 285 ? -5.786 -2.375 5.091 1.00 92.50 285 ALA A CA 1
ATOM 2251 C C . ALA A 1 285 ? -7.139 -1.730 5.434 1.00 92.50 285 ALA A C 1
ATOM 2253 O O . ALA A 1 285 ? -7.895 -2.274 6.236 1.00 92.50 285 ALA A O 1
ATOM 2254 N N . GLU A 1 286 ? -7.489 -0.616 4.784 1.00 91.69 286 GLU A N 1
ATOM 2255 C CA . GLU A 1 286 ? -8.786 0.046 4.962 1.00 91.69 286 GLU A CA 1
ATOM 2256 C C . GLU A 1 286 ? -9.942 -0.865 4.537 1.00 91.69 286 GLU A C 1
ATOM 2258 O O . GLU A 1 286 ? -10.957 -0.971 5.228 1.00 91.69 286 GLU A O 1
ATOM 2263 N N . LYS A 1 287 ? -9.767 -1.592 3.430 1.00 92.81 287 LYS A N 1
ATOM 2264 C CA . LYS A 1 287 ? -10.739 -2.581 2.967 1.00 92.81 287 LYS A CA 1
ATOM 2265 C C . LYS A 1 287 ? -10.930 -3.710 3.982 1.00 92.81 287 LYS A C 1
ATOM 2267 O O . LYS A 1 287 ? -12.073 -4.016 4.323 1.00 92.81 287 LYS A O 1
ATOM 2272 N N . ARG A 1 288 ? -9.847 -4.304 4.500 1.00 95.50 288 ARG A N 1
ATOM 2273 C CA . ARG A 1 288 ? -9.933 -5.356 5.533 1.00 95.50 288 ARG A CA 1
ATOM 2274 C C . ARG A 1 288 ? -10.582 -4.849 6.815 1.00 95.50 288 ARG A C 1
ATOM 2276 O O . ARG A 1 288 ? -11.421 -5.548 7.380 1.00 95.50 288 ARG A O 1
ATOM 2283 N N . LYS A 1 289 ? -10.276 -3.615 7.223 1.00 96.31 289 LYS A N 1
ATOM 2284 C CA . LYS A 1 289 ? -10.925 -2.950 8.359 1.00 96.31 289 LYS A CA 1
ATOM 2285 C C . LYS A 1 289 ? -12.431 -2.828 8.152 1.00 96.31 289 LYS A C 1
ATOM 2287 O O . LYS A 1 289 ? -13.212 -3.191 9.032 1.00 96.31 289 LYS A O 1
ATOM 2292 N N . GLN A 1 290 ? -12.862 -2.392 6.969 1.00 94.44 290 GLN A N 1
ATOM 2293 C CA . GLN A 1 290 ? -14.282 -2.284 6.648 1.00 94.44 290 GLN A CA 1
ATOM 2294 C C . GLN A 1 290 ? -14.983 -3.653 6.626 1.00 94.44 290 GLN A C 1
ATOM 2296 O O . GLN A 1 290 ? -16.102 -3.780 7.128 1.00 94.44 290 GLN A O 1
ATOM 2301 N N . GLU A 1 291 ? -14.335 -4.686 6.084 1.00 96.00 291 GLU A N 1
ATOM 2302 C CA . GLU A 1 291 ? -14.837 -6.066 6.111 1.00 96.00 291 GLU A CA 1
ATOM 2303 C C . GLU A 1 291 ? -14.967 -6.595 7.550 1.00 96.00 291 GLU A C 1
ATOM 2305 O O . GLU A 1 291 ? -15.988 -7.196 7.896 1.00 96.00 291 GLU A O 1
ATOM 2310 N N . ALA A 1 292 ? -13.992 -6.304 8.418 1.00 97.50 292 ALA A N 1
ATOM 2311 C CA . ALA A 1 292 ? -14.025 -6.675 9.829 1.00 97.50 292 ALA A CA 1
ATOM 2312 C C . ALA A 1 292 ? -15.170 -5.978 10.586 1.00 97.50 292 ALA A C 1
ATOM 2314 O O . ALA A 1 292 ? -15.907 -6.636 11.319 1.00 97.50 292 ALA A O 1
ATOM 2315 N N . VAL A 1 293 ? -15.408 -4.683 10.347 1.00 96.56 293 VAL A N 1
ATOM 2316 C CA . VAL A 1 293 ? -16.546 -3.947 10.934 1.00 96.56 293 VAL A CA 1
ATOM 2317 C C . VAL A 1 293 ? -17.887 -4.532 10.491 1.00 96.56 293 VAL A C 1
ATOM 2319 O O . VAL A 1 293 ? -18.818 -4.641 11.294 1.00 96.56 293 VAL A O 1
ATOM 2322 N N . VAL A 1 294 ? -18.012 -4.945 9.227 1.00 95.69 294 VAL A N 1
ATOM 2323 C CA . VAL A 1 294 ? -19.218 -5.634 8.743 1.00 95.69 294 VAL A CA 1
ATOM 2324 C C . VAL A 1 294 ? -19.400 -6.975 9.460 1.00 95.69 294 VAL A C 1
ATOM 2326 O O . VAL A 1 294 ? -20.516 -7.288 9.883 1.00 95.69 294 VAL A O 1
ATOM 2329 N N . ALA A 1 295 ? -18.321 -7.740 9.646 1.00 96.94 295 ALA A N 1
ATOM 2330 C CA . ALA A 1 295 ? -18.353 -9.012 10.364 1.00 96.94 295 ALA A CA 1
ATOM 2331 C C . ALA A 1 295 ? -18.752 -8.840 11.840 1.00 96.94 295 ALA A C 1
ATOM 2333 O O . ALA A 1 295 ? -19.640 -9.552 12.308 1.00 96.94 295 ALA A O 1
ATOM 2334 N N . ILE A 1 296 ? -18.186 -7.851 12.539 1.00 97.12 296 ILE A N 1
ATOM 2335 C CA . ILE A 1 296 ? -18.549 -7.493 13.921 1.00 97.12 296 ILE A CA 1
ATOM 2336 C C . ILE A 1 296 ? -20.032 -7.147 14.008 1.00 97.12 296 ILE A C 1
ATOM 2338 O O . ILE A 1 296 ? -20.768 -7.705 14.819 1.00 97.12 296 ILE A O 1
ATOM 2342 N N . ASN A 1 297 ? -20.511 -6.272 13.122 1.00 95.88 297 ASN A N 1
ATOM 2343 C CA . ASN A 1 297 ? -21.914 -5.883 13.115 1.00 95.88 297 ASN A CA 1
ATOM 2344 C C . ASN A 1 297 ? -22.856 -7.061 12.849 1.00 95.88 297 ASN A C 1
ATOM 2346 O O . ASN A 1 297 ? -23.973 -7.066 13.369 1.00 95.88 297 ASN A O 1
ATOM 2350 N N . ALA A 1 298 ? -22.436 -8.039 12.046 1.00 95.38 298 ALA A N 1
ATOM 2351 C CA . ALA A 1 298 ? -23.189 -9.266 11.822 1.00 95.38 298 ALA A CA 1
ATOM 2352 C C . ALA A 1 298 ? -23.166 -10.192 13.050 1.00 95.38 298 ALA A C 1
ATOM 2354 O O . ALA A 1 298 ? -24.210 -10.747 13.389 1.00 95.38 298 ALA A O 1
ATOM 2355 N N . ALA A 1 299 ? -22.021 -10.331 13.726 1.00 96.69 299 ALA A N 1
ATOM 2356 C CA . ALA A 1 299 ? -21.883 -11.119 14.952 1.00 96.69 299 ALA A CA 1
ATOM 2357 C C . ALA A 1 299 ? -22.779 -10.574 16.075 1.00 96.69 299 ALA A C 1
ATOM 2359 O O . ALA A 1 299 ? -23.590 -11.321 16.622 1.00 96.69 299 ALA A O 1
ATOM 2360 N N . ILE A 1 300 ? -22.766 -9.253 16.295 1.00 96.00 300 ILE A N 1
ATOM 2361 C CA . ILE A 1 300 ? -23.623 -8.596 17.294 1.00 96.00 300 ILE A CA 1
ATOM 2362 C C . ILE A 1 300 ? -25.102 -8.923 17.042 1.00 96.00 300 ILE A C 1
ATOM 2364 O O . ILE A 1 300 ? -25.822 -9.270 17.978 1.00 96.00 300 ILE A O 1
ATOM 2368 N N . ARG A 1 301 ? -25.559 -8.893 15.780 1.00 94.19 301 ARG A N 1
ATOM 2369 C CA . ARG A 1 301 ? -26.956 -9.203 15.413 1.00 94.19 301 ARG A CA 1
ATOM 2370 C C . ARG A 1 301 ? -27.354 -10.654 15.657 1.00 94.19 301 ARG A C 1
ATOM 2372 O O . ARG A 1 301 ? -28.542 -10.918 15.825 1.00 94.19 301 ARG A O 1
ATOM 2379 N N . LYS A 1 302 ? -26.404 -11.593 15.634 1.00 94.56 302 LYS A N 1
ATOM 2380 C CA . LYS A 1 302 ? -26.685 -12.999 15.954 1.00 94.56 302 LYS A CA 1
ATOM 2381 C C . LYS A 1 302 ? -26.991 -13.193 17.437 1.00 94.56 302 LYS A C 1
ATOM 2383 O O . LYS A 1 302 ? -27.704 -14.134 17.771 1.00 94.56 302 LYS A O 1
ATOM 2388 N N . GLY A 1 303 ? -26.484 -12.314 18.302 1.00 93.81 303 GLY A N 1
ATOM 2389 C CA . GLY A 1 303 ? -26.767 -12.358 19.734 1.00 93.81 303 GLY A CA 1
ATOM 2390 C C . GLY A 1 303 ? -25.955 -13.399 20.507 1.00 93.81 303 GLY A C 1
ATOM 2391 O O . GLY A 1 303 ? -26.347 -13.739 21.620 1.00 93.81 303 GLY A O 1
ATOM 2392 N N . VAL A 1 304 ? -24.869 -13.928 19.931 1.00 97.12 304 VAL A N 1
ATOM 2393 C CA . VAL A 1 304 ? -24.003 -14.930 20.573 1.00 97.12 304 VAL A CA 1
ATOM 2394 C C . VAL A 1 304 ? -22.770 -14.223 21.152 1.00 97.12 304 VAL A C 1
ATOM 2396 O O . VAL A 1 304 ? -21.954 -13.730 20.368 1.00 97.12 304 VAL A O 1
ATOM 2399 N N . PRO A 1 305 ? -22.608 -14.163 22.491 1.00 96.31 305 PRO A N 1
ATOM 2400 C CA . PRO A 1 305 ? -21.503 -13.450 23.133 1.00 96.31 305 PRO A CA 1
ATOM 2401 C C . PRO A 1 305 ? -20.116 -13.859 22.643 1.00 96.31 305 PRO A C 1
ATOM 2403 O O . PRO A 1 305 ? -19.276 -13.003 22.367 1.00 96.31 305 PRO A O 1
ATOM 2406 N N . GLU A 1 306 ? -19.895 -15.162 22.491 1.00 96.75 306 GLU A N 1
ATOM 2407 C CA . GLU A 1 306 ? -18.617 -15.735 22.083 1.00 96.75 306 GLU A CA 1
ATOM 2408 C C . GLU A 1 306 ? -18.252 -15.338 20.645 1.00 96.75 306 GLU A C 1
ATOM 2410 O O . GLU A 1 306 ? -17.119 -14.943 20.388 1.00 96.75 306 GLU A O 1
ATOM 2415 N N . GLU A 1 307 ? -19.217 -15.351 19.717 1.00 97.31 307 GLU A N 1
ATOM 2416 C CA . GLU A 1 307 ? -18.978 -14.914 18.332 1.00 97.31 307 GLU A CA 1
ATOM 2417 C C . GLU A 1 307 ? -18.721 -13.404 18.251 1.00 97.31 307 GLU A C 1
ATOM 2419 O O . GLU A 1 307 ? -17.915 -12.950 17.438 1.00 97.31 307 GLU A O 1
ATOM 2424 N N . THR A 1 308 ? -19.394 -12.610 19.089 1.00 97.44 308 THR A N 1
ATOM 2425 C CA . THR A 1 308 ? -19.193 -11.158 19.125 1.00 97.44 308 THR A CA 1
ATOM 2426 C C . THR A 1 308 ? -17.809 -10.804 19.639 1.00 97.44 308 THR A C 1
ATOM 2428 O O . THR A 1 308 ? -17.122 -10.011 18.999 1.00 97.44 308 THR A O 1
ATOM 2431 N N . VAL A 1 309 ? -17.359 -11.400 20.746 1.00 97.25 309 VAL A N 1
ATOM 2432 C CA . VAL A 1 309 ? -16.014 -11.114 21.263 1.00 97.25 309 VAL A CA 1
ATOM 2433 C C . VAL A 1 309 ? -14.923 -11.620 20.319 1.00 97.25 309 VAL A C 1
ATOM 2435 O O . VAL A 1 309 ? -13.931 -10.925 20.122 1.00 97.25 309 VAL A O 1
ATOM 2438 N N . GLU A 1 310 ? -15.125 -12.770 19.667 1.00 97.38 310 GLU A N 1
ATOM 2439 C CA . GLU A 1 310 ? -14.202 -13.279 18.648 1.00 97.38 310 GLU A CA 1
ATOM 2440 C C . GLU A 1 310 ? -14.089 -12.307 17.464 1.00 97.38 310 GLU A C 1
ATOM 2442 O O . GLU A 1 310 ? -12.984 -11.999 17.016 1.00 97.38 310 GLU A O 1
ATOM 2447 N N . ALA A 1 311 ? -15.213 -11.756 16.998 1.00 97.38 311 ALA A N 1
ATOM 2448 C CA . ALA A 1 311 ? -15.212 -10.759 15.933 1.00 97.38 311 ALA A CA 1
ATOM 2449 C C . ALA A 1 311 ? -14.541 -9.440 16.359 1.00 97.38 311 ALA A C 1
ATOM 2451 O O . ALA A 1 311 ? -13.816 -8.847 15.561 1.00 97.38 311 ALA A O 1
ATOM 2452 N N . LEU A 1 312 ? -14.753 -8.989 17.602 1.00 97.56 312 LEU A N 1
ATOM 2453 C CA . LEU A 1 312 ? -14.120 -7.785 18.157 1.00 97.56 312 LEU A CA 1
ATOM 2454 C C . LEU A 1 312 ? -12.599 -7.939 18.312 1.00 97.56 312 LEU A C 1
ATOM 2456 O O . LEU A 1 312 ? -11.869 -6.965 18.162 1.00 97.56 312 LEU A O 1
ATOM 2460 N N . LEU A 1 313 ? -12.117 -9.157 18.573 1.00 96.69 313 LEU A N 1
ATOM 2461 C CA . LEU A 1 313 ? -10.690 -9.478 18.684 1.00 96.69 313 LEU A CA 1
ATOM 2462 C C . LEU A 1 313 ? -9.963 -9.530 17.330 1.00 96.69 313 LEU A C 1
ATOM 2464 O O . LEU A 1 313 ? -8.745 -9.721 17.304 1.00 96.69 313 LEU A O 1
ATOM 2468 N N . ASN A 1 314 ? -10.671 -9.375 16.207 1.00 96.12 314 ASN A N 1
ATOM 2469 C CA . ASN A 1 314 ? -10.047 -9.360 14.891 1.00 96.12 314 ASN A CA 1
ATOM 2470 C C . ASN A 1 314 ? -9.091 -8.152 14.760 1.00 96.12 314 ASN A C 1
ATOM 2472 O O . ASN A 1 314 ? -9.560 -7.012 14.747 1.00 96.12 314 ASN A O 1
ATOM 2476 N N . PRO A 1 315 ? -7.769 -8.366 14.594 1.00 95.38 315 PRO A N 1
ATOM 2477 C CA . PRO A 1 315 ? -6.795 -7.274 14.543 1.00 95.38 315 PRO A CA 1
ATOM 2478 C C . PRO A 1 315 ? -7.006 -6.339 13.347 1.00 95.38 315 PRO A C 1
ATOM 2480 O O . PRO A 1 315 ? -6.684 -5.156 13.431 1.00 95.38 315 PRO A O 1
ATOM 2483 N N . GLU A 1 316 ? -7.586 -6.840 12.252 1.00 95.44 316 GLU A N 1
ATOM 2484 C CA . GLU A 1 316 ? -7.899 -6.031 11.069 1.00 95.44 316 GLU A CA 1
ATOM 2485 C C . GLU A 1 316 ? -8.942 -4.945 11.380 1.00 95.44 316 GLU A C 1
ATOM 2487 O O . GLU A 1 316 ? -8.966 -3.919 10.708 1.00 95.44 316 GLU A O 1
ATOM 2492 N N . ALA A 1 317 ? -9.771 -5.129 12.419 1.00 94.88 317 ALA A N 1
ATOM 2493 C CA . ALA A 1 317 ? -10.750 -4.134 12.852 1.00 94.88 317 ALA A CA 1
ATOM 2494 C C . ALA A 1 317 ? -10.114 -2.910 13.526 1.00 94.88 317 ALA A C 1
ATOM 2496 O O . ALA A 1 317 ? -10.803 -1.909 13.668 1.00 94.88 317 ALA A O 1
ATOM 2497 N N . GLN A 1 318 ? -8.839 -2.984 13.939 1.00 95.69 318 GLN A N 1
ATOM 2498 C CA . GLN A 1 318 ? -8.098 -1.894 14.596 1.00 95.69 318 GLN A CA 1
ATOM 2499 C C . GLN A 1 318 ? -8.824 -1.282 15.813 1.00 95.69 318 GLN A C 1
ATOM 2501 O O . GLN A 1 318 ? -8.701 -0.089 16.093 1.00 95.69 318 GLN A O 1
ATOM 2506 N N . LEU A 1 319 ? -9.575 -2.108 16.546 1.00 96.38 319 LEU A N 1
ATOM 2507 C CA . LEU A 1 319 ? -10.295 -1.697 17.749 1.00 96.38 319 LEU A CA 1
ATOM 2508 C C . LEU A 1 319 ? -9.355 -1.558 18.964 1.00 96.38 319 LEU A C 1
ATOM 2510 O O . LEU A 1 319 ? -8.267 -2.144 18.976 1.00 96.38 319 LEU A O 1
ATOM 2514 N N . PRO A 1 320 ? -9.775 -0.819 20.011 1.00 95.06 320 PRO A N 1
ATOM 2515 C CA . PRO A 1 320 ? -9.098 -0.800 21.306 1.00 95.06 320 PRO A CA 1
ATOM 2516 C C . PRO A 1 320 ? -9.001 -2.192 21.943 1.00 95.06 320 PRO A C 1
ATOM 2518 O O . PRO A 1 320 ? -9.555 -3.169 21.447 1.00 95.06 320 PRO A O 1
ATOM 2521 N N . ILE A 1 321 ? -8.307 -2.281 23.078 1.00 93.38 321 ILE A N 1
ATOM 2522 C CA . ILE A 1 321 ? -8.113 -3.546 23.799 1.00 93.38 321 ILE A CA 1
ATOM 2523 C C . ILE A 1 321 ? -9.474 -4.174 24.136 1.00 93.38 321 ILE A C 1
ATOM 2525 O O . ILE A 1 321 ? -10.332 -3.521 24.731 1.00 93.38 321 ILE A O 1
ATOM 2529 N N . VAL A 1 322 ? -9.641 -5.451 23.783 1.00 96.06 322 VAL A N 1
ATOM 2530 C CA . VAL A 1 322 ? -10.849 -6.253 24.026 1.00 96.06 322 VAL A CA 1
ATOM 2531 C C . VAL A 1 322 ? -10.514 -7.392 24.984 1.00 96.06 322 VAL A C 1
ATOM 2533 O O . VAL A 1 322 ? -9.514 -8.090 24.802 1.00 96.06 322 VAL A O 1
ATOM 2536 N N . TYR A 1 323 ? -11.366 -7.620 25.981 1.00 94.12 323 TYR A N 1
ATOM 2537 C CA . TYR A 1 323 ? -11.191 -8.687 26.965 1.00 94.12 323 TYR A CA 1
ATOM 2538 C C . TYR A 1 323 ? -12.121 -9.867 26.689 1.00 94.12 323 TYR A C 1
ATOM 2540 O O . TYR A 1 323 ? -13.341 -9.740 26.740 1.00 94.12 323 TYR A O 1
ATOM 2548 N N . HIS A 1 324 ? -11.560 -11.059 26.471 1.00 93.31 324 HIS A N 1
ATOM 2549 C CA . HIS A 1 324 ? -12.362 -12.259 26.195 1.00 93.31 324 HIS A CA 1
ATOM 2550 C C . HIS A 1 324 ? -13.358 -12.591 27.329 1.00 93.31 324 HIS A C 1
ATOM 2552 O O . HIS A 1 324 ? -14.425 -13.151 27.082 1.00 93.31 324 HIS A O 1
ATOM 2558 N N . THR A 1 325 ? -13.032 -12.244 28.576 1.00 91.25 325 THR A N 1
ATOM 2559 C CA . THR A 1 325 ? -13.887 -12.466 29.755 1.00 91.25 325 THR A CA 1
ATOM 2560 C C . THR A 1 325 ? -15.150 -11.604 29.755 1.00 91.25 325 THR A C 1
ATOM 2562 O O . THR A 1 325 ? -16.129 -11.982 30.386 1.00 91.25 325 THR A O 1
ATOM 2565 N N . ALA A 1 326 ? -15.175 -10.492 29.014 1.00 94.56 326 ALA A N 1
ATOM 2566 C CA . ALA A 1 326 ? -16.290 -9.546 28.971 1.00 94.56 326 ALA A CA 1
ATOM 2567 C C . ALA A 1 326 ? -17.271 -9.798 27.805 1.00 94.56 326 ALA A C 1
ATOM 2569 O O . ALA A 1 326 ? -18.016 -8.903 27.406 1.00 94.56 326 ALA A O 1
ATOM 2570 N N . ALA A 1 327 ? -17.288 -11.013 27.244 1.00 95.50 327 ALA A N 1
ATOM 2571 C CA . ALA A 1 327 ? -18.084 -11.358 26.063 1.00 95.50 327 ALA A CA 1
ATOM 2572 C C . ALA A 1 327 ? -19.580 -11.020 26.210 1.00 95.50 327 ALA A C 1
ATOM 2574 O O . ALA A 1 327 ? -20.179 -10.418 25.314 1.00 95.50 327 ALA A O 1
ATOM 2575 N N . SER A 1 328 ? -20.180 -11.370 27.353 1.00 94.25 328 SER A N 1
ATOM 2576 C CA . SER A 1 328 ? -21.597 -11.117 27.643 1.00 94.25 328 SER A CA 1
ATOM 2577 C C . SER A 1 328 ? -21.903 -9.620 27.769 1.00 94.25 328 SER A C 1
ATOM 2579 O O . SER A 1 328 ? -22.925 -9.165 27.247 1.00 94.25 328 SER A O 1
ATOM 2581 N N . LEU A 1 329 ? -20.993 -8.843 28.372 1.00 94.81 329 LEU A N 1
ATOM 2582 C CA . LEU A 1 329 ? -21.084 -7.385 28.478 1.00 94.81 329 LEU A CA 1
ATOM 2583 C C . LEU A 1 329 ? -21.034 -6.722 27.095 1.00 94.81 329 LEU A C 1
ATOM 2585 O O . LEU A 1 329 ? -21.933 -5.950 26.763 1.00 94.81 329 LEU A O 1
ATOM 2589 N N . TYR A 1 330 ? -20.039 -7.060 26.264 1.00 96.69 330 TYR A N 1
ATOM 2590 C CA . TYR A 1 330 ? -19.942 -6.504 24.911 1.00 96.69 330 TYR A CA 1
ATOM 2591 C C . TYR A 1 330 ? -21.188 -6.815 24.086 1.00 96.69 330 TYR A C 1
ATOM 2593 O O . TYR A 1 330 ? -21.764 -5.919 23.476 1.00 96.69 330 TYR A O 1
ATOM 2601 N N . GLN A 1 331 ? -21.640 -8.070 24.087 1.00 96.88 331 GLN A N 1
ATOM 2602 C CA . GLN A 1 331 ? -22.806 -8.476 23.310 1.00 96.88 331 GLN A CA 1
ATOM 2603 C C . GLN A 1 331 ? -24.087 -7.767 23.753 1.00 96.88 331 GLN A C 1
ATOM 2605 O O . GLN A 1 331 ? -24.856 -7.342 22.893 1.00 96.88 331 GLN A O 1
ATOM 2610 N N . ALA A 1 332 ? -24.347 -7.641 25.055 1.00 93.88 332 ALA A N 1
ATOM 2611 C CA . ALA A 1 332 ? -25.570 -7.008 25.544 1.00 93.88 332 ALA A CA 1
ATOM 2612 C C . ALA A 1 332 ? -25.604 -5.502 25.232 1.00 93.88 332 ALA A C 1
ATOM 2614 O O . ALA A 1 332 ? -26.606 -4.987 24.720 1.00 93.88 332 ALA A O 1
ATOM 2615 N N . GLU A 1 333 ? -24.499 -4.805 25.495 1.00 94.25 333 GLU A N 1
ATOM 2616 C CA . GLU A 1 333 ? -24.419 -3.352 25.349 1.00 94.25 333 GLU A CA 1
ATOM 2617 C C . GLU A 1 333 ? -24.316 -2.936 23.875 1.00 94.25 333 GLU A C 1
ATOM 2619 O O . GLU A 1 333 ? -25.083 -2.086 23.424 1.00 94.25 333 GLU A O 1
ATOM 2624 N N . LEU A 1 334 ? -23.466 -3.590 23.071 1.00 95.06 334 LEU A N 1
ATOM 2625 C CA . LEU A 1 334 ? -23.351 -3.287 21.637 1.00 95.06 334 LEU A CA 1
ATOM 2626 C C . LEU A 1 334 ? -24.632 -3.625 20.868 1.00 95.06 334 LEU A C 1
ATOM 2628 O O . LEU A 1 334 ? -24.992 -2.914 19.930 1.00 95.06 334 LEU A O 1
ATOM 2632 N N . PHE A 1 335 ? -25.351 -4.680 21.264 1.00 94.38 335 PHE A N 1
ATOM 2633 C CA . PHE A 1 335 ? -26.656 -4.990 20.679 1.00 94.38 335 PHE A CA 1
ATOM 2634 C C . PHE A 1 335 ? -27.685 -3.912 21.020 1.00 94.38 335 PHE A C 1
ATOM 2636 O O . PHE A 1 335 ? -28.407 -3.450 20.139 1.00 94.38 335 PHE A O 1
ATOM 2643 N N . SER A 1 336 ? -27.711 -3.448 22.272 1.00 91.75 336 SER A N 1
ATOM 2644 C CA . SER A 1 336 ? -28.585 -2.348 22.694 1.00 91.75 336 SER A CA 1
ATOM 2645 C C . SER A 1 336 ? -28.281 -1.054 21.930 1.00 91.75 336 SER A C 1
ATOM 2647 O O . SER A 1 336 ? -29.207 -0.386 21.466 1.00 91.75 336 SER A O 1
ATOM 2649 N N . LEU A 1 337 ? -26.997 -0.743 21.714 1.00 91.38 337 LEU A N 1
ATOM 2650 C CA . LEU A 1 337 ? -26.563 0.384 20.883 1.00 91.38 337 LEU A CA 1
ATOM 2651 C C . LEU A 1 337 ? -27.021 0.224 19.426 1.00 91.38 337 LEU A C 1
ATOM 2653 O O . LEU A 1 337 ? -27.620 1.146 18.875 1.00 91.38 337 LEU A O 1
ATOM 2657 N N . GLN A 1 338 ? -26.845 -0.959 18.824 1.00 90.94 338 GLN A N 1
ATOM 2658 C CA . GLN A 1 338 ? -27.336 -1.239 17.469 1.00 90.94 338 GLN A CA 1
ATOM 2659 C C . GLN A 1 338 ? -28.854 -1.061 17.330 1.00 90.94 338 GLN A C 1
ATOM 2661 O O . GLN A 1 338 ? -29.306 -0.585 16.289 1.00 90.94 338 GLN A O 1
ATOM 2666 N N . LEU A 1 339 ? -29.647 -1.433 18.344 1.00 86.81 339 LEU A N 1
ATOM 2667 C CA . LEU A 1 339 ? -31.097 -1.205 18.330 1.00 86.81 339 LEU A CA 1
ATOM 2668 C C . LEU A 1 339 ? -31.462 0.283 18.405 1.00 86.81 339 LEU A C 1
ATOM 2670 O O . LEU A 1 339 ? -32.477 0.686 17.836 1.00 86.81 339 LEU A O 1
ATOM 2674 N N . GLY A 1 340 ? -30.666 1.084 19.116 1.00 82.31 340 GLY A N 1
AT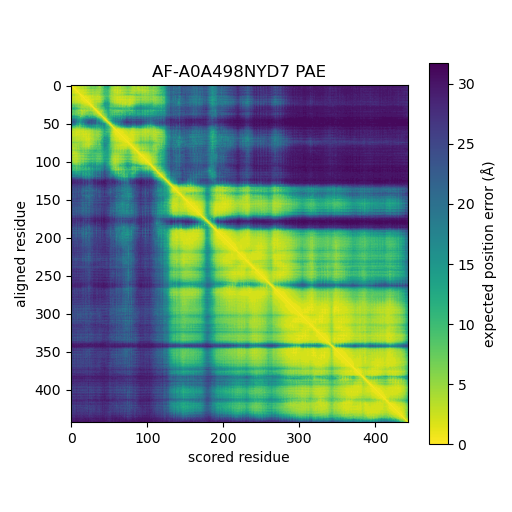OM 2675 C CA . GLY A 1 340 ? -30.854 2.531 19.230 1.00 82.31 340 GLY A CA 1
ATOM 2676 C C . GLY A 1 340 ? -30.497 3.295 17.951 1.00 82.31 340 GLY A C 1
ATOM 2677 O O . GLY A 1 340 ? -31.056 4.365 17.692 1.00 82.31 340 GLY A O 1
ATOM 2678 N N . CYS A 1 341 ? -29.610 2.743 17.120 1.00 77.44 341 CYS A N 1
ATOM 2679 C CA . CYS A 1 341 ? -29.235 3.328 15.838 1.00 77.44 341 CYS A CA 1
ATOM 2680 C C . CYS A 1 341 ? -30.400 3.260 14.834 1.00 77.44 341 CYS A C 1
ATOM 2682 O O . CYS A 1 341 ? -30.832 2.194 14.399 1.00 77.44 341 CYS A O 1
ATOM 2684 N N . GLN A 1 342 ? -30.878 4.423 14.379 1.00 63.16 342 GLN A N 1
ATOM 2685 C CA . GLN A 1 342 ? -31.942 4.525 13.364 1.00 63.16 342 GLN A CA 1
ATOM 2686 C C . GLN A 1 342 ? -31.517 3.975 11.985 1.00 63.16 342 GLN A C 1
ATOM 2688 O O . GLN A 1 342 ? -32.362 3.664 11.139 1.00 63.16 342 GLN A O 1
ATOM 2693 N N . ASN A 1 343 ? -30.209 3.827 11.756 1.00 60.31 343 ASN A N 1
ATOM 2694 C CA . ASN A 1 343 ? -29.635 3.315 10.520 1.00 60.31 343 ASN A CA 1
ATOM 2695 C C . ASN A 1 343 ? -29.491 1.786 10.571 1.00 60.31 343 ASN A C 1
ATOM 2697 O O . ASN A 1 343 ? -28.722 1.239 11.354 1.00 60.31 343 ASN A O 1
ATOM 2701 N N . LYS A 1 344 ? -30.145 1.080 9.639 1.00 63.09 344 LYS A N 1
ATOM 2702 C CA . LYS A 1 344 ? -30.077 -0.393 9.484 1.00 63.09 344 LYS A CA 1
ATOM 2703 C C . LYS A 1 344 ? -28.684 -0.943 9.106 1.00 63.09 344 LYS A C 1
ATOM 2705 O O . LYS A 1 344 ? -28.542 -2.144 8.869 1.00 63.09 344 LYS A O 1
ATOM 2710 N N . ALA A 1 345 ? -27.677 -0.077 8.993 1.00 73.50 345 ALA A N 1
ATOM 2711 C CA . ALA A 1 345 ? -26.317 -0.428 8.598 1.00 73.50 345 ALA A CA 1
ATOM 2712 C C . ALA A 1 345 ? -25.491 -1.031 9.751 1.00 73.50 345 ALA A C 1
ATOM 2714 O O . ALA A 1 345 ? -24.567 -1.794 9.480 1.00 73.50 345 ALA A O 1
ATOM 2715 N N . GLY A 1 346 ? -25.882 -0.808 11.011 1.00 87.56 346 GLY A N 1
ATOM 2716 C CA . GLY A 1 346 ? -25.086 -1.169 12.191 1.00 87.56 346 GLY A CA 1
ATOM 2717 C C . GLY A 1 346 ? -24.225 -0.001 12.679 1.00 87.56 346 GLY A C 1
ATOM 2718 O O . GLY A 1 346 ? -24.407 1.125 12.221 1.00 87.56 346 GLY A O 1
ATOM 2719 N N . LEU A 1 347 ? -23.315 -0.288 13.609 1.00 93.06 347 LEU A N 1
ATOM 2720 C CA . LEU A 1 347 ? -22.377 0.664 14.204 1.00 93.06 347 LEU A CA 1
ATOM 2721 C C . LEU A 1 347 ? -21.212 0.935 13.245 1.00 93.06 347 LEU A C 1
ATOM 2723 O O . LEU A 1 347 ? -20.674 0.014 12.623 1.00 93.06 347 LEU A O 1
ATOM 2727 N N . THR A 1 348 ? -20.815 2.194 13.130 1.00 94.56 348 THR A N 1
ATOM 2728 C CA . THR A 1 348 ? -19.607 2.615 12.410 1.00 94.56 348 THR A CA 1
ATOM 2729 C C . THR A 1 348 ? -18.341 2.193 13.158 1.00 94.56 348 THR A C 1
ATOM 2731 O O . THR A 1 348 ? -18.384 1.853 14.339 1.00 94.56 348 THR A O 1
ATOM 2734 N N . HIS A 1 349 ? -17.191 2.224 12.476 1.00 95.38 349 HIS A N 1
ATOM 2735 C CA . HIS A 1 349 ? -15.897 1.950 13.110 1.00 95.38 349 HIS A CA 1
ATOM 2736 C C . HIS A 1 349 ? -15.640 2.871 14.314 1.00 95.38 349 HIS A C 1
ATOM 2738 O O . HIS A 1 349 ? -15.219 2.404 15.364 1.00 95.38 349 HIS A O 1
ATOM 2744 N N . GLU A 1 350 ? -15.933 4.169 14.183 1.00 94.12 350 GLU A N 1
ATOM 2745 C CA . GLU A 1 350 ? -15.739 5.153 15.256 1.00 94.12 350 GLU A CA 1
ATOM 2746 C C . GLU A 1 350 ? -16.626 4.857 16.472 1.00 94.12 350 GLU A C 1
ATOM 2748 O O . GLU A 1 350 ? -16.135 4.832 17.599 1.00 94.12 350 GLU A O 1
ATOM 2753 N N . GLU A 1 351 ? -17.911 4.558 16.249 1.00 94.00 351 GLU A N 1
ATOM 2754 C CA . GLU A 1 351 ? -18.833 4.164 17.322 1.00 94.00 351 GLU A CA 1
ATOM 2755 C C . GLU A 1 351 ? -18.384 2.870 18.008 1.00 94.00 351 GLU A C 1
ATOM 2757 O O . GLU A 1 351 ? -18.454 2.776 19.232 1.00 94.00 351 GLU A O 1
ATOM 2762 N N . LEU A 1 352 ? -17.894 1.885 17.244 1.00 95.94 352 LEU A N 1
ATOM 2763 C CA . LEU A 1 352 ? -17.349 0.646 17.799 1.00 95.94 352 LEU A CA 1
ATOM 2764 C C . LEU A 1 352 ? -16.099 0.904 18.640 1.00 95.94 352 LEU A C 1
ATOM 2766 O O . LEU A 1 352 ? -16.015 0.355 19.732 1.00 95.94 352 LEU A O 1
ATOM 2770 N N . CYS A 1 353 ? -15.161 1.739 18.185 1.00 95.81 353 CYS A N 1
ATOM 2771 C CA . CYS A 1 353 ? -13.971 2.077 18.966 1.00 95.81 353 CYS A CA 1
ATOM 2772 C C . CYS A 1 353 ? -14.347 2.671 20.323 1.00 95.81 353 CYS A C 1
ATOM 2774 O O . CYS A 1 353 ? -13.908 2.164 21.352 1.00 95.81 353 CYS A O 1
ATOM 2776 N N . VAL A 1 354 ? -15.204 3.696 20.329 1.00 93.25 354 VAL A N 1
ATOM 2777 C CA . VAL A 1 354 ? -15.627 4.363 21.568 1.00 93.25 354 VAL A CA 1
ATOM 2778 C C . VAL A 1 354 ? -16.387 3.396 22.473 1.00 93.25 354 VAL A C 1
ATOM 2780 O O . VAL A 1 354 ? -16.095 3.299 23.663 1.00 93.25 354 VAL A O 1
ATOM 2783 N N . ALA A 1 355 ? -17.337 2.637 21.921 1.00 93.62 355 ALA A N 1
ATOM 2784 C CA . ALA A 1 355 ? -18.115 1.688 22.706 1.00 93.62 355 ALA A CA 1
ATOM 2785 C C . ALA A 1 355 ? -17.229 0.593 23.313 1.00 93.62 355 ALA A C 1
ATOM 2787 O O . ALA A 1 355 ? -17.356 0.293 24.495 1.00 93.62 355 ALA A O 1
ATOM 2788 N N . VAL A 1 356 ? -16.309 0.016 22.538 1.00 95.38 356 VAL A N 1
ATOM 2789 C CA . VAL A 1 356 ? -15.387 -1.021 23.019 1.00 95.38 356 VAL A CA 1
ATOM 2790 C C . VAL A 1 356 ? -14.458 -0.468 24.094 1.00 95.38 356 VAL A C 1
ATOM 2792 O O . VAL A 1 356 ? -14.311 -1.114 25.124 1.00 95.38 356 VAL A O 1
ATOM 2795 N N . GLU A 1 357 ? -13.894 0.728 23.917 1.00 93.81 357 GLU A N 1
ATOM 2796 C CA . GLU A 1 357 ? -13.056 1.377 24.934 1.00 93.81 357 GLU A CA 1
ATOM 2797 C C . GLU A 1 357 ? -13.810 1.563 26.257 1.00 93.81 357 GLU A C 1
ATOM 2799 O O . GLU A 1 357 ? -13.329 1.153 27.318 1.00 93.81 357 GLU A O 1
ATOM 2804 N N . MET A 1 358 ? -15.032 2.101 26.195 1.00 91.94 358 MET A N 1
ATOM 2805 C CA . MET A 1 358 ? -15.874 2.289 27.376 1.00 91.94 358 MET A CA 1
ATOM 2806 C C . MET A 1 358 ? -16.245 0.956 28.035 1.00 91.94 358 MET A C 1
ATOM 2808 O O . MET A 1 358 ? -16.167 0.828 29.256 1.00 91.94 358 MET A O 1
ATOM 2812 N N . LEU A 1 359 ? -16.628 -0.055 27.254 1.00 94.06 359 LEU A N 1
ATOM 2813 C CA . LEU A 1 359 ? -17.036 -1.362 27.775 1.00 94.06 359 LEU A CA 1
ATOM 2814 C C . LEU A 1 359 ? -15.860 -2.141 28.372 1.00 94.06 359 LEU A C 1
ATOM 2816 O O . LEU A 1 359 ? -16.022 -2.774 29.413 1.00 94.06 359 LEU A O 1
ATOM 2820 N N . SER A 1 360 ? -14.672 -2.034 27.778 1.00 94.19 360 SER A N 1
ATOM 2821 C CA . SER A 1 360 ? -13.427 -2.566 28.335 1.00 94.19 360 SER A CA 1
ATOM 2822 C C . SER A 1 360 ? -13.065 -1.891 29.659 1.00 94.19 360 SER A C 1
ATOM 2824 O O . SER A 1 360 ? -12.641 -2.548 30.607 1.00 94.19 360 SER A O 1
ATOM 2826 N N . ALA A 1 361 ? -13.284 -0.583 29.782 1.00 92.19 361 ALA A N 1
ATOM 2827 C CA . ALA A 1 361 ? -13.091 0.107 31.051 1.00 92.19 361 ALA A CA 1
ATOM 2828 C C . ALA A 1 361 ? -14.117 -0.332 32.119 1.00 92.19 361 ALA A C 1
ATOM 2830 O O . ALA A 1 361 ? -13.762 -0.507 33.287 1.00 92.19 361 ALA A O 1
ATOM 2831 N N . VAL A 1 362 ? -15.376 -0.581 31.729 1.00 92.75 362 VAL A N 1
ATOM 2832 C CA . VAL A 1 362 ? -16.404 -1.143 32.626 1.00 92.75 362 VAL A CA 1
ATOM 2833 C C . VAL A 1 362 ? -16.040 -2.564 33.063 1.00 92.75 362 VAL A C 1
ATOM 2835 O O . VAL A 1 362 ? -16.252 -2.908 34.228 1.00 92.75 362 VAL A O 1
ATOM 2838 N N . SER A 1 363 ? -15.488 -3.397 32.176 1.00 93.44 363 SER A N 1
ATOM 2839 C CA . SER A 1 363 ? -15.074 -4.753 32.550 1.00 93.44 363 SER A CA 1
ATOM 2840 C C . SER A 1 363 ? -13.946 -4.727 33.578 1.00 93.44 363 SER A C 1
ATOM 2842 O O . SER A 1 363 ? -14.045 -5.418 34.589 1.00 93.44 363 SER A O 1
ATOM 2844 N N . VAL A 1 364 ? -12.941 -3.865 33.387 1.00 93.00 364 VAL A N 1
ATOM 2845 C CA . VAL A 1 364 ? -11.857 -3.669 34.366 1.00 93.00 364 VAL A CA 1
ATOM 2846 C C . VAL A 1 364 ? -12.410 -3.177 35.705 1.00 93.00 364 VAL A C 1
ATOM 2848 O O . VAL A 1 364 ? -12.044 -3.708 36.749 1.00 93.00 364 VAL A O 1
ATOM 2851 N N . LEU A 1 365 ? -13.350 -2.225 35.704 1.00 92.75 365 LEU A N 1
ATOM 2852 C CA . LEU A 1 365 ? -13.991 -1.773 36.941 1.00 92.75 365 LEU A CA 1
ATOM 2853 C C . LEU A 1 365 ? -14.716 -2.915 37.670 1.00 92.75 365 LEU A C 1
ATOM 2855 O O . LEU A 1 365 ? -14.631 -3.004 38.892 1.00 92.75 365 LEU A O 1
ATOM 2859 N N . ASN A 1 366 ? -15.406 -3.803 36.950 1.00 93.44 366 ASN A N 1
ATOM 2860 C CA . ASN A 1 366 ? -16.053 -4.968 37.560 1.00 93.44 366 ASN A CA 1
ATOM 2861 C C . ASN A 1 366 ? -15.034 -5.919 38.206 1.00 93.44 366 ASN A C 1
ATOM 2863 O O . ASN A 1 366 ? -15.268 -6.367 39.327 1.00 93.44 366 ASN A O 1
ATOM 2867 N N . GLU A 1 367 ? -13.898 -6.170 37.551 1.00 92.62 367 GLU A N 1
ATOM 2868 C CA . GLU A 1 367 ? -12.814 -6.978 38.123 1.00 92.62 367 GLU A CA 1
ATOM 2869 C C . GLU A 1 367 ? -12.239 -6.335 39.393 1.00 92.62 367 GLU A C 1
ATOM 2871 O O . GLU A 1 367 ? -12.050 -7.011 40.405 1.00 92.62 367 GLU A O 1
ATOM 2876 N N . VAL A 1 368 ? -12.024 -5.016 39.383 1.00 93.44 368 VAL A N 1
ATOM 2877 C CA . VAL A 1 368 ? -11.550 -4.273 40.559 1.00 93.44 368 VAL A CA 1
ATOM 2878 C C . VAL A 1 368 ? -12.577 -4.328 41.695 1.00 93.44 368 VAL A C 1
ATOM 2880 O O . VAL A 1 368 ? -12.208 -4.579 42.843 1.00 93.44 368 VAL A O 1
ATOM 2883 N N . LEU A 1 369 ? -13.871 -4.183 41.401 1.00 92.81 369 LEU A N 1
ATOM 2884 C CA . LEU A 1 369 ? -14.939 -4.306 42.401 1.00 92.81 369 LEU A CA 1
ATOM 2885 C C . LEU A 1 369 ? -14.989 -5.704 43.036 1.00 92.81 369 LEU A C 1
ATOM 2887 O O . LEU A 1 369 ? -15.280 -5.823 44.229 1.00 92.81 369 LEU A O 1
ATOM 2891 N N . ASP A 1 370 ? -14.655 -6.751 42.280 1.00 91.75 370 ASP A N 1
ATOM 2892 C CA . ASP A 1 370 ? -14.607 -8.126 42.785 1.00 91.75 370 ASP A CA 1
ATOM 2893 C C . ASP A 1 370 ? -13.473 -8.343 43.807 1.00 91.75 370 ASP A C 1
ATOM 2895 O O . ASP A 1 370 ? -13.589 -9.206 44.685 1.00 91.75 370 ASP A O 1
ATOM 2899 N N . THR A 1 371 ? -12.422 -7.510 43.785 1.00 92.62 371 THR A N 1
ATOM 2900 C CA . THR A 1 371 ? -11.358 -7.519 44.810 1.00 92.62 371 THR A CA 1
ATOM 2901 C C . THR A 1 371 ? -11.809 -6.962 46.162 1.00 92.62 371 THR A C 1
ATOM 2903 O O . THR A 1 371 ? -11.191 -7.264 47.185 1.00 92.62 371 THR A O 1
ATOM 2906 N N . LYS A 1 372 ? -12.906 -6.186 46.184 1.00 90.69 372 LYS A N 1
ATOM 2907 C CA . LYS A 1 372 ? -13.427 -5.459 47.357 1.00 90.69 372 LYS A CA 1
ATOM 2908 C C . LYS A 1 372 ? -12.422 -4.487 47.989 1.00 90.69 372 LYS A C 1
ATOM 2910 O O . LYS A 1 372 ? -12.565 -4.142 49.161 1.00 90.69 372 LYS A O 1
ATOM 2915 N N . ASP A 1 373 ? -11.418 -4.058 47.231 1.00 92.56 373 ASP A N 1
ATOM 2916 C CA . ASP A 1 373 ? -10.469 -3.034 47.652 1.00 92.56 373 ASP A CA 1
ATOM 2917 C C . ASP A 1 373 ? -10.994 -1.643 47.274 1.00 92.56 373 ASP A C 1
ATOM 2919 O O . ASP A 1 373 ? -10.936 -1.234 46.112 1.00 92.56 373 ASP A O 1
ATOM 2923 N N . SER A 1 374 ? -11.501 -0.898 48.262 1.00 91.38 374 SER A N 1
ATOM 2924 C CA . SER A 1 374 ? -12.023 0.455 48.039 1.00 91.38 374 SER A CA 1
ATOM 2925 C C . SER A 1 374 ? -10.963 1.411 47.475 1.00 91.38 374 SER A C 1
ATOM 2927 O O . SER A 1 374 ? -11.324 2.330 46.748 1.00 91.38 374 SER A O 1
ATOM 2929 N N . VAL A 1 375 ? -9.666 1.211 47.748 1.00 92.25 375 VAL A N 1
ATOM 2930 C CA . VAL A 1 375 ? -8.604 2.083 47.211 1.00 92.25 375 VAL A CA 1
ATOM 2931 C C . VAL A 1 375 ? -8.448 1.872 45.708 1.00 92.25 375 VAL A C 1
ATOM 2933 O O . VAL A 1 375 ? -8.475 2.844 44.955 1.00 92.25 375 VAL A O 1
ATOM 2936 N N . ALA A 1 376 ? -8.371 0.615 45.268 1.00 92.38 376 ALA A N 1
ATOM 2937 C CA . ALA A 1 376 ? -8.264 0.276 43.850 1.00 92.38 376 ALA A CA 1
ATOM 2938 C C . ALA A 1 376 ? -9.504 0.728 43.057 1.00 92.38 376 ALA A C 1
ATOM 2940 O O . ALA A 1 376 ? -9.387 1.217 41.935 1.00 92.38 376 ALA A O 1
ATOM 2941 N N . VAL A 1 377 ? -10.701 0.621 43.650 1.00 91.94 377 VAL A N 1
ATOM 2942 C CA . VAL A 1 377 ? -11.945 1.116 43.032 1.00 91.94 377 VAL A CA 1
ATOM 2943 C C . VAL A 1 377 ? -11.900 2.633 42.837 1.00 91.94 377 VAL A C 1
ATOM 2945 O O . VAL A 1 377 ? -12.315 3.121 41.789 1.00 91.94 377 VAL A O 1
ATOM 2948 N N . ILE A 1 378 ? -11.392 3.388 43.814 1.00 90.25 378 ILE A N 1
ATOM 2949 C CA . ILE A 1 378 ? -11.276 4.852 43.715 1.00 90.25 378 ILE A CA 1
ATOM 2950 C C . ILE A 1 378 ? -10.280 5.261 42.636 1.00 90.25 378 ILE A C 1
ATOM 2952 O O . ILE A 1 378 ? -10.570 6.179 41.868 1.00 90.25 378 ILE A O 1
ATOM 2956 N N . GLU A 1 379 ? -9.133 4.585 42.571 1.00 90.44 379 GLU A N 1
ATOM 2957 C CA . GLU A 1 379 ? -8.129 4.804 41.526 1.00 90.44 379 GLU A CA 1
ATOM 2958 C C . GLU A 1 379 ? -8.757 4.569 40.145 1.00 90.44 379 GLU A C 1
ATOM 2960 O O . GLU A 1 379 ? -8.755 5.466 39.304 1.00 90.44 379 GLU A O 1
ATOM 2965 N N . GLN A 1 380 ? -9.454 3.441 39.963 1.00 90.69 380 GLN A N 1
ATOM 2966 C CA . GLN A 1 380 ? -10.146 3.137 38.711 1.00 90.69 380 GLN A CA 1
ATOM 2967 C C . GLN A 1 380 ? -11.258 4.146 38.378 1.00 90.69 380 GLN A C 1
ATOM 2969 O O . GLN A 1 380 ? -11.427 4.499 37.218 1.00 90.69 380 GLN A O 1
ATOM 2974 N N . LEU A 1 381 ? -12.033 4.637 39.349 1.00 87.69 381 LEU A N 1
ATOM 2975 C CA . LEU A 1 381 ? -13.064 5.656 39.090 1.00 87.69 381 LEU A CA 1
ATOM 2976 C C . LEU A 1 381 ? -12.473 7.017 38.700 1.00 87.69 381 LEU A C 1
ATOM 2978 O O . LEU A 1 381 ? -13.115 7.760 37.959 1.00 87.69 381 LEU A O 1
ATOM 2982 N N . SER A 1 382 ? -11.281 7.338 39.204 1.00 85.38 382 SER A N 1
ATOM 2983 C CA . SER A 1 382 ? -10.614 8.625 38.980 1.00 85.38 382 SER A CA 1
ATOM 2984 C C . SER A 1 382 ? -9.836 8.652 37.662 1.00 85.38 382 SER A C 1
ATOM 2986 O O . SER A 1 382 ? -9.875 9.658 36.955 1.00 85.38 382 SER A O 1
ATOM 2988 N N . ASP A 1 383 ? -9.174 7.545 37.315 1.00 81.19 383 ASP A N 1
ATOM 2989 C CA . ASP A 1 383 ? -8.230 7.473 36.191 1.00 81.19 383 ASP A CA 1
ATOM 2990 C C . ASP A 1 383 ? -8.838 6.887 34.903 1.00 81.19 383 ASP A C 1
ATOM 2992 O O . ASP A 1 383 ? -8.222 6.932 33.836 1.00 81.19 383 ASP A O 1
ATOM 2996 N N . SER A 1 384 ? -10.049 6.328 34.966 1.00 77.44 384 SER A N 1
ATOM 2997 C CA . SER A 1 384 ? -10.655 5.620 33.836 1.00 77.44 384 SER A CA 1
ATOM 2998 C C . SER A 1 384 ? -11.358 6.556 32.838 1.00 77.44 384 SER A C 1
ATOM 3000 O O . SER A 1 384 ? -12.056 7.487 33.249 1.00 77.44 384 SER A O 1
ATOM 3002 N N . PRO A 1 385 ? -11.333 6.255 31.522 1.00 73.62 385 PRO A N 1
ATOM 3003 C CA . PRO A 1 385 ? -12.030 7.025 30.477 1.00 73.62 385 PRO A CA 1
ATOM 3004 C C . PRO A 1 385 ? -13.570 6.940 30.540 1.00 73.62 385 PRO A C 1
ATOM 3006 O O . PRO A 1 385 ? -14.259 7.321 29.598 1.00 73.62 385 PRO A O 1
ATOM 3009 N N . LEU A 1 386 ? -14.140 6.440 31.642 1.00 77.88 386 LEU A N 1
ATOM 3010 C CA . LEU A 1 386 ? -15.578 6.193 31.795 1.00 77.88 386 LEU A CA 1
ATOM 3011 C C . LEU A 1 386 ? -16.403 7.481 31.895 1.00 77.88 386 LEU A C 1
ATOM 3013 O O . LEU A 1 386 ? -17.605 7.436 31.636 1.00 77.88 386 LEU A O 1
ATOM 3017 N N . GLY A 1 387 ? -15.772 8.605 32.256 1.00 79.00 387 GLY A N 1
ATOM 3018 C CA . GLY A 1 387 ? -16.362 9.941 32.142 1.00 79.00 387 GLY A CA 1
ATOM 3019 C C . GLY A 1 387 ? -17.698 10.113 32.871 1.00 79.00 387 GLY A C 1
ATOM 3020 O O . GLY A 1 387 ? -18.602 10.750 32.332 1.00 79.00 387 GLY A O 1
ATOM 3021 N N . PHE A 1 388 ? -17.846 9.526 34.064 1.00 83.62 388 PHE A N 1
ATOM 3022 C CA . PHE A 1 388 ? -19.083 9.616 34.843 1.00 83.62 388 PHE A CA 1
ATOM 3023 C C . PHE A 1 388 ? -19.435 11.069 35.183 1.00 83.62 388 PHE A C 1
ATOM 3025 O O . PHE A 1 388 ? -18.584 11.860 35.600 1.00 83.62 388 PHE A O 1
ATOM 3032 N N . SER A 1 389 ? -20.709 11.429 35.035 1.00 84.44 389 SER A N 1
ATOM 3033 C CA . SER A 1 389 ? -21.192 12.768 35.371 1.00 84.44 389 SER A CA 1
ATOM 3034 C C . SER A 1 389 ? -21.388 12.926 36.877 1.00 84.44 389 SER A C 1
ATOM 3036 O O . SER A 1 389 ? -21.893 12.023 37.537 1.00 84.44 389 SER A O 1
ATOM 3038 N N . GLY A 1 390 ? -21.029 14.092 37.419 1.00 81.75 390 GLY A N 1
ATOM 3039 C CA . GLY A 1 390 ? -21.267 14.409 38.831 1.00 81.75 390 GLY A CA 1
ATOM 3040 C C . GLY A 1 390 ? -20.357 13.671 39.816 1.00 81.75 390 GLY A C 1
ATOM 3041 O O . GLY A 1 390 ? -20.706 13.571 40.987 1.00 81.75 390 GLY A O 1
ATOM 3042 N N . LEU A 1 391 ? -19.212 13.148 39.369 1.00 86.69 391 LEU A N 1
ATOM 3043 C CA . LEU A 1 391 ? -18.219 12.561 40.265 1.00 86.69 391 LEU A CA 1
ATOM 3044 C C . LEU A 1 391 ? -17.602 13.657 41.153 1.00 86.69 391 LEU A C 1
ATOM 3046 O O . LEU A 1 391 ? -16.993 14.598 40.643 1.00 86.69 391 LEU A O 1
ATOM 3050 N N . ASP A 1 392 ? -17.755 13.529 42.469 1.00 86.31 392 ASP A N 1
ATOM 3051 C CA . ASP A 1 392 ? -17.157 14.431 43.455 1.00 86.31 392 ASP A CA 1
ATOM 3052 C C . ASP A 1 392 ? -15.969 13.758 44.161 1.00 86.31 392 ASP A C 1
ATOM 3054 O O . ASP A 1 392 ? -16.101 12.672 44.735 1.00 86.31 392 ASP A O 1
ATOM 3058 N N . ALA A 1 393 ? -14.809 14.422 44.139 1.00 85.56 393 ALA A N 1
ATOM 3059 C CA . ALA A 1 393 ? -13.580 13.940 44.764 1.00 85.56 393 ALA A CA 1
ATOM 3060 C C . ALA A 1 393 ? -13.739 13.716 46.279 1.00 85.56 393 ALA A C 1
ATOM 3062 O O . ALA A 1 393 ? -13.133 12.797 46.834 1.00 85.56 393 ALA A O 1
ATOM 3063 N N . ASP A 1 394 ? -14.599 14.497 46.938 1.00 86.56 394 ASP A N 1
ATOM 3064 C CA . ASP A 1 394 ? -14.825 14.396 48.381 1.00 86.56 394 ASP A CA 1
ATOM 3065 C C . ASP A 1 394 ? -15.684 13.171 48.760 1.00 86.56 394 ASP A C 1
ATOM 3067 O O . ASP A 1 394 ? -15.653 12.709 49.904 1.00 86.56 394 ASP A O 1
ATOM 3071 N N . ASN A 1 395 ? -16.408 12.591 47.795 1.00 90.25 395 ASN A N 1
ATOM 3072 C CA . ASN A 1 395 ? -17.333 11.472 48.004 1.00 90.25 395 ASN A CA 1
ATOM 3073 C C . ASN A 1 395 ? -16.833 10.132 47.434 1.00 90.25 395 ASN A C 1
ATOM 3075 O O . ASN A 1 395 ? -17.546 9.129 47.524 1.00 90.25 395 ASN A O 1
ATOM 3079 N N . LEU A 1 396 ? -15.596 10.072 46.923 1.00 89.88 396 LEU A N 1
ATOM 3080 C CA . LEU A 1 396 ? -15.011 8.884 46.280 1.00 89.88 396 LEU A CA 1
ATOM 3081 C C . LEU A 1 396 ? -15.103 7.608 47.129 1.00 89.88 396 LEU A C 1
ATOM 3083 O O . LEU A 1 396 ? -15.487 6.556 46.620 1.00 89.88 396 LEU A O 1
ATOM 3087 N N . GLN A 1 397 ? -14.831 7.705 48.434 1.00 92.38 397 GLN A N 1
ATOM 3088 C CA . GLN A 1 397 ? -14.965 6.571 49.358 1.00 92.38 397 GLN A CA 1
ATOM 3089 C C . GLN A 1 397 ? -16.407 6.057 49.451 1.00 92.38 397 GLN A C 1
ATOM 3091 O O . GLN A 1 397 ? -16.644 4.852 49.400 1.00 92.38 397 GLN A O 1
ATOM 3096 N N . ARG A 1 398 ? -17.394 6.961 49.510 1.00 91.38 398 ARG A N 1
ATOM 3097 C CA . ARG A 1 398 ? -18.811 6.576 49.569 1.00 91.38 398 ARG A CA 1
ATOM 3098 C C . ARG A 1 398 ? -19.265 5.910 48.271 1.00 91.38 398 ARG A C 1
ATOM 3100 O O . ARG A 1 398 ? -20.023 4.939 48.333 1.00 91.38 398 ARG A O 1
ATOM 3107 N N . TYR A 1 399 ? -18.809 6.396 47.112 1.00 92.50 399 TYR A N 1
ATOM 3108 C CA . TYR A 1 399 ? -19.095 5.734 45.836 1.00 92.50 399 TYR A CA 1
ATOM 3109 C C . TYR A 1 399 ? -18.495 4.328 45.801 1.00 92.50 399 TYR A C 1
ATOM 3111 O O . TYR A 1 399 ? -19.214 3.386 45.477 1.00 92.50 399 TYR A O 1
ATOM 3119 N N . ALA A 1 400 ? -17.222 4.174 46.178 1.00 92.62 400 ALA A N 1
ATOM 3120 C CA . ALA A 1 400 ? -16.530 2.888 46.162 1.00 92.62 400 ALA A CA 1
ATOM 3121 C C . ALA A 1 400 ? -17.220 1.848 47.055 1.00 92.62 400 ALA A C 1
ATOM 3123 O O . ALA A 1 400 ? -17.573 0.769 46.579 1.00 92.62 400 ALA A O 1
ATOM 3124 N N . ASP A 1 401 ? -17.517 2.193 48.309 1.00 93.00 401 ASP A N 1
ATOM 3125 C CA . ASP A 1 401 ? -18.191 1.285 49.244 1.00 93.00 401 ASP A CA 1
ATOM 3126 C C . ASP A 1 401 ? -19.596 0.893 48.753 1.00 93.00 401 ASP A C 1
ATOM 3128 O O . ASP A 1 401 ? -20.014 -0.269 48.847 1.00 93.00 401 ASP A O 1
ATOM 3132 N N . THR A 1 402 ? -20.332 1.852 48.179 1.00 93.19 402 THR A N 1
ATOM 3133 C CA . THR A 1 402 ? -21.677 1.604 47.642 1.00 93.19 402 THR A CA 1
ATOM 3134 C C . THR A 1 402 ? -21.628 0.723 46.395 1.00 93.19 402 THR A C 1
ATOM 3136 O O . THR A 1 402 ? -22.448 -0.187 46.272 1.00 93.19 402 THR A O 1
ATOM 3139 N N . LEU A 1 403 ? -20.654 0.932 45.505 1.00 94.06 403 LEU A N 1
ATOM 3140 C CA . LEU A 1 403 ? -20.452 0.117 44.306 1.00 94.06 403 LEU A CA 1
ATOM 3141 C C . LEU A 1 403 ? -20.011 -1.307 44.647 1.00 94.06 403 LEU A C 1
ATOM 3143 O O . LEU A 1 403 ? -20.518 -2.247 44.041 1.00 94.06 403 LEU A O 1
ATOM 3147 N N . ILE A 1 404 ? -19.138 -1.496 45.643 1.00 94.31 404 ILE A N 1
ATOM 3148 C CA . ILE A 1 404 ? -18.739 -2.831 46.120 1.00 94.31 404 ILE A CA 1
ATOM 3149 C C . ILE A 1 404 ? -19.963 -3.590 46.652 1.00 94.31 404 ILE A C 1
ATOM 3151 O O . ILE A 1 404 ? -20.162 -4.769 46.340 1.00 94.31 404 ILE A O 1
ATOM 3155 N N . ARG A 1 405 ? -20.831 -2.914 47.417 1.00 93.50 405 ARG A N 1
ATOM 3156 C CA . ARG A 1 405 ? -22.091 -3.505 47.888 1.00 93.50 405 ARG A CA 1
ATOM 3157 C C . ARG A 1 405 ? -23.033 -3.826 46.726 1.00 93.50 405 ARG A C 1
ATOM 3159 O O . ARG A 1 405 ? -23.554 -4.938 46.664 1.00 93.50 405 ARG A O 1
ATOM 3166 N N . LEU A 1 406 ? -23.217 -2.889 45.796 1.00 93.69 406 LEU A N 1
ATOM 3167 C CA . LEU A 1 406 ? -24.059 -3.074 44.613 1.00 93.69 406 LEU A CA 1
ATOM 3168 C C . LEU A 1 406 ? -23.569 -4.249 43.756 1.00 93.69 406 LEU A C 1
ATOM 3170 O O . LEU A 1 406 ? -24.375 -5.054 43.292 1.00 93.69 406 LEU A O 1
ATOM 3174 N N . ARG A 1 407 ? -22.250 -4.393 43.592 1.00 93.75 407 ARG A N 1
ATOM 3175 C CA . ARG A 1 407 ? -21.621 -5.516 42.891 1.00 93.75 407 ARG A CA 1
ATOM 3176 C C . ARG A 1 407 ? -21.954 -6.845 43.564 1.00 93.75 407 ARG A C 1
ATOM 3178 O O . ARG A 1 407 ? -22.395 -7.770 42.887 1.00 93.75 407 ARG A O 1
ATOM 3185 N N . ALA A 1 408 ? -21.810 -6.927 44.887 1.00 91.19 408 ALA A N 1
ATOM 3186 C CA . ALA A 1 408 ? -22.143 -8.131 45.647 1.00 91.19 408 ALA A CA 1
ATOM 3187 C C . ALA A 1 408 ? -23.633 -8.510 45.533 1.00 91.19 408 ALA A C 1
ATOM 3189 O O . ALA A 1 408 ? -23.962 -9.686 45.375 1.00 91.19 408 ALA A O 1
ATOM 3190 N N . GLU A 1 409 ? -24.533 -7.523 45.569 1.00 92.06 409 GLU A N 1
ATOM 3191 C CA . GLU A 1 409 ? -25.975 -7.725 45.372 1.00 92.06 409 GLU A CA 1
ATOM 3192 C C . GLU A 1 409 ? -26.301 -8.193 43.945 1.00 92.06 409 GLU A C 1
ATOM 3194 O O . GLU A 1 409 ? -27.102 -9.110 43.762 1.00 92.06 409 GLU A O 1
ATOM 3199 N N . SER A 1 410 ? -25.649 -7.609 42.938 1.00 90.75 410 SER A N 1
ATOM 3200 C CA . SER A 1 410 ? -25.812 -7.966 41.524 1.00 90.75 410 SER A CA 1
ATOM 3201 C C . SER A 1 410 ? -25.371 -9.409 41.246 1.00 90.75 410 SER A C 1
ATOM 3203 O O . SER A 1 410 ? -26.113 -10.185 40.638 1.00 90.75 410 SER A O 1
ATOM 3205 N N . LEU A 1 411 ? -24.220 -9.815 41.794 1.00 90.38 411 LEU A N 1
ATOM 3206 C CA . LEU A 1 411 ? -23.728 -11.193 41.719 1.00 90.38 411 LEU A CA 1
ATOM 3207 C C . LEU A 1 411 ? -24.687 -12.182 42.395 1.00 90.38 411 LEU A C 1
ATOM 3209 O O . LEU A 1 411 ? -24.952 -13.254 41.853 1.00 90.38 411 LEU A O 1
ATOM 3213 N N . ALA A 1 412 ? -25.269 -11.816 43.543 1.00 90.50 412 ALA A N 1
ATOM 3214 C CA . ALA A 1 412 ? -26.273 -12.642 44.219 1.00 90.50 412 ALA A CA 1
ATOM 3215 C C . ALA A 1 412 ? -27.565 -12.813 43.394 1.00 90.50 412 ALA A C 1
ATOM 3217 O O . ALA A 1 412 ? -28.265 -13.814 43.543 1.00 90.50 412 ALA A O 1
ATOM 3218 N N . GLN A 1 413 ? -27.868 -11.863 42.504 1.00 89.94 413 GLN A N 1
ATOM 3219 C CA . GLN A 1 413 ? -28.980 -11.929 41.550 1.00 89.94 413 GLN A CA 1
ATOM 3220 C C . GLN A 1 413 ? -28.618 -12.658 40.244 1.00 89.94 413 GLN A C 1
ATOM 3222 O O . GLN A 1 413 ? -29.463 -12.769 39.356 1.00 89.94 413 GLN A O 1
ATOM 3227 N N . GLY A 1 414 ? -27.386 -13.163 40.114 1.00 85.88 414 GLY A N 1
ATOM 3228 C CA . GLY A 1 414 ? -26.910 -13.872 38.926 1.00 85.88 414 GLY A CA 1
ATOM 3229 C C . GLY A 1 414 ? -26.520 -12.963 37.758 1.00 85.88 414 GLY A C 1
ATOM 3230 O O . GLY A 1 414 ? -26.399 -13.448 36.636 1.00 85.88 414 GLY A O 1
ATOM 3231 N N . LYS A 1 415 ? -26.332 -11.657 37.990 1.00 87.69 415 LYS A N 1
ATOM 3232 C CA . LYS A 1 415 ? -25.809 -10.734 36.977 1.00 87.69 415 LYS A CA 1
ATOM 3233 C C . LYS A 1 415 ? -24.284 -10.747 36.998 1.00 87.69 415 LYS A C 1
ATOM 3235 O O . LYS A 1 415 ? -23.666 -10.469 38.022 1.00 87.69 415 LYS A O 1
ATOM 3240 N N . GLU A 1 416 ? -23.690 -11.035 35.846 1.00 87.06 416 GLU A N 1
ATOM 3241 C CA . GLU A 1 416 ? -22.240 -11.193 35.702 1.00 87.06 416 GLU A CA 1
ATOM 3242 C C . GLU A 1 416 ? -21.480 -9.861 35.718 1.00 87.06 416 GLU A C 1
ATOM 3244 O O . GLU A 1 416 ? -20.375 -9.798 36.249 1.00 87.06 416 GLU A O 1
ATOM 3249 N N . PHE A 1 417 ? -22.091 -8.775 35.232 1.00 91.62 417 PHE A N 1
ATOM 3250 C CA . PHE A 1 417 ? -21.481 -7.444 35.134 1.00 91.62 417 PHE A CA 1
ATOM 3251 C C . PHE A 1 417 ? -22.436 -6.350 35.625 1.00 91.62 417 PHE A C 1
ATOM 3253 O O . PHE A 1 417 ? -23.653 -6.440 35.452 1.00 91.62 417 PHE A O 1
ATOM 3260 N N . LEU A 1 418 ? -21.877 -5.305 36.233 1.00 92.12 418 LEU A N 1
ATOM 3261 C CA . LEU A 1 418 ? -22.506 -3.990 36.328 1.00 92.12 418 LEU A CA 1
ATOM 3262 C C . LEU A 1 418 ? -22.264 -3.235 35.021 1.00 92.12 418 LEU A C 1
ATOM 3264 O O . LEU A 1 418 ? -21.139 -3.222 34.520 1.00 92.12 418 LEU A O 1
ATOM 3268 N N . THR A 1 419 ? -23.305 -2.596 34.496 1.00 91.62 419 THR A N 1
ATOM 3269 C CA . THR A 1 419 ? -23.219 -1.760 33.290 1.00 91.62 419 THR A CA 1
ATOM 3270 C C . THR A 1 419 ? -22.764 -0.342 33.639 1.00 91.62 419 THR A C 1
ATOM 3272 O O . THR A 1 419 ? -22.862 0.083 34.793 1.00 91.62 419 THR A O 1
ATOM 3275 N N . TRP A 1 420 ? -22.336 0.440 32.642 1.00 91.44 420 TRP A N 1
ATOM 3276 C CA . TRP A 1 420 ? -22.035 1.868 32.838 1.00 91.44 420 TRP A CA 1
ATOM 3277 C C . TRP A 1 420 ? -23.220 2.612 33.482 1.00 91.44 420 TRP A C 1
ATOM 3279 O O . TRP A 1 420 ? -23.043 3.393 34.414 1.00 91.44 420 TRP A O 1
ATOM 3289 N N . ASN A 1 421 ? -24.446 2.294 33.050 1.00 90.75 421 ASN A N 1
ATOM 3290 C CA . ASN A 1 421 ? -25.671 2.890 33.581 1.00 90.75 421 ASN A CA 1
ATOM 3291 C C . ASN A 1 421 ? -25.915 2.547 35.057 1.00 90.75 421 ASN A C 1
ATOM 3293 O O . ASN A 1 421 ? -26.460 3.371 35.790 1.00 90.75 421 ASN A O 1
ATOM 3297 N N . ASP A 1 422 ? -25.549 1.344 35.502 1.00 92.00 422 ASP A N 1
ATOM 3298 C CA . ASP A 1 422 ? -25.681 0.957 36.911 1.00 92.00 422 ASP A CA 1
ATOM 3299 C C . ASP A 1 422 ? -24.699 1.744 37.785 1.00 92.00 422 ASP A C 1
ATOM 3301 O O . ASP A 1 422 ? -25.066 2.215 38.864 1.00 92.00 422 ASP A O 1
ATOM 3305 N N . VAL A 1 423 ? -23.473 1.942 37.289 1.00 91.38 423 VAL A N 1
ATOM 3306 C CA . VAL A 1 423 ? -22.440 2.719 37.983 1.00 91.38 423 VAL A CA 1
ATOM 3307 C C . VAL A 1 423 ? -22.831 4.198 38.058 1.00 91.38 423 VAL A C 1
ATOM 3309 O O . VAL A 1 423 ? -22.798 4.772 39.146 1.00 91.38 423 VAL A O 1
ATOM 3312 N N . GLN A 1 424 ? -23.302 4.794 36.957 1.00 92.75 424 GLN A N 1
ATOM 3313 C CA . GLN A 1 424 ? -23.769 6.186 36.947 1.00 92.75 424 GLN A CA 1
ATOM 3314 C C . GLN A 1 424 ? -24.937 6.401 37.921 1.00 92.75 424 GLN A C 1
ATOM 3316 O O . GLN A 1 424 ? -24.902 7.321 38.734 1.00 92.75 424 GLN A O 1
ATOM 3321 N N . LYS A 1 425 ? -25.935 5.504 37.929 1.00 93.06 425 LYS A N 1
ATOM 3322 C CA . LYS A 1 425 ? -27.055 5.574 38.887 1.00 93.06 425 LYS A CA 1
ATOM 3323 C C . LYS A 1 425 ? -26.599 5.481 40.340 1.00 93.06 425 LYS A C 1
ATOM 3325 O O . LYS A 1 425 ? -27.206 6.105 41.211 1.00 93.06 425 LYS A O 1
ATOM 3330 N N . CYS A 1 426 ? -25.566 4.687 40.620 1.00 92.50 426 CYS A N 1
ATOM 3331 C CA . CYS A 1 426 ? -24.993 4.592 41.957 1.00 92.50 426 CYS A CA 1
ATOM 3332 C C . CYS A 1 426 ? -24.387 5.933 42.389 1.00 92.50 426 CYS A C 1
ATOM 3334 O O . CYS A 1 426 ? -24.675 6.399 43.491 1.00 92.50 426 CYS A O 1
ATOM 3336 N N . ILE A 1 427 ? -23.605 6.568 41.513 1.00 91.19 427 ILE A N 1
ATOM 3337 C CA . ILE A 1 427 ? -23.005 7.888 41.758 1.00 91.19 427 ILE A CA 1
ATOM 3338 C C . ILE A 1 427 ? -24.101 8.931 42.003 1.00 91.19 427 ILE A C 1
ATOM 3340 O O . ILE A 1 427 ? -24.077 9.617 43.024 1.00 91.19 427 ILE A O 1
ATOM 3344 N N . ASP A 1 428 ? -25.114 8.984 41.134 1.00 91.94 428 ASP A N 1
ATOM 3345 C CA . ASP A 1 428 ? -26.236 9.919 41.263 1.00 91.94 428 ASP A CA 1
ATOM 3346 C C . ASP A 1 428 ? -26.986 9.729 42.592 1.00 91.94 428 ASP A C 1
ATOM 3348 O O . ASP A 1 428 ? -27.312 10.697 43.277 1.00 91.94 428 ASP A O 1
ATOM 3352 N N . THR A 1 429 ? -27.219 8.476 42.998 1.00 92.56 429 THR A N 1
ATOM 3353 C CA . THR A 1 429 ? -27.903 8.153 44.261 1.00 92.56 429 THR A CA 1
ATOM 3354 C C . THR A 1 429 ? -27.099 8.618 45.472 1.00 92.56 429 THR A C 1
ATOM 3356 O O . THR A 1 429 ? -27.663 9.210 46.391 1.00 92.56 429 THR A O 1
ATOM 3359 N N . VAL A 1 430 ? -25.785 8.378 45.479 1.00 91.50 430 VAL A N 1
ATOM 3360 C CA . VAL A 1 430 ? -24.907 8.827 46.570 1.00 91.50 430 VAL A CA 1
ATOM 3361 C C . VAL A 1 430 ? -24.863 10.354 46.628 1.00 91.50 430 VAL A C 1
ATOM 3363 O O . VAL A 1 430 ? -24.935 10.916 47.716 1.00 91.50 430 VAL A O 1
ATOM 3366 N N . ASN A 1 431 ? -24.826 11.034 45.481 1.00 91.62 431 ASN A N 1
ATOM 3367 C CA . ASN A 1 431 ? -24.866 12.496 45.423 1.00 91.62 431 ASN A CA 1
ATOM 3368 C C . ASN A 1 431 ? -26.142 13.076 46.024 1.00 91.62 431 ASN A C 1
ATOM 3370 O O . ASN A 1 431 ? -26.075 14.019 46.811 1.00 91.62 431 ASN A O 1
ATOM 3374 N N . VAL A 1 432 ? -27.297 12.496 45.690 1.00 91.44 432 VAL A N 1
ATOM 3375 C CA . VAL A 1 432 ? -28.582 12.903 46.272 1.00 91.44 432 VAL A CA 1
ATOM 3376 C C . VAL A 1 432 ? -28.575 12.698 47.787 1.00 91.44 432 VAL A C 1
ATOM 3378 O O . VAL A 1 432 ? -28.907 13.623 48.520 1.00 91.44 432 VAL A O 1
ATOM 3381 N N . GLN A 1 433 ? -28.119 11.538 48.269 1.00 89.69 433 GLN A N 1
ATOM 3382 C CA . GLN A 1 433 ? -28.044 11.248 49.707 1.00 89.69 433 GLN A CA 1
ATOM 3383 C C . GLN A 1 433 ? -27.125 12.218 50.455 1.00 89.69 433 GLN A C 1
ATOM 3385 O O . GLN A 1 433 ? -27.482 12.720 51.518 1.00 89.69 433 GLN A O 1
ATOM 3390 N N . VAL A 1 434 ? -25.948 12.511 49.898 1.00 88.12 434 VAL A N 1
ATOM 3391 C CA . VAL A 1 434 ? -25.009 13.478 50.480 1.00 88.12 434 VAL A CA 1
ATOM 3392 C C . VAL A 1 434 ? -25.649 14.865 50.528 1.00 88.12 434 VAL A C 1
ATOM 3394 O O . VAL A 1 434 ? -25.598 15.526 51.564 1.00 88.12 434 VAL A O 1
ATOM 3397 N N . HIS A 1 435 ? -26.311 15.295 49.453 1.00 84.38 435 HIS A N 1
ATOM 3398 C CA . HIS A 1 435 ? -26.998 16.583 49.418 1.00 84.38 435 HIS A CA 1
ATOM 3399 C C . HIS A 1 435 ? -28.109 16.682 50.480 1.00 84.38 435 HIS A C 1
ATOM 3401 O O . HIS A 1 435 ? -28.138 17.649 51.240 1.00 84.38 435 HIS A O 1
ATOM 3407 N N . GLU A 1 436 ? -28.952 15.653 50.608 1.00 87.56 436 GLU A N 1
ATOM 3408 C CA . GLU A 1 436 ? -30.009 15.571 51.628 1.00 87.56 436 GLU A CA 1
ATOM 3409 C C . GLU A 1 436 ? -29.448 15.573 53.064 1.00 87.56 436 GLU A C 1
ATOM 3411 O O . GLU A 1 436 ? -30.006 16.224 53.954 1.00 87.56 436 GLU A O 1
ATOM 3416 N N . GLU A 1 437 ? -28.324 14.887 53.311 1.00 85.50 437 GLU A N 1
ATOM 3417 C CA . GLU A 1 437 ? -27.614 14.904 54.600 1.00 85.50 437 GLU A CA 1
ATOM 3418 C C . GLU A 1 437 ? -27.070 16.297 54.941 1.00 85.50 437 GLU A C 1
ATOM 3420 O O . GLU A 1 437 ? -27.067 16.697 56.110 1.00 85.50 437 GLU A O 1
ATOM 3425 N N . HIS A 1 438 ? -26.588 17.032 53.937 1.00 80.00 438 HIS A N 1
ATOM 3426 C CA . HIS A 1 438 ? -26.126 18.401 54.116 1.00 80.00 438 HIS A CA 1
ATOM 3427 C C . HIS A 1 438 ? -27.296 19.342 54.407 1.00 80.00 438 HIS A C 1
ATOM 3429 O O . HIS A 1 438 ? -27.217 20.074 55.390 1.00 80.00 438 HIS A O 1
ATOM 3435 N N . GLU A 1 439 ? -28.394 19.288 53.649 1.00 75.94 439 GLU A N 1
ATOM 3436 C CA . GLU A 1 439 ? -29.580 20.119 53.902 1.00 75.94 439 GLU A CA 1
ATOM 3437 C C . GLU A 1 439 ? -30.212 19.836 55.275 1.00 75.94 439 GLU A C 1
ATOM 3439 O O . GLU A 1 439 ? -30.558 20.767 56.004 1.00 75.94 439 GLU A O 1
ATOM 3444 N N . SER A 1 440 ? -30.271 18.567 55.688 1.00 70.06 440 SER A N 1
ATOM 3445 C CA . SER A 1 440 ? -30.828 18.157 56.987 1.00 70.06 440 SER A CA 1
ATOM 3446 C C . SER A 1 440 ? -29.968 18.556 58.192 1.00 70.06 440 SER A C 1
ATOM 3448 O O . SER A 1 440 ? -30.453 18.525 59.316 1.00 70.06 440 SER A O 1
ATOM 3450 N N . LYS A 1 441 ? -28.692 18.920 57.993 1.00 59.81 441 LYS A N 1
ATOM 3451 C CA . LYS A 1 441 ? -27.822 19.464 59.055 1.00 59.81 441 LYS A CA 1
ATOM 3452 C C . LYS A 1 441 ? -28.007 20.968 59.280 1.00 59.81 441 LYS A C 1
ATOM 3454 O O . LYS A 1 441 ? -27.480 21.487 60.265 1.00 59.81 441 LYS A O 1
ATOM 3459 N N . TYR A 1 442 ? -28.704 21.663 58.378 1.00 55.72 442 TYR A N 1
ATOM 3460 C CA . TYR A 1 442 ? -28.974 23.104 58.467 1.00 55.72 442 TYR A CA 1
ATOM 3461 C C . TYR A 1 442 ? -30.407 23.439 58.918 1.00 55.72 442 TYR A C 1
ATOM 3463 O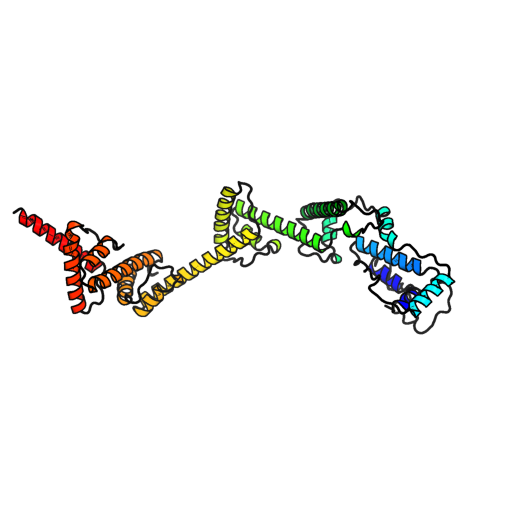 O . TYR A 1 442 ? -30.733 24.621 59.053 1.00 55.72 442 TYR A O 1
ATOM 3471 N N . PHE A 1 443 ? -31.224 22.420 59.197 1.00 47.72 443 PHE A N 1
ATOM 3472 C CA . PHE A 1 443 ? -32.502 22.507 59.908 1.00 47.72 443 PHE A CA 1
ATOM 3473 C C . PHE A 1 443 ? -32.380 21.844 61.280 1.00 47.72 443 PHE A C 1
ATOM 3475 O O . PHE A 1 443 ? -33.047 22.339 62.220 1.00 47.72 443 PHE A O 1
#

Sequence (443 aa):
MPPTTELENGLRNGVYLGKLAKFFAPQLVSEKKIYDRDQSRYKIFYPETTDVYDRKNMPKVIYCIHALSLYLYKLGIAPQIQDLLGKVDFTEEEISNMRKELDKYGIQMPAFSKIGGILANELSVDEAACHAEGTMVALQNPNALLRNTQKPLAQAYQDTLSKAKRKKEDQASGRRSSVATEERDVYEELLTQQEIQSSVNHVNTSAAIQQLNQALDVEDEKALLASLRLPALGLVGVLDDNSCFYLEHFKSYREHKVKDAGASAQLEREELQKVITSCNEIAEAEKRKQEAVVAINAAIRKGVPEETVEALLNPEAQLPIVYHTAASLYQAELFSLQLGCQNKAGLTHEELCVAVEMLSAVSVLNEVLDTKDSVAVIEQLSDSPLGFSGLDADNLQRYADTLIRLRAESLAQGKEFLTWNDVQKCIDTVNVQVHEEHESKYF

Radius of gyration: 44.57 Å; Cα contacts (8 Å, |Δi|>4): 349; chains: 1; bounding box: 91×58×126 Å

InterPro domains:
  IPR036872 CH domain superfamily [G3DSA:1.10.418.10] (1-43)
  IPR036872 CH domain superfamily [G3DSA:1.10.418.10] (44-115)
  IPR036872 CH domain superfamily [SSF47576] (2-113)

pLDDT: mean 80.37, std 15.13, range [37.06, 97.56]

Organism: Labeo rohita (NCBI:txid84645)